Protein AF-0000000066528914 (afdb_homodimer)

Solvent-accessible surface area (backbone atoms only — not comparable to full-atom values): 39670 Å² total; per-residue (Å²): 140,78,83,79,85,86,86,84,85,78,88,81,75,81,74,82,83,74,77,92,74,81,80,97,85,78,86,73,84,76,69,80,72,72,76,70,75,70,69,81,70,79,68,69,77,60,74,73,68,80,65,67,41,66,68,73,74,54,58,66,53,59,65,65,16,46,67,83,76,81,80,66,87,74,49,49,93,77,37,35,86,43,61,49,23,38,38,40,36,22,40,24,41,41,24,48,44,98,69,40,47,35,39,31,51,38,34,38,33,42,34,32,32,71,49,87,90,47,54,34,38,60,84,41,40,79,46,30,38,36,35,42,50,17,30,35,36,36,38,38,26,66,25,50,26,52,47,50,39,50,48,28,60,75,52,69,46,50,45,46,72,48,41,56,49,30,32,69,87,33,31,40,40,35,31,33,33,55,52,96,90,37,79,36,50,32,39,31,39,26,42,79,43,80,75,46,50,49,28,37,31,39,39,58,73,39,39,25,50,70,86,38,74,42,45,68,59,32,57,73,69,69,48,44,49,36,76,76,43,79,45,74,45,95,40,38,34,46,54,49,66,29,38,39,35,41,53,78,75,59,61,67,69,40,48,74,44,71,34,48,68,42,80,42,55,28,78,47,20,36,38,36,34,26,42,48,64,64,86,78,55,83,75,79,78,57,67,59,69,76,27,29,38,38,37,40,42,8,28,38,27,51,78,33,34,32,29,38,43,23,40,36,41,38,30,34,56,49,84,92,47,62,19,46,45,37,55,74,52,38,47,63,20,38,42,65,23,44,32,34,38,42,71,80,38,39,32,40,35,25,32,24,69,70,71,73,75,70,74,76,73,75,84,120,127,90,72,78,86,89,78,94,73,81,85,83,81,82,84,74,98,85,83,79,92,74,78,78,78,72,73,74,77,75,67,76,68,72,75,71,74,67,70,78,70,78,68,68,76,62,74,73,67,80,63,67,39,64,68,72,72,54,58,66,54,61,64,64,15,46,70,82,75,83,78,66,87,74,48,49,95,78,36,34,87,41,61,48,24,39,37,40,38,23,40,23,41,40,22,47,45,98,68,38,47,34,39,31,52,37,34,39,31,42,34,33,32,71,49,87,91,47,54,33,38,59,82,39,38,78,45,29,37,36,36,43,51,18,29,33,37,37,39,39,27,65,26,49,25,51,48,52,38,51,48,28,60,76,53,69,46,49,44,46,73,50,42,54,51,29,31,69,88,33,31,39,39,35,31,34,33,55,53,97,90,38,79,36,52,33,39,31,40,26,43,77,42,81,75,44,50,49,29,37,31,38,40,58,72,40,38,26,50,70,86,38,74,41,46,66,58,30,57,75,69,69,47,45,50,35,77,76,43,76,44,74,45,96,40,38,34,45,53,50,66,29,38,39,35,40,52,78,75,59,63,69,70,38,48,73,44,70,34,48,68,43,79,45,55,28,78,50,21,36,38,37,34,26,41,48,65,63,86,77,54,84,73,78,79,57,66,60,69,77,27,29,37,37,37,41,40,9,26,38,27,53,77,34,34,33,29,37,43,25,41,34,40,37,30,36,58,49,84,92,47,62,20,50,46,36,54,75,50,38,47,64,20,36,42,66,24,44,31,33,38,42,70,79,34,37,32,40,36,27,31,24,70,71,71,73,76,70,75,73,71,74,83,121

Foldseek 3Di:
DCPPDDDDDDPPPDDDPDDDPDDDDDDPPPPPPPPPPPDPPPPPPPVDDDPPPVLVPCVVVQLVQADFDDDDPCQDPFAGQDFKKKKWFAQAWEAQAQQATKGWHTWIKIKGFQDPPDFAELQDLQGMEIETAWTKIWDFQRNVLVLVQVQCVVVVFQWHDWGWWFAQVWIKIWTWGHDPNDTWIKIFTWDWDDPWFFKIKIATPWIDTNNRTCNVVCVVVVHFPCNRGADDTPAWGDDGRMIMGGRQPSDDGDHYHWTWDDWGIHGRTIMTIIHDDPVPDDDGRGPDPSGKMWMAATWYDYDHDIQHRATEIEAAPDPPDHHYAHSNCQVVQQVPWDWDADPSGYIYIHTYPDNPDDPDPPPD/DPDDDDDDDDDPPDDDDDDDDDDDDDPPPPPPVPPPPPPPPPPPVPVDDDPPPVVVPCVVVQVVQADFDDADPCQDPFAGQDFKKKKWFAQFWEAQAQQATKGWHTWIKIKGFQDPPDFAELQDLQGMEIETAWTKIWDFQRNVLVLVQVQCVVVVFQWHDWGWWFAQVWIKIWTWGHDPRDTWIKIFTWDWDDPWFFKIKIATPWIDTNNRICNVVCVVVVHFPCNRGADDTPAWGDDGRMIMGGRQPSDDGDHYHWTWDDWGIHGRTIMTIIHDDPVPDDDGRGPDPSGKMWMAATWYDYDHDIQHRATEIEAAPDPPDHHYAHSNCQVVQQVPWDWDADPSGYIYIHTYPDNPDDPDPPPD

Radius of gyration: 42.13 Å; Cα contacts (8 Å, |Δi|>4): 1571; chains: 2; bounding box: 138×157×125 Å

Organism: Pseudomonas aeruginosa (strain ATCC 15692 / DSM 22644 / CIP 104116 / JCM 14847 / LMG 12228 / 1C / PRS 101 / PAO1) (NCBI:txid208964)

Nearest PDB structures (foldseek):
  3klx-assembly1_B  TM=3.682E-01  e=9.326E+00  Arabidopsis thaliana
  8cht-assembly1_A  TM=2.787E-01  e=6.410E+00  Homo sapiens
  7sfp-assembly1_A  TM=2.747E-01  e=1.068E+00  Streptomyces ossamyceticus
  3klx-assembly1_B  TM=3.678E-01  e=8.879E+00  Arabidopsis thaliana
  8cht-assembly1_A  TM=2.787E-01  e=5.446E+00  Homo sapiens

Sequence (728 aa):
MASAQPASAFPCLSLQLACLLLGAWLAFDAHGGGQAVAPPARVEARVPTAATDDWGRQPDSLMSAVPPRTLEASVGARGSGSASSRLWIADTDFRLHDDIGFFIQRMLIRMEPTRPGAPLSLDDPTAMVARIQAGEIFVSDATLATLLNQDLAASRAAVRNLSMNTRKDGQEVRGELLRKGRWRPLRMLTEIELSGPLEVTLVPRRIFVDGVEVTSSLAAASIEMSEVLKLKTRHMELVGNRIRVDLDGLFPPPRLDFRVSRLALADGGMQLALGDSLADLQWPALRAPDSYMFIEGGDIKMARTVLVKAYALFTSLSPGQPLLFNLYDYRRQLQNGVIRLREDGMVQIAVSPVKAPAPLEARLMASAQPASAFPCLSLQLACLLLGAWLAFDAHGGGQAVAPPARVEARVPTAATDDWGRQPDSLMSAVPPRTLEASVGARGSGSASSRLWIADTDFRLHDDIGFFIQRMLIRMEPTRPGAPLSLDDPTAMVARIQAGEIFVSDATLATLLNQDLAASRAAVRNLSMNTRKDGQEVRGELLRKGRWRPLRMLTEIELSGPLEVTLVPRRIFVDGVEVTSSLAAASIEMSEVLKLKTRHMELVGNRIRVDLDGLFPPPRLDFRVSRLALADGGMQLALGDSLADLQWPALRAPDSYMFIEGGDIKMARTVLVKAYALFTSLSPGQPLLFNLYDYRRQLQNGVIRLREDGMVQIAVSPVKAPAPLEARL

pLDDT: mean 79.6, std 26.91, range [15.32, 98.5]

Structure (mmCIF, N/CA/C/O backbone):
data_AF-0000000066528914-model_v1
#
loop_
_entity.id
_entity.type
_entity.pdbx_description
1 polymer 'DUF2993 domain-containing protein'
#
loop_
_atom_site.group_PDB
_atom_site.id
_atom_site.type_symbol
_atom_site.label_atom_id
_atom_site.label_alt_id
_atom_site.label_comp_id
_atom_site.label_asym_id
_atom_site.label_entity_id
_atom_site.label_seq_id
_atom_site.pdbx_PDB_ins_code
_atom_site.Cartn_x
_atom_site.Cartn_y
_atom_site.Cartn_z
_atom_site.occupancy
_atom_site.B_iso_or_equiv
_atom_site.auth_seq_id
_atom_site.auth_comp_id
_atom_site.auth_asym_id
_atom_site.auth_atom_id
_atom_site.pdbx_PDB_model_num
ATOM 1 N N . MET A 1 1 ? 76.812 42.969 54.125 1 17.2 1 MET A N 1
ATOM 2 C CA . MET A 1 1 ? 77.125 44.281 53.562 1 17.2 1 MET A CA 1
ATOM 3 C C . MET A 1 1 ? 76.188 44.656 52.438 1 17.2 1 MET A C 1
ATOM 5 O O . MET A 1 1 ? 76.5 44.438 51.25 1 17.2 1 MET A O 1
ATOM 9 N N . ALA A 1 2 ? 74.812 44.469 52.625 1 20.41 2 ALA A N 1
ATOM 10 C CA . ALA A 1 2 ? 73.562 44.125 52 1 20.41 2 ALA A CA 1
ATOM 11 C C . ALA A 1 2 ? 72.875 45.344 51.406 1 20.41 2 ALA A C 1
ATOM 13 O O . ALA A 1 2 ? 71.688 45.281 51.031 1 20.41 2 ALA A O 1
ATOM 14 N N . SER A 1 3 ? 73.688 46.531 51 1 17.97 3 SER A N 1
ATOM 15 C CA . SER A 1 3 ? 73 47.781 50.938 1 17.97 3 SER A CA 1
ATOM 16 C C . SER A 1 3 ? 72.25 47.938 49.625 1 17.97 3 SER A C 1
ATOM 18 O O . SER A 1 3 ? 72.938 48 48.562 1 17.97 3 SER A O 1
ATOM 20 N N . ALA A 1 4 ? 70.938 47.469 49.312 1 23.02 4 ALA A N 1
ATOM 21 C CA . ALA A 1 4 ? 70.125 47.031 48.156 1 23.02 4 ALA A CA 1
ATOM 22 C C . ALA A 1 4 ? 69.625 48.25 47.406 1 23.02 4 ALA A C 1
ATOM 24 O O . ALA A 1 4 ? 68.625 48.844 47.781 1 23.02 4 ALA A O 1
ATOM 25 N N . GLN A 1 5 ? 70.5 49.25 46.844 1 18.39 5 GLN A N 1
ATOM 26 C CA . GLN A 1 5 ? 70.062 50.594 46.531 1 18.39 5 GLN A CA 1
ATOM 27 C C . GLN A 1 5 ? 69.062 50.562 45.344 1 18.39 5 GLN A C 1
ATOM 29 O O . GLN A 1 5 ? 69.25 49.781 44.406 1 18.39 5 GLN A O 1
ATOM 34 N N . PRO A 1 6 ? 67.875 51.406 45.188 1 21.77 6 PRO A N 1
ATOM 35 C CA . PRO A 1 6 ? 66.5 51.562 44.75 1 21.77 6 PRO A CA 1
ATOM 36 C C . PRO A 1 6 ? 66.375 51.875 43.25 1 21.77 6 PRO A C 1
ATOM 38 O O . PRO A 1 6 ? 65.812 51.062 42.5 1 21.77 6 PRO A O 1
ATOM 41 N N . ALA A 1 7 ? 65.938 53.312 42.781 1 20.12 7 ALA A N 1
ATOM 42 C CA . ALA A 1 7 ? 64.688 53.938 42.375 1 20.12 7 ALA A CA 1
ATOM 43 C C . ALA A 1 7 ? 64.812 54.406 40.938 1 20.12 7 ALA A C 1
ATOM 45 O O . ALA A 1 7 ? 65.312 55.5 40.625 1 20.12 7 ALA A O 1
ATOM 46 N N . SER A 1 8 ? 65.25 53.688 39.938 1 20.19 8 SER A N 1
ATOM 47 C CA . SER A 1 8 ? 65.75 54.344 38.719 1 20.19 8 SER A CA 1
ATOM 48 C C . SER A 1 8 ? 64.562 55 37.969 1 20.19 8 SER A C 1
ATOM 50 O O . SER A 1 8 ? 63.438 54.531 38.062 1 20.19 8 SER A O 1
ATOM 52 N N . ALA A 1 9 ? 64.75 56.125 37.188 1 22.06 9 ALA A N 1
ATOM 53 C CA . ALA A 1 9 ? 64.312 57.375 36.594 1 22.06 9 ALA A CA 1
ATOM 54 C C . ALA A 1 9 ? 63.344 57.125 35.438 1 22.06 9 ALA A C 1
ATOM 56 O O . ALA A 1 9 ? 63.406 56.062 34.812 1 22.06 9 ALA A O 1
ATOM 57 N N . PHE A 1 10 ? 62.25 58.062 35.125 1 23.83 10 PHE A N 1
ATOM 58 C CA . PHE A 1 10 ? 60.906 58.469 34.75 1 23.83 10 PHE A CA 1
ATOM 59 C C . PHE A 1 10 ? 60.812 58.688 33.25 1 23.83 10 PHE A C 1
ATOM 61 O O . PHE A 1 10 ? 59.844 59.25 32.75 1 23.83 10 PHE A O 1
ATOM 68 N N . PRO A 1 11 ? 61.5 58.031 32.219 1 22.83 11 PRO A N 1
ATOM 69 C CA . PRO A 1 11 ? 61.594 58.75 30.938 1 22.83 11 PRO A CA 1
ATOM 70 C C . PRO A 1 11 ? 60.219 58.844 30.234 1 22.83 11 PRO A C 1
ATOM 72 O O . PRO A 1 11 ? 59.469 57.875 30.156 1 22.83 11 PRO A O 1
ATOM 75 N N . CYS A 1 12 ? 59.469 60.094 30.094 1 23.98 12 CYS A N 1
ATOM 76 C CA . CYS A 1 12 ? 58.156 60.656 29.734 1 23.98 12 CYS A CA 1
ATOM 77 C C . CYS A 1 12 ? 57.906 60.5 28.25 1 23.98 12 CYS A C 1
ATOM 79 O O . CYS A 1 12 ? 58 61.469 27.5 1 23.98 12 CYS A O 1
ATOM 81 N N . LEU A 1 13 ? 58.5 59.656 27.406 1 21.45 13 LEU A N 1
ATOM 82 C CA . LEU A 1 13 ? 58.625 59.938 25.984 1 21.45 13 LEU A CA 1
ATOM 83 C C . LEU A 1 13 ? 57.281 59.844 25.281 1 21.45 13 LEU A C 1
ATOM 85 O O . LEU A 1 13 ? 57.188 60.062 24.062 1 21.45 13 LEU A O 1
ATOM 89 N N . SER A 1 14 ? 56 59.281 25.812 1 20.95 14 SER A N 1
ATOM 90 C CA . SER A 1 14 ? 55.219 58.438 24.922 1 20.95 14 SER A CA 1
ATOM 91 C C . SER A 1 14 ? 54.375 59.281 23.969 1 20.95 14 SER A C 1
ATOM 93 O O . SER A 1 14 ? 53.594 58.75 23.172 1 20.95 14 SER A O 1
ATOM 95 N N . LEU A 1 15 ? 54.125 60.656 24.031 1 21.58 15 LEU A N 1
ATOM 96 C CA . LEU A 1 15 ? 52.75 61.125 23.922 1 21.58 15 LEU A CA 1
ATOM 97 C C . LEU A 1 15 ? 52.312 61.125 22.469 1 21.58 15 LEU A C 1
ATOM 99 O O . LEU A 1 15 ? 51.125 61.188 22.172 1 21.58 15 LEU A O 1
ATOM 103 N N . GLN A 1 16 ? 53.125 61.312 21.344 1 20.25 16 GLN A N 1
ATOM 104 C CA . GLN A 1 16 ? 52.719 62.281 20.344 1 20.25 16 GLN A CA 1
ATOM 105 C C . GLN A 1 16 ? 51.719 61.688 19.375 1 20.25 16 GLN A C 1
ATOM 107 O O . GLN A 1 16 ? 51.594 62.156 18.219 1 20.25 16 GLN A O 1
ATOM 112 N N . LEU A 1 17 ? 51.156 60.438 19.438 1 23.06 17 LEU A N 1
ATOM 113 C CA . LEU A 1 17 ? 50.656 59.781 18.234 1 23.06 17 LEU A CA 1
ATOM 114 C C . LEU A 1 17 ? 49.312 60.375 17.828 1 23.06 17 LEU A C 1
ATOM 116 O O . LEU A 1 17 ? 48.281 59.719 17.969 1 23.06 17 LEU A O 1
ATOM 120 N N . ALA A 1 18 ? 48.875 61.625 18.094 1 19.12 18 ALA A N 1
ATOM 121 C CA . ALA A 1 18 ? 47.5 62.062 18.281 1 19.12 18 ALA A CA 1
ATOM 122 C C . ALA A 1 18 ? 46.688 62 16.969 1 19.12 18 ALA A C 1
ATOM 124 O O . ALA A 1 18 ? 45.594 61.469 16.938 1 19.12 18 ALA A O 1
ATOM 125 N N . CYS A 1 19 ? 46.812 62.938 15.938 1 19.27 19 CYS A N 1
ATOM 126 C CA . CYS A 1 19 ? 45.781 63.875 15.539 1 19.27 19 CYS A CA 1
ATOM 127 C C . CYS A 1 19 ? 44.969 63.344 14.391 1 19.27 19 CYS A C 1
ATOM 129 O O . CYS A 1 19 ? 43.781 63.719 14.219 1 19.27 19 CYS A O 1
ATOM 131 N N . LEU A 1 20 ? 45.5 62.812 13.266 1 20.47 20 LEU A N 1
ATOM 132 C CA . LEU A 1 20 ? 45.062 63.312 11.969 1 20.47 20 LEU A CA 1
ATOM 133 C C . LEU A 1 20 ? 43.781 62.625 11.531 1 20.47 20 LEU A C 1
ATOM 135 O O . LEU A 1 20 ? 43.812 61.562 10.875 1 20.47 20 LEU A O 1
ATOM 139 N N . LEU A 1 21 ? 42.75 62.188 12.375 1 20.8 21 LEU A N 1
ATOM 140 C CA . LEU A 1 21 ? 41.656 61.281 12.109 1 20.8 21 LEU A CA 1
ATOM 141 C C . LEU A 1 21 ? 40.594 61.969 11.25 1 20.8 21 LEU A C 1
ATOM 143 O O . LEU A 1 21 ? 39.5 61.438 11.047 1 20.8 21 LEU A O 1
ATOM 147 N N . LEU A 1 22 ? 40.562 63.219 10.875 1 20.31 22 LEU A N 1
ATOM 148 C CA . LEU A 1 22 ? 39.25 63.875 10.922 1 20.31 22 LEU A CA 1
ATOM 149 C C . LEU A 1 22 ? 38.344 63.406 9.789 1 20.31 22 LEU A C 1
ATOM 151 O O . LEU A 1 22 ? 37.188 63.094 10.008 1 20.31 22 LEU A O 1
ATOM 155 N N . GLY A 1 23 ? 38.344 63.812 8.406 1 18.16 23 GLY A N 1
ATOM 156 C CA . GLY A 1 23 ? 37.375 64.688 7.75 1 18.16 23 GLY A CA 1
ATOM 157 C C . GLY A 1 23 ? 36.281 63.875 7.012 1 18.16 23 GLY A C 1
ATOM 158 O O . GLY A 1 23 ? 35.125 64.25 7.059 1 18.16 23 GLY A O 1
ATOM 159 N N . ALA A 1 24 ? 36.531 63.188 5.844 1 22.67 24 ALA A N 1
ATOM 160 C CA . ALA A 1 24 ? 35.781 63.312 4.602 1 22.67 24 ALA A CA 1
ATOM 161 C C . ALA A 1 24 ? 34.5 62.5 4.641 1 22.67 24 ALA A C 1
ATOM 163 O O . ALA A 1 24 ? 34.562 61.281 4.828 1 22.67 24 ALA A O 1
ATOM 164 N N . TRP A 1 25 ? 33.156 62.969 4.809 1 20.72 25 TRP A N 1
ATOM 165 C CA . TRP A 1 25 ? 31.75 62.719 5.141 1 20.72 25 TRP A CA 1
ATOM 166 C C . TRP A 1 25 ? 31.094 61.844 4.102 1 20.72 25 TRP A C 1
ATOM 168 O O . TRP A 1 25 ? 30.484 60.812 4.445 1 20.72 25 TRP A O 1
ATOM 178 N N . LEU A 1 26 ? 30.266 62.375 2.932 1 22.02 26 LEU A N 1
ATOM 179 C CA . LEU A 1 26 ? 28.844 62.375 2.643 1 22.02 26 LEU A CA 1
ATOM 180 C C . LEU A 1 26 ? 28.469 61.25 1.676 1 22.02 26 LEU A C 1
ATOM 182 O O . LEU A 1 26 ? 27.391 60.688 1.775 1 22.02 26 LEU A O 1
ATOM 186 N N . ALA A 1 27 ? 28.922 61.125 0.396 1 22.39 27 ALA A N 1
ATOM 187 C CA . ALA A 1 27 ? 28.125 61.031 -0.815 1 22.39 27 ALA A CA 1
ATOM 188 C C . ALA A 1 27 ? 27.688 59.594 -1.067 1 22.39 27 ALA A C 1
ATOM 190 O O . ALA A 1 27 ? 28.375 58.812 -1.76 1 22.39 27 ALA A O 1
ATOM 191 N N . PHE A 1 28 ? 27.391 58.781 -0.107 1 21.92 28 PHE A N 1
ATOM 192 C CA . PHE A 1 28 ? 27.266 57.375 -0.493 1 21.92 28 PHE A CA 1
ATOM 193 C C . PHE A 1 28 ? 26.031 57.156 -1.345 1 21.92 28 PHE A C 1
ATOM 195 O O . PHE A 1 28 ? 24.922 57.5 -0.936 1 21.92 28 PHE A O 1
ATOM 202 N N . ASP A 1 29 ? 26.156 57.125 -2.666 1 22.84 29 ASP A N 1
ATOM 203 C CA . ASP A 1 29 ? 25.141 56.969 -3.689 1 22.84 29 ASP A CA 1
ATOM 204 C C . ASP A 1 29 ? 24.344 55.688 -3.441 1 22.84 29 ASP A C 1
ATOM 206 O O . ASP A 1 29 ? 24.906 54.594 -3.275 1 22.84 29 ASP A O 1
ATOM 210 N N . ALA A 1 30 ? 23.078 55.688 -2.975 1 23 30 ALA A N 1
ATOM 211 C CA . ALA A 1 30 ? 21.953 54.875 -2.488 1 23 30 ALA A CA 1
ATOM 212 C C . ALA A 1 30 ? 21.453 53.906 -3.566 1 23 30 ALA A C 1
ATOM 214 O O . ALA A 1 30 ? 20.391 53.312 -3.428 1 23 30 ALA A O 1
ATOM 215 N N . HIS A 1 31 ? 22.125 53.781 -4.684 1 23.69 31 HIS A N 1
ATOM 216 C CA . HIS A 1 31 ? 21.297 53.281 -5.766 1 23.69 31 HIS A CA 1
ATOM 217 C C . HIS A 1 31 ? 20.938 51.812 -5.523 1 23.69 31 HIS A C 1
ATOM 219 O O . HIS A 1 31 ? 20.375 51.156 -6.402 1 23.69 31 HIS A O 1
ATOM 225 N N . GLY A 1 32 ? 21.406 51.156 -4.578 1 20.34 32 GLY A N 1
ATOM 226 C CA . GLY A 1 32 ? 21.312 49.719 -4.781 1 20.34 32 GLY A CA 1
ATOM 227 C C . GLY A 1 32 ? 19.875 49.219 -4.797 1 20.34 32 GLY A C 1
ATOM 228 O O . GLY A 1 32 ? 19.172 49.281 -3.781 1 20.34 32 GLY A O 1
ATOM 229 N N . GLY A 1 33 ? 19.141 49.406 -5.918 1 22.66 33 GLY A N 1
ATOM 230 C CA . GLY A 1 33 ? 17.781 49 -6.223 1 22.66 33 GLY A CA 1
ATOM 231 C C . GLY A 1 33 ? 17.516 47.562 -5.91 1 22.66 33 GLY A C 1
ATOM 232 O O . GLY A 1 33 ? 18.188 46.656 -6.434 1 22.66 33 GLY A O 1
ATOM 233 N N . GLY A 1 34 ? 17.297 47.25 -4.707 1 21.23 34 GLY A N 1
ATOM 234 C CA . GLY A 1 34 ? 16.969 45.875 -4.293 1 21.23 34 GLY A CA 1
ATOM 235 C C . GLY A 1 34 ? 15.859 45.25 -5.105 1 21.23 34 GLY A C 1
ATOM 236 O O . GLY A 1 34 ? 14.797 45.844 -5.27 1 21.23 34 GLY A O 1
ATOM 237 N N . GLN A 1 35 ? 16.297 44.594 -6.16 1 24.27 35 GLN A N 1
ATOM 238 C CA . GLN A 1 35 ? 15.375 43.875 -7.023 1 24.27 35 GLN A CA 1
ATOM 239 C C . GLN A 1 35 ? 14.391 43.031 -6.199 1 24.27 35 GLN A C 1
ATOM 241 O O . GLN A 1 35 ? 14.805 42.219 -5.375 1 24.27 35 GLN A O 1
ATOM 246 N N . ALA A 1 36 ? 13.273 43.594 -5.887 1 26.12 36 ALA A N 1
ATOM 247 C CA . ALA A 1 36 ? 12.07 42.969 -5.348 1 26.12 36 ALA A CA 1
ATOM 248 C C . ALA A 1 36 ? 11.805 41.625 -6.008 1 26.12 36 ALA A C 1
ATOM 250 O O . ALA A 1 36 ? 11.734 41.531 -7.234 1 26.12 36 ALA A O 1
ATOM 251 N N . VAL A 1 37 ? 12.312 40.688 -5.418 1 26.66 37 VAL A N 1
ATOM 252 C CA . VAL A 1 37 ? 11.953 39.344 -5.836 1 26.66 37 VAL A CA 1
ATOM 253 C C . VAL A 1 37 ? 10.43 39.25 -5.957 1 26.66 37 VAL A C 1
ATOM 255 O O . VAL A 1 37 ? 9.703 39.531 -5.012 1 26.66 37 VAL A O 1
ATOM 258 N N . ALA A 1 38 ? 9.922 39.312 -7.227 1 26.75 38 ALA A N 1
ATOM 259 C CA . ALA A 1 38 ? 8.531 39.25 -7.668 1 26.75 38 ALA A CA 1
ATOM 260 C C . ALA A 1 38 ? 7.773 38.156 -6.918 1 26.75 38 ALA A C 1
ATOM 262 O O . ALA A 1 38 ? 8.32 37.094 -6.66 1 26.75 38 ALA A O 1
ATOM 263 N N . PRO A 1 39 ? 6.871 38.656 -6.152 1 25.14 39 PRO A N 1
ATOM 264 C CA . PRO A 1 39 ? 6.02 37.656 -5.496 1 25.14 39 PRO A CA 1
ATOM 265 C C . PRO A 1 39 ? 5.609 36.5 -6.426 1 25.14 39 PRO A C 1
ATOM 267 O O . PRO A 1 39 ? 5.449 36.719 -7.633 1 25.14 39 PRO A O 1
ATOM 270 N N . PRO A 1 40 ? 6.062 35.344 -6.172 1 26.81 40 PRO A N 1
ATOM 271 C CA . PRO A 1 40 ? 5.668 34.312 -7.145 1 26.81 40 PRO A CA 1
ATOM 272 C C . PRO A 1 40 ? 4.188 34.406 -7.52 1 26.81 40 PRO A C 1
ATOM 274 O O . PRO A 1 40 ? 3.354 34.75 -6.684 1 26.81 40 PRO A O 1
ATOM 277 N N . ALA A 1 41 ? 3.871 34.781 -8.812 1 26.36 41 ALA A N 1
ATOM 278 C CA . ALA A 1 41 ? 2.572 34.875 -9.484 1 26.36 41 ALA A CA 1
ATOM 279 C C . ALA A 1 41 ? 1.662 33.719 -9.039 1 26.36 41 ALA A C 1
ATOM 281 O O . ALA A 1 41 ? 2.117 32.594 -8.859 1 26.36 41 ALA A O 1
ATOM 282 N N . ARG A 1 42 ? 0.733 34.188 -8.375 1 26.53 42 ARG A N 1
ATOM 283 C CA . ARG A 1 42 ? -0.373 33.25 -8.156 1 26.53 42 ARG A CA 1
ATOM 284 C C . ARG A 1 42 ? -0.669 32.438 -9.414 1 26.53 42 ARG A C 1
ATOM 286 O O . ARG A 1 42 ? -1.18 33 -10.398 1 26.53 42 ARG A O 1
ATOM 293 N N . VAL A 1 43 ? 0.219 31.625 -9.938 1 27.16 43 VAL A N 1
ATOM 294 C CA . VAL A 1 43 ? -0.134 30.812 -11.094 1 27.16 43 VAL A CA 1
ATOM 295 C C . VAL A 1 43 ? -1.531 30.219 -10.906 1 27.16 43 VAL A C 1
ATOM 297 O O . VAL A 1 43 ? -1.789 29.516 -9.93 1 27.16 43 VAL A O 1
ATOM 300 N N . GLU A 1 44 ? -2.506 30.938 -11.281 1 24.7 44 GLU A N 1
ATOM 301 C CA . GLU A 1 44 ? -3.789 30.297 -11.547 1 24.7 44 GLU A CA 1
ATOM 302 C C . GLU A 1 44 ? -3.598 28.875 -12.094 1 24.7 44 GLU A C 1
ATOM 304 O O . GLU A 1 44 ? -2.84 28.672 -13.047 1 24.7 44 GLU A O 1
ATOM 309 N N . ALA A 1 45 ? -3.928 28.016 -11.242 1 27.09 45 ALA A N 1
ATOM 310 C CA . ALA A 1 45 ? -3.785 26.609 -11.617 1 27.09 45 ALA A CA 1
ATOM 311 C C . ALA A 1 45 ? -4.445 26.328 -12.961 1 27.09 45 ALA A C 1
ATOM 313 O O . ALA A 1 45 ? -5.672 26.375 -13.078 1 27.09 45 ALA A O 1
ATOM 314 N N . ARG A 1 46 ? -3.939 27 -14.078 1 27.88 46 ARG A N 1
ATOM 315 C CA . ARG A 1 46 ? -4.449 26.344 -15.281 1 27.88 46 ARG A CA 1
ATOM 316 C C . ARG A 1 46 ? -4.48 24.828 -15.102 1 27.88 46 ARG A C 1
ATOM 318 O O . ARG A 1 46 ? -3.518 24.234 -14.617 1 27.88 46 ARG A O 1
ATOM 325 N N . VAL A 1 47 ? -5.68 24.391 -15.016 1 26.08 47 VAL A N 1
ATOM 326 C CA . VAL A 1 47 ? -5.863 22.938 -15.062 1 26.08 47 VAL A CA 1
ATOM 327 C C . VAL A 1 47 ? -4.883 22.328 -16.062 1 26.08 47 VAL A C 1
ATOM 329 O O . VAL A 1 47 ? -4.918 22.656 -17.25 1 26.08 47 VAL A O 1
ATOM 332 N N . PRO A 1 48 ? -3.635 22.297 -15.602 1 28.23 48 PRO A N 1
ATOM 333 C CA . PRO A 1 48 ? -2.738 21.828 -16.656 1 28.23 48 PRO A CA 1
ATOM 334 C C . PRO A 1 48 ? -3.4 20.812 -17.594 1 28.23 48 PRO A C 1
ATOM 336 O O . PRO A 1 48 ? -4.258 20.031 -17.156 1 28.23 48 PRO A O 1
ATOM 339 N N . THR A 1 49 ? -3.414 21.203 -18.875 1 24.12 49 THR A N 1
ATOM 340 C CA . THR A 1 49 ? -3.682 20.375 -20.047 1 24.12 49 THR A CA 1
ATOM 341 C C . THR A 1 49 ? -3.152 18.953 -19.828 1 24.12 49 THR A C 1
ATOM 343 O O . THR A 1 49 ? -2.285 18.734 -18.984 1 24.12 49 THR A O 1
ATOM 346 N N . ALA A 1 50 ? -3.24 18.172 -20.938 1 28.66 50 ALA A N 1
ATOM 347 C CA . ALA A 1 50 ? -2.961 16.75 -21.062 1 28.66 50 ALA A CA 1
ATOM 348 C C . ALA A 1 50 ? -1.569 16.406 -20.547 1 28.66 50 ALA A C 1
ATOM 350 O O . ALA A 1 50 ? -0.581 17.031 -20.938 1 28.66 50 ALA A O 1
ATOM 351 N N . ALA A 1 51 ? -1.449 15.969 -19.266 1 31.38 51 ALA A N 1
ATOM 352 C CA . ALA A 1 51 ? -0.21 15.406 -18.734 1 31.38 51 ALA A CA 1
ATOM 353 C C . ALA A 1 51 ? 0.664 14.859 -19.859 1 31.38 51 ALA A C 1
ATOM 355 O O . ALA A 1 51 ? 0.235 13.984 -20.625 1 31.38 51 ALA A O 1
ATOM 356 N N . THR A 1 52 ? 1.549 15.484 -20.375 1 27.31 52 THR A N 1
ATOM 357 C CA . THR A 1 52 ? 2.584 15 -21.281 1 27.31 52 THR A CA 1
ATOM 358 C C . THR A 1 52 ? 3.07 13.617 -20.859 1 27.31 52 THR A C 1
ATOM 360 O O . THR A 1 52 ? 3.084 13.297 -19.672 1 27.31 52 THR A O 1
ATOM 363 N N . ASP A 1 53 ? 3.143 12.555 -21.734 1 28.91 53 ASP A N 1
ATOM 364 C CA . ASP A 1 53 ? 3.488 11.133 -21.828 1 28.91 53 ASP A CA 1
ATOM 365 C C . ASP A 1 53 ? 4.777 10.836 -21.062 1 28.91 53 ASP A C 1
ATOM 367 O O . ASP A 1 53 ? 5.367 9.766 -21.234 1 28.91 53 ASP A O 1
ATOM 371 N N . ASP A 1 54 ? 5.504 11.906 -20.656 1 30.42 54 ASP A N 1
ATOM 372 C CA . ASP A 1 54 ? 6.828 11.664 -20.109 1 30.42 54 ASP A CA 1
ATOM 373 C C . ASP A 1 54 ? 6.734 11.039 -18.719 1 30.42 54 ASP A C 1
ATOM 375 O O . ASP A 1 54 ? 7.719 11.008 -17.969 1 30.42 54 ASP A O 1
ATOM 379 N N . TRP A 1 55 ? 5.711 10.969 -18.234 1 33.69 55 TRP A N 1
ATOM 380 C CA . TRP A 1 55 ? 5.566 10.516 -16.859 1 33.69 55 TRP A CA 1
ATOM 381 C C . TRP A 1 55 ? 5.992 9.055 -16.719 1 33.69 55 TRP A C 1
ATOM 383 O O . TRP A 1 55 ? 5.992 8.508 -15.617 1 33.69 55 TRP A O 1
ATOM 393 N N . GLY A 1 56 ? 5.949 8.273 -17.797 1 34.19 56 GLY A N 1
ATOM 394 C CA . GLY A 1 56 ? 6.309 6.867 -17.766 1 34.19 56 GLY A CA 1
ATOM 395 C C . GLY A 1 56 ? 7.758 6.633 -17.375 1 34.19 56 GLY A C 1
ATOM 396 O O . GLY A 1 56 ? 8.148 5.504 -17.062 1 34.19 56 GLY A O 1
ATOM 397 N N . ARG A 1 57 ? 8.703 7.391 -17.922 1 37.25 57 ARG A N 1
ATOM 398 C CA . ARG A 1 57 ? 10.141 7.141 -17.828 1 37.25 57 ARG A CA 1
ATOM 399 C C . ARG A 1 57 ? 10.695 7.609 -16.484 1 37.25 57 ARG A C 1
ATOM 401 O O . ARG A 1 57 ? 11.898 7.516 -16.234 1 37.25 57 ARG A O 1
ATOM 408 N N . GLN A 1 58 ? 10.094 8.5 -15.781 1 43.38 58 GLN A N 1
ATOM 409 C CA . GLN A 1 58 ? 10.742 9.094 -14.617 1 43.38 58 GLN A CA 1
ATOM 410 C C . GLN A 1 58 ? 10.766 8.133 -13.445 1 43.38 58 GLN A C 1
ATOM 412 O O . GLN A 1 58 ? 11.102 8.516 -12.32 1 43.38 58 GLN A O 1
ATOM 417 N N . PRO A 1 59 ? 9.953 7.086 -13.445 1 51.03 59 PRO A N 1
ATOM 418 C CA . PRO A 1 59 ? 9.656 6.098 -12.414 1 51.03 59 PRO A CA 1
ATOM 419 C C . PRO A 1 59 ? 10.906 5.559 -11.734 1 51.03 59 PRO A C 1
ATOM 421 O O . PRO A 1 59 ? 10.945 5.434 -10.5 1 51.03 59 PRO A O 1
ATOM 424 N N . ASP A 1 60 ? 11.852 5.152 -12.672 1 56.34 60 ASP A N 1
ATOM 425 C CA . ASP A 1 60 ? 13.016 4.449 -12.148 1 56.34 60 ASP A CA 1
ATOM 426 C C . ASP A 1 60 ? 13.859 5.363 -11.266 1 56.34 60 ASP A C 1
ATOM 428 O O . ASP A 1 60 ? 14.438 4.918 -10.273 1 56.34 60 ASP A O 1
ATOM 432 N N . SER A 1 61 ? 13.617 6.672 -11.562 1 62.81 61 SER A N 1
ATOM 433 C CA . SER A 1 61 ? 14.602 7.555 -10.945 1 62.81 61 SER A CA 1
ATOM 434 C C . SER A 1 61 ? 14.273 7.801 -9.477 1 62.81 61 SER A C 1
ATOM 436 O O . SER A 1 61 ? 15.164 7.766 -8.625 1 62.81 61 SER A O 1
ATOM 438 N N . LEU A 1 62 ? 12.93 7.836 -9.18 1 77.38 62 LEU A N 1
ATOM 439 C CA . LEU A 1 62 ? 12.648 8.164 -7.789 1 77.38 62 LEU A CA 1
ATOM 440 C C . LEU A 1 62 ? 12.773 6.93 -6.902 1 77.38 62 LEU A C 1
ATOM 442 O O . LEU A 1 62 ? 13.016 7.039 -5.699 1 77.38 62 LEU A O 1
ATOM 446 N N . MET A 1 63 ? 12.719 5.859 -7.59 1 81.5 63 MET A N 1
ATOM 447 C CA . MET A 1 63 ? 12.891 4.625 -6.828 1 81.5 63 MET A CA 1
ATOM 448 C C . MET A 1 63 ? 14.344 4.457 -6.387 1 81.5 63 MET A C 1
ATOM 450 O O . MET A 1 63 ? 14.609 3.869 -5.336 1 81.5 63 MET A O 1
ATOM 454 N N . SER A 1 64 ? 15.117 5.082 -7.156 1 81.31 64 SER A N 1
ATOM 455 C CA . SER A 1 64 ? 16.531 4.996 -6.828 1 81.31 64 SER A CA 1
ATOM 456 C C . SER A 1 64 ? 16.969 6.176 -5.969 1 81.31 64 SER A C 1
ATOM 458 O O . SER A 1 64 ? 18.109 6.223 -5.504 1 81.31 64 SER A O 1
ATOM 460 N N . ALA A 1 65 ? 16.047 7.004 -5.719 1 86.75 65 ALA A N 1
ATOM 461 C CA . ALA A 1 65 ? 16.359 8.234 -5 1 86.75 65 ALA A CA 1
ATOM 462 C C . ALA A 1 65 ? 16.516 7.977 -3.506 1 86.75 65 ALA A C 1
ATOM 464 O O . ALA A 1 65 ? 17.094 8.797 -2.785 1 86.75 65 ALA A O 1
ATOM 465 N N . VAL A 1 66 ? 16 6.902 -3.027 1 91.19 66 VAL A N 1
ATOM 466 C CA . VAL A 1 66 ? 16.031 6.559 -1.61 1 91.19 66 VAL A CA 1
ATOM 467 C C . VAL A 1 66 ? 17 5.406 -1.377 1 91.19 66 VAL A C 1
ATOM 469 O O . VAL A 1 66 ? 17.016 4.426 -2.125 1 91.19 66 VAL A O 1
ATOM 472 N N . PRO A 1 67 ? 17.844 5.566 -0.416 1 90.75 67 PRO A N 1
ATOM 473 C CA . PRO A 1 67 ? 18.75 4.453 -0.129 1 90.75 67 PRO A CA 1
ATOM 474 C C . PRO A 1 67 ? 18.016 3.145 0.148 1 90.75 67 PRO A C 1
ATOM 476 O O . PRO A 1 67 ? 16.859 3.162 0.557 1 90.75 67 PRO A O 1
ATOM 479 N N . PRO A 1 68 ? 18.766 2.031 -0.186 1 89 68 PRO A N 1
ATOM 480 C CA . PRO A 1 68 ? 18.125 0.745 0.094 1 89 68 PRO A CA 1
ATOM 481 C C . PRO A 1 68 ? 17.734 0.585 1.562 1 89 68 PRO A C 1
ATOM 483 O O . PRO A 1 68 ? 18.453 1.063 2.449 1 89 68 PRO A O 1
ATOM 486 N N . ARG A 1 69 ? 16.703 -0.097 1.659 1 85.62 69 ARG A N 1
ATOM 487 C CA . ARG A 1 69 ? 16.156 -0.316 2.996 1 85.62 69 ARG A CA 1
ATOM 488 C C . ARG A 1 69 ? 16.984 -1.346 3.76 1 85.62 69 ARG A C 1
ATOM 490 O O . ARG A 1 69 ? 17.422 -2.352 3.189 1 85.62 69 ARG A O 1
ATOM 497 N N . THR A 1 70 ? 17.25 -0.998 4.965 1 78.88 70 THR A N 1
ATOM 498 C CA . THR A 1 70 ? 17.906 -1.952 5.848 1 78.88 70 THR A CA 1
ATOM 499 C C . THR A 1 70 ? 16.938 -2.465 6.91 1 78.88 70 THR A C 1
ATOM 501 O O . THR A 1 70 ? 16.391 -1.684 7.695 1 78.88 70 THR A O 1
ATOM 504 N N . LEU A 1 71 ? 16.594 -3.764 6.758 1 77.56 71 LEU A N 1
ATOM 505 C CA . LEU A 1 71 ? 15.617 -4.285 7.703 1 77.56 71 LEU A CA 1
ATOM 506 C C . LEU A 1 71 ?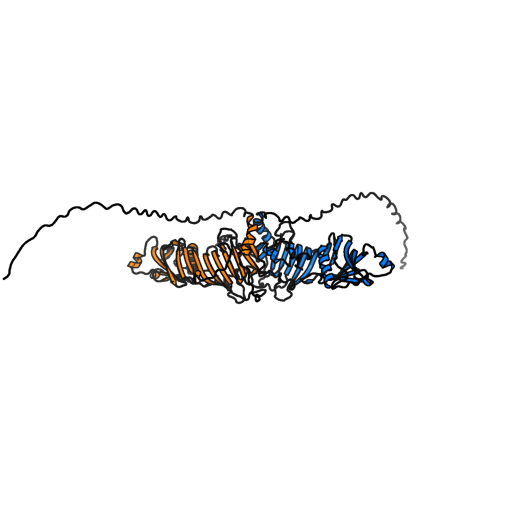 16.281 -5.195 8.727 1 77.56 71 LEU A C 1
ATOM 508 O O . LEU A 1 71 ? 17.156 -5.988 8.383 1 77.56 71 LEU A O 1
ATOM 512 N N . GLU A 1 72 ? 15.844 -4.891 9.867 1 71 72 GLU A N 1
ATOM 513 C CA . GLU A 1 72 ? 16.281 -5.785 10.938 1 71 72 GLU A CA 1
ATOM 514 C C . GLU A 1 72 ? 15.445 -7.062 10.961 1 71 72 GLU A C 1
ATOM 516 O O . GLU A 1 72 ? 14.312 -7.082 10.477 1 71 72 GLU A O 1
ATOM 521 N N . ALA A 1 73 ? 15.961 -8.078 11.445 1 68.56 73 ALA A N 1
ATOM 522 C CA . ALA A 1 73 ? 15.344 -9.406 11.531 1 68.56 73 ALA A CA 1
ATOM 523 C C . ALA A 1 73 ? 14.117 -9.383 12.438 1 68.56 73 ALA A C 1
ATOM 525 O O . ALA A 1 73 ? 13.227 -10.227 12.297 1 68.56 73 ALA A O 1
ATOM 526 N N . SER A 1 74 ? 14.047 -8.422 13.195 1 78 74 SER A N 1
ATOM 527 C CA . SER A 1 74 ? 13.039 -8.438 14.25 1 78 74 SER A CA 1
ATOM 528 C C . SER A 1 74 ? 11.719 -7.855 13.758 1 78 74 SER A C 1
ATOM 530 O O . SER A 1 74 ? 10.711 -7.898 14.469 1 78 74 SER A O 1
ATOM 532 N N . VAL A 1 75 ? 11.664 -7.543 12.609 1 80.62 75 VAL A N 1
ATOM 533 C CA . VAL A 1 75 ? 10.438 -6.926 12.133 1 80.62 75 VAL A CA 1
ATOM 534 C C . VAL A 1 75 ? 9.391 -8 11.844 1 80.62 75 VAL A C 1
ATOM 536 O O . VAL A 1 75 ? 9.641 -8.93 11.07 1 80.62 75 VAL A O 1
ATOM 539 N N . GLY A 1 76 ? 8.273 -7.871 12.531 1 81.5 76 GLY A N 1
ATOM 540 C CA . GLY A 1 76 ? 7.207 -8.852 12.375 1 81.5 76 GLY A CA 1
ATOM 541 C C . GLY A 1 76 ? 6.449 -8.695 11.062 1 81.5 76 GLY A C 1
ATOM 542 O O . GLY A 1 76 ? 6.68 -7.742 10.32 1 81.5 76 GLY A O 1
ATOM 543 N N . ALA A 1 77 ? 5.508 -9.609 10.93 1 81.12 77 ALA A N 1
ATOM 544 C CA . ALA A 1 77 ? 4.734 -9.633 9.688 1 81.12 77 ALA A CA 1
ATOM 545 C C . ALA A 1 77 ? 3.684 -8.531 9.672 1 81.12 77 ALA A C 1
ATOM 547 O O . ALA A 1 77 ? 3.391 -7.957 8.625 1 81.12 77 ALA A O 1
ATOM 548 N N . ARG A 1 78 ? 3.201 -8.227 10.859 1 86.62 78 ARG A N 1
ATOM 549 C CA . ARG A 1 78 ? 2.109 -7.262 10.914 1 86.62 78 ARG A CA 1
ATOM 550 C C . ARG A 1 78 ? 2.561 -5.961 11.57 1 86.62 78 ARG A C 1
ATOM 552 O O . ARG A 1 78 ? 1.852 -4.957 11.523 1 86.62 78 ARG A O 1
ATOM 559 N N . GLY A 1 79 ? 3.727 -6.062 12.148 1 89.31 79 GLY A N 1
ATOM 560 C CA . GLY A 1 79 ? 4.199 -4.898 12.875 1 89.31 79 GLY A CA 1
ATOM 561 C C . GLY A 1 79 ? 5.711 -4.848 13.008 1 89.31 79 GLY A C 1
ATOM 562 O O . GLY A 1 79 ? 6.367 -5.891 13.078 1 89.31 79 GLY A O 1
ATOM 563 N N . SER A 1 80 ? 6.191 -3.676 13.141 1 89.25 80 SER A N 1
ATOM 564 C CA . SER A 1 80 ? 7.637 -3.496 13.227 1 89.25 80 SER A CA 1
ATOM 565 C C . SER A 1 80 ? 8.117 -3.557 14.672 1 89.25 80 SER A C 1
ATOM 567 O O . SER A 1 80 ? 9.305 -3.734 14.93 1 89.25 80 SER A O 1
ATOM 569 N N . GLY A 1 81 ? 7.246 -3.441 15.57 1 85.81 81 GLY A N 1
ATOM 570 C CA . GLY A 1 81 ? 7.617 -3.359 16.969 1 85.81 81 GLY A CA 1
ATOM 571 C C . GLY A 1 81 ? 8.039 -1.966 17.406 1 85.81 81 GLY A C 1
ATOM 572 O O . GLY A 1 81 ? 8.266 -1.714 18.594 1 85.81 81 GLY A O 1
ATOM 573 N N . SER A 1 82 ? 8.211 -1.132 16.469 1 84.19 82 SER A N 1
ATOM 574 C CA . SER A 1 82 ? 8.531 0.26 16.766 1 84.19 82 SER A CA 1
ATOM 575 C C . SER A 1 82 ? 7.301 1.153 16.625 1 84.19 82 SER A C 1
ATOM 577 O O . SER A 1 82 ? 6.531 1.018 15.68 1 84.19 82 SER A O 1
ATOM 579 N N . ALA A 1 83 ? 7.203 1.985 17.625 1 80.25 83 ALA A N 1
ATOM 580 C CA . ALA A 1 83 ? 6.004 2.818 17.625 1 80.25 83 ALA A CA 1
ATOM 581 C C . ALA A 1 83 ? 6.262 4.148 16.922 1 80.25 83 ALA A C 1
ATOM 583 O O . ALA A 1 83 ? 5.332 4.789 16.422 1 80.25 83 ALA A O 1
ATOM 584 N N . SER A 1 84 ? 7.473 4.477 16.812 1 91.56 84 SER A N 1
ATOM 585 C CA . SER A 1 84 ? 7.715 5.844 16.359 1 91.56 84 SER A CA 1
ATOM 586 C C . SER A 1 84 ? 8.156 5.883 14.906 1 91.56 84 SER A C 1
ATOM 588 O O . SER A 1 84 ? 8.836 4.973 14.438 1 91.56 84 SER A O 1
ATOM 590 N N . SER A 1 85 ? 7.648 6.895 14.25 1 95.94 85 SER A N 1
ATOM 591 C CA . SER A 1 85 ? 8.055 7.191 12.883 1 95.94 85 SER A CA 1
ATOM 592 C C . SER A 1 85 ? 8.727 8.555 12.789 1 95.94 85 SER A C 1
ATOM 594 O O . SER A 1 85 ? 8.352 9.492 13.5 1 95.94 85 SER A O 1
ATOM 596 N N . ARG A 1 86 ? 9.734 8.625 12 1 97.19 86 ARG A N 1
ATOM 597 C CA . ARG A 1 86 ? 10.367 9.906 11.711 1 97.19 86 ARG A CA 1
ATOM 598 C C . ARG A 1 86 ? 9.914 10.453 10.359 1 97.19 86 ARG A C 1
ATOM 600 O O . ARG A 1 86 ? 9.922 9.742 9.359 1 97.19 86 ARG A O 1
ATOM 607 N N . LEU A 1 87 ? 9.508 11.648 10.398 1 98.06 87 LEU A N 1
ATOM 608 C CA . LEU A 1 87 ? 9.039 12.328 9.195 1 98.06 87 LEU A CA 1
ATOM 609 C C . LEU A 1 87 ? 9.961 13.5 8.844 1 98.06 87 LEU A C 1
ATOM 611 O O . LEU A 1 87 ? 10.055 14.469 9.602 1 98.06 87 LEU A O 1
ATOM 615 N N . TRP A 1 88 ? 10.625 13.367 7.746 1 97.88 88 TRP A N 1
ATOM 616 C CA . TRP A 1 88 ? 11.469 14.422 7.191 1 97.88 88 TRP A CA 1
ATOM 617 C C . TRP A 1 88 ? 10.727 15.203 6.113 1 97.88 88 TRP A C 1
ATOM 619 O O . TRP A 1 88 ? 10.242 14.625 5.141 1 97.88 88 TRP A O 1
ATOM 629 N N . ILE A 1 89 ? 10.648 16.5 6.289 1 97.94 89 ILE A N 1
ATOM 630 C CA . ILE A 1 89 ? 9.883 17.328 5.355 1 97.94 89 ILE A CA 1
ATOM 631 C C . ILE A 1 89 ? 10.773 18.438 4.785 1 97.94 89 ILE A C 1
ATOM 633 O O . ILE A 1 89 ? 11.531 19.062 5.523 1 97.94 89 ILE A O 1
ATOM 637 N N . ALA A 1 90 ? 10.688 18.562 3.486 1 96.69 90 ALA A N 1
ATOM 638 C CA . ALA A 1 90 ? 11.398 19.656 2.818 1 96.69 90 ALA A CA 1
ATOM 639 C C . ALA A 1 90 ? 10.492 20.375 1.828 1 96.69 90 ALA A C 1
ATOM 641 O O . ALA A 1 90 ? 9.836 19.734 1.004 1 96.69 90 ALA A O 1
ATOM 642 N N . ASP A 1 91 ? 10.398 21.703 1.947 1 96.25 91 ASP A N 1
ATOM 643 C CA . ASP A 1 91 ? 9.734 22.609 1.006 1 96.25 91 ASP A CA 1
ATOM 644 C C . ASP A 1 91 ? 8.352 22.078 0.635 1 96.25 91 ASP A C 1
ATOM 646 O O . ASP A 1 91 ? 8.047 21.891 -0.544 1 96.25 91 ASP A O 1
ATOM 650 N N . THR A 1 92 ? 7.586 21.938 1.603 1 96.19 92 THR A N 1
ATOM 651 C CA . THR A 1 92 ? 6.281 21.312 1.416 1 96.19 92 THR A CA 1
ATOM 652 C C . THR A 1 92 ? 5.168 22.203 1.954 1 96.19 92 THR A C 1
ATOM 654 O O . THR A 1 92 ? 5.309 22.797 3.025 1 96.19 92 THR A O 1
ATOM 657 N N . ASP A 1 93 ? 4.141 22.297 1.144 1 94.12 93 ASP A N 1
ATOM 658 C CA . ASP A 1 93 ? 2.916 22.938 1.624 1 94.12 93 ASP A CA 1
ATOM 659 C C . ASP A 1 93 ? 2.039 21.938 2.377 1 94.12 93 ASP A C 1
ATOM 661 O O . ASP A 1 93 ? 1.261 21.203 1.767 1 94.12 93 ASP A O 1
ATOM 665 N N . PHE A 1 94 ? 2.191 22 3.68 1 94.94 94 PHE A N 1
ATOM 666 C CA . PHE A 1 94 ? 1.477 21.047 4.52 1 94.94 94 PHE A CA 1
ATOM 667 C C . PHE A 1 94 ? 0.193 21.656 5.062 1 94.94 94 PHE A C 1
ATOM 669 O O . PHE A 1 94 ? 0.231 22.688 5.742 1 94.94 94 PHE A O 1
ATOM 676 N N . ARG A 1 95 ? -0.84 20.922 4.832 1 92.56 95 ARG A N 1
ATOM 677 C CA . ARG A 1 95 ? -2.137 21.406 5.285 1 92.56 95 ARG A CA 1
ATOM 678 C C . ARG A 1 95 ? -2.83 20.375 6.176 1 92.56 95 ARG A C 1
ATOM 680 O O . ARG A 1 95 ? -2.74 19.172 5.934 1 92.56 95 ARG A O 1
ATOM 687 N N . LEU A 1 96 ? -3.375 20.875 7.199 1 89.25 96 LEU A N 1
ATOM 688 C CA . LEU A 1 96 ? -4.293 20.047 7.957 1 89.25 96 LEU A CA 1
ATOM 689 C C . LEU A 1 96 ? -5.66 19.984 7.285 1 89.25 96 LEU A C 1
ATOM 691 O O . LEU A 1 96 ? -6.16 18.906 6.965 1 89.25 96 LEU A O 1
ATOM 695 N N . HIS A 1 97 ? -6.164 21.047 7.031 1 80.06 97 HIS A N 1
ATOM 696 C CA . HIS A 1 97 ? -7.363 21.219 6.215 1 80.06 97 HIS A CA 1
ATOM 697 C C . HIS A 1 97 ? -7.305 22.516 5.414 1 80.06 97 HIS A C 1
ATOM 699 O O . HIS A 1 97 ? -6.355 23.281 5.551 1 80.06 97 HIS A O 1
ATOM 705 N N . ASP A 1 98 ? -8.211 22.734 4.461 1 71.12 98 ASP A N 1
ATOM 706 C CA . ASP A 1 98 ? -8.219 23.734 3.393 1 71.12 98 ASP A CA 1
ATOM 707 C C . ASP A 1 98 ? -7.59 25.047 3.859 1 71.12 98 ASP A C 1
ATOM 709 O O . ASP A 1 98 ? -6.578 25.484 3.309 1 71.12 98 ASP A O 1
ATOM 713 N N . ASP A 1 99 ? -7.996 25.609 4.918 1 77.94 99 ASP A N 1
ATOM 714 C CA . ASP A 1 99 ? -7.539 26.969 5.219 1 77.94 99 ASP A CA 1
ATOM 715 C C . ASP A 1 99 ? -6.484 26.953 6.32 1 77.94 99 ASP A C 1
ATOM 717 O O . ASP A 1 99 ? -5.957 28.016 6.695 1 77.94 99 ASP A O 1
ATOM 721 N N . ILE A 1 100 ? -6.172 25.844 6.844 1 89.75 100 ILE A N 1
ATOM 722 C CA . ILE A 1 100 ? -5.199 25.75 7.926 1 89.75 100 ILE A CA 1
ATOM 723 C C . ILE A 1 100 ? -3.996 24.938 7.473 1 89.75 100 ILE A C 1
ATOM 725 O O . ILE A 1 100 ? -4.113 23.734 7.234 1 89.75 100 ILE A O 1
ATOM 729 N N . GLY A 1 101 ? -2.877 25.641 7.426 1 89.75 101 GLY A N 1
ATOM 730 C CA . GLY A 1 101 ? -1.66 24.953 7.02 1 89.75 101 GLY A CA 1
ATOM 731 C C . GLY A 1 101 ? -0.416 25.812 7.164 1 89.75 101 GLY A C 1
ATOM 732 O O . GLY A 1 101 ? -0.48 26.938 7.676 1 89.75 101 GLY A O 1
ATOM 733 N N . PHE A 1 102 ? 0.694 25.203 6.812 1 92.69 102 PHE A N 1
ATOM 734 C CA . PHE A 1 102 ? 2.01 25.828 6.914 1 92.69 102 PHE A CA 1
ATOM 735 C C . PHE A 1 102 ? 2.896 25.422 5.746 1 92.69 102 PHE A C 1
ATOM 737 O O . PHE A 1 102 ? 2.795 24.297 5.246 1 92.69 102 PHE A O 1
ATOM 744 N N . PHE A 1 103 ? 3.6 26.391 5.387 1 95.06 103 PHE A N 1
ATOM 745 C CA . PHE A 1 103 ? 4.68 26 4.484 1 95.06 103 PHE A CA 1
ATOM 746 C C . PHE A 1 103 ? 5.918 25.578 5.27 1 95.06 103 PHE A C 1
ATOM 748 O O . PHE A 1 103 ? 6.465 26.375 6.043 1 95.06 103 PHE A O 1
ATOM 755 N N . ILE A 1 104 ? 6.297 24.422 5.027 1 97.5 104 ILE A N 1
ATOM 756 C CA . ILE A 1 104 ? 7.43 23.875 5.758 1 97.5 104 ILE A CA 1
ATOM 757 C C . ILE A 1 104 ? 8.68 23.906 4.879 1 97.5 104 ILE A C 1
ATOM 759 O O . ILE A 1 104 ? 8.727 23.25 3.832 1 97.5 104 ILE A O 1
ATOM 763 N N . GLN A 1 105 ? 9.648 24.625 5.301 1 97.06 105 GLN A N 1
ATOM 764 C CA . GLN A 1 105 ? 10.914 24.625 4.57 1 97.06 105 GLN A CA 1
ATOM 765 C C . GLN A 1 105 ? 11.719 23.375 4.855 1 97.06 105 GLN A C 1
ATOM 767 O O . GLN A 1 105 ? 12.07 22.625 3.934 1 97.06 105 GLN A O 1
ATOM 772 N N . ARG A 1 106 ? 11.984 23.172 6.109 1 97.62 106 ARG A N 1
ATOM 773 C CA . ARG A 1 106 ? 12.625 21.953 6.598 1 97.62 106 ARG A CA 1
ATOM 774 C C . ARG A 1 106 ? 12.117 21.594 7.988 1 97.62 106 ARG A C 1
ATOM 776 O O . ARG A 1 106 ? 11.891 22.469 8.82 1 97.62 106 ARG A O 1
ATOM 783 N N . MET A 1 107 ? 11.984 20.281 8.109 1 98.12 107 MET A N 1
ATOM 784 C CA . MET A 1 107 ? 11.484 19.891 9.43 1 98.12 107 MET A CA 1
ATOM 785 C C . MET A 1 107 ? 11.672 18.406 9.672 1 98.12 107 MET A C 1
ATOM 787 O O . MET A 1 107 ? 11.586 17.594 8.742 1 98.12 107 MET A O 1
ATOM 791 N N . LEU A 1 108 ? 11.969 18.047 10.867 1 98.5 108 LEU A N 1
ATOM 792 C CA . LEU A 1 108 ? 11.945 16.688 11.359 1 98.5 108 LEU A CA 1
ATOM 793 C C . LEU A 1 108 ? 10.891 16.516 12.453 1 98.5 108 LEU A C 1
ATOM 795 O O . LEU A 1 108 ? 10.914 17.234 13.453 1 98.5 108 LEU A O 1
ATOM 799 N N . ILE A 1 109 ? 10.023 15.594 12.242 1 98 109 ILE A N 1
ATOM 800 C CA . ILE A 1 109 ? 8.953 15.312 13.188 1 98 109 ILE A CA 1
ATOM 801 C C . ILE A 1 109 ? 9.031 13.852 13.633 1 98 109 ILE A C 1
ATOM 803 O O . ILE A 1 109 ? 9.211 12.953 12.805 1 98 109 ILE A O 1
ATOM 807 N N . ARG A 1 110 ? 8.922 13.633 14.859 1 97.56 110 ARG A N 1
ATOM 808 C CA . ARG A 1 110 ? 8.695 12.289 15.383 1 97.56 110 ARG A CA 1
ATOM 809 C C . ARG A 1 110 ? 7.219 12.055 15.688 1 97.56 110 ARG A C 1
ATOM 811 O O . ARG A 1 110 ? 6.609 12.805 16.453 1 97.56 110 ARG A O 1
ATOM 818 N N . MET A 1 111 ? 6.672 11.055 15.102 1 97.38 111 MET A N 1
ATOM 819 C CA . MET A 1 111 ? 5.25 10.758 15.273 1 97.38 111 MET A CA 1
ATOM 820 C C . MET A 1 111 ? 5.055 9.438 16 1 97.38 111 MET A C 1
ATOM 822 O O . MET A 1 111 ? 5.789 8.477 15.758 1 97.38 111 MET A O 1
ATOM 826 N N . GLU A 1 112 ? 4.023 9.438 16.859 1 96.56 112 GLU A N 1
ATOM 827 C CA . GLU A 1 112 ? 3.701 8.227 17.594 1 96.56 112 GLU A CA 1
ATOM 828 C C . GLU A 1 112 ? 2.195 8.094 17.812 1 96.56 112 GLU A C 1
ATOM 830 O O . GLU A 1 112 ? 1.508 9.102 18.031 1 96.56 112 GLU A O 1
ATOM 835 N N . PRO A 1 113 ? 1.735 6.848 17.734 1 95 113 PRO A N 1
ATOM 836 C CA . PRO A 1 113 ? 0.333 6.648 18.109 1 95 113 PRO A CA 1
ATOM 837 C C . PRO A 1 113 ? 0.089 6.812 19.609 1 95 113 PRO A C 1
ATOM 839 O O . PRO A 1 113 ? 0.989 6.562 20.422 1 95 113 PRO A O 1
ATOM 842 N N . THR A 1 114 ? -1.061 7.203 19.938 1 94.25 114 THR A N 1
ATOM 843 C CA . THR A 1 114 ? -1.383 7.383 21.344 1 94.25 114 THR A CA 1
ATOM 844 C C . THR A 1 114 ? -1.665 6.039 22 1 94.25 114 THR A C 1
ATOM 846 O O . THR A 1 114 ? -1.472 5.883 23.219 1 94.25 114 THR A O 1
ATOM 849 N N . ARG A 1 115 ? -2.092 5.121 21.25 1 91.25 115 ARG A N 1
ATOM 850 C CA . ARG A 1 115 ? -2.348 3.781 21.766 1 91.25 115 ARG A CA 1
ATOM 851 C C . ARG A 1 115 ? -1.17 2.854 21.484 1 91.25 115 ARG A C 1
ATOM 853 O O . ARG A 1 115 ? -0.776 2.674 20.328 1 91.25 115 ARG A O 1
ATOM 860 N N . PRO A 1 116 ? -0.77 2.193 22.531 1 87.88 116 PRO A N 1
ATOM 861 C CA . PRO A 1 116 ? 0.358 1.28 22.328 1 87.88 116 PRO A CA 1
ATOM 862 C C . PRO A 1 116 ? 0.015 0.126 21.391 1 87.88 116 PRO A C 1
ATOM 864 O O . PRO A 1 116 ? -1.08 -0.437 21.469 1 87.88 116 PRO A O 1
ATOM 867 N N . GLY A 1 117 ? 0.914 -0.1 20.484 1 87.12 117 GLY A N 1
ATOM 868 C CA . GLY A 1 117 ? 0.742 -1.238 19.594 1 87.12 117 GLY A CA 1
ATOM 869 C C . GLY A 1 117 ? -0.014 -0.894 18.328 1 87.12 117 GLY A C 1
ATOM 870 O O . GLY A 1 117 ? 0.027 -1.646 17.359 1 87.12 117 GLY A O 1
ATOM 871 N N . ALA A 1 118 ? -0.715 0.163 18.344 1 91 118 ALA A N 1
ATOM 872 C CA . ALA A 1 118 ? -1.474 0.585 17.172 1 91 118 ALA A CA 1
ATOM 873 C C . ALA A 1 118 ? -0.564 1.253 16.156 1 91 118 ALA A C 1
ATOM 875 O O . ALA A 1 118 ? 0.44 1.871 16.516 1 91 118 ALA A O 1
ATOM 876 N N . PRO A 1 119 ? -0.895 1.025 14.93 1 94.19 119 PRO A N 1
ATOM 877 C CA . PRO A 1 119 ? -0.165 1.812 13.93 1 94.19 119 PRO A CA 1
ATOM 878 C C . PRO A 1 119 ? -0.578 3.281 13.922 1 94.19 119 PRO A C 1
ATOM 880 O O . PRO A 1 119 ? -1.637 3.633 14.453 1 94.19 119 PRO A O 1
ATOM 883 N N . LEU A 1 120 ? 0.315 4.094 13.445 1 95.56 120 LEU A N 1
ATOM 884 C CA . LEU A 1 120 ? -0.055 5.477 13.172 1 95.56 120 LEU A CA 1
ATOM 885 C C . LEU A 1 120 ? -1.071 5.555 12.039 1 95.56 120 LEU A C 1
ATOM 887 O O . LEU A 1 120 ? -0.757 5.219 10.891 1 95.56 120 LEU A O 1
ATOM 891 N N . SER A 1 121 ? -2.26 5.988 12.383 1 94.62 121 SER A N 1
ATOM 892 C CA . SER A 1 121 ? -3.318 6.031 11.375 1 94.62 121 SER A CA 1
ATOM 893 C C . SER A 1 121 ? -3.482 7.438 10.805 1 94.62 121 SER A C 1
ATOM 895 O O . SER A 1 121 ? -3.832 8.367 11.531 1 94.62 121 SER A O 1
ATOM 897 N N . LEU A 1 122 ? -3.336 7.555 9.523 1 94.69 122 LEU A N 1
ATOM 898 C CA . LEU A 1 122 ? -3.525 8.852 8.898 1 94.69 122 LEU A CA 1
ATOM 899 C C . LEU A 1 122 ? -5.004 9.219 8.836 1 94.69 122 LEU A C 1
ATOM 901 O O . LEU A 1 122 ? -5.352 10.383 8.633 1 94.69 122 LEU A O 1
ATOM 905 N N . ASP A 1 123 ? -5.867 8.242 9.086 1 93.69 123 ASP A N 1
ATOM 906 C CA . ASP A 1 123 ? -7.309 8.469 9.062 1 93.69 123 ASP A CA 1
ATOM 907 C C . ASP A 1 123 ? -7.801 9.023 10.398 1 93.69 123 ASP A C 1
ATOM 909 O O . ASP A 1 123 ? -8.93 9.508 10.5 1 93.69 123 ASP A O 1
ATOM 913 N N . ASP A 1 124 ? -6.945 8.914 11.336 1 94.5 124 ASP A N 1
ATOM 914 C CA . ASP A 1 124 ? -7.336 9.391 12.664 1 94.5 124 ASP A CA 1
ATOM 915 C C . ASP A 1 124 ? -6.23 10.242 13.289 1 94.5 124 ASP A C 1
ATOM 917 O O . ASP A 1 124 ? -5.547 9.797 14.219 1 94.5 124 ASP A O 1
ATOM 921 N N . PRO A 1 125 ? -6.195 11.492 12.961 1 94.56 125 PRO A N 1
ATOM 922 C CA . PRO A 1 125 ? -5.148 12.367 13.492 1 94.56 125 PRO A CA 1
ATOM 923 C C . PRO A 1 125 ? -5.273 12.586 15 1 94.56 125 PRO A C 1
ATOM 925 O O . PRO A 1 125 ? -4.324 13.047 15.641 1 94.56 125 PRO A O 1
ATOM 928 N N . THR A 1 126 ? -6.387 12.281 15.578 1 95.94 126 THR A N 1
ATOM 929 C CA . THR A 1 126 ? -6.566 12.461 17.016 1 95.94 126 THR A CA 1
ATOM 930 C C . THR A 1 126 ? -5.824 11.383 17.797 1 95.94 126 THR A C 1
ATOM 932 O O . THR A 1 126 ? -5.594 11.516 19 1 95.94 126 THR A O 1
ATOM 935 N N . ALA A 1 127 ? -5.434 10.406 17.094 1 94.56 127 ALA A N 1
ATOM 936 C CA . ALA A 1 127 ? -4.801 9.266 17.75 1 94.56 127 ALA A CA 1
ATOM 937 C C . ALA A 1 127 ? -3.287 9.289 17.547 1 94.56 127 ALA A C 1
ATOM 939 O O . ALA A 1 127 ? -2.639 8.242 17.547 1 94.56 127 ALA A O 1
ATOM 940 N N . MET A 1 128 ? -2.756 10.469 17.344 1 95.19 128 MET A N 1
ATOM 941 C CA . MET A 1 128 ? -1.308 10.539 17.172 1 95.19 128 MET A CA 1
ATOM 942 C C . MET A 1 128 ? -0.748 11.812 17.797 1 95.19 128 MET A C 1
ATOM 944 O O . MET A 1 128 ? -1.484 12.773 18.016 1 95.19 128 MET A O 1
ATOM 948 N N . VAL A 1 129 ? 0.463 11.719 18.156 1 96.25 129 VAL A N 1
ATOM 949 C CA . VAL A 1 129 ? 1.226 12.867 18.656 1 96.25 129 VAL A CA 1
ATOM 950 C C . VAL A 1 129 ? 2.41 13.133 17.719 1 96.25 129 VAL A C 1
ATOM 952 O O . VAL A 1 129 ? 3.113 12.203 17.312 1 96.25 129 VAL A O 1
ATOM 955 N N . ALA A 1 130 ? 2.535 14.344 17.359 1 96.5 130 ALA A N 1
ATOM 956 C CA . ALA A 1 130 ? 3.66 14.789 16.547 1 96.5 130 ALA A CA 1
ATOM 957 C C . ALA A 1 130 ? 4.609 15.672 17.344 1 96.5 130 ALA A C 1
ATOM 959 O O . ALA A 1 130 ? 4.23 16.766 17.781 1 96.5 130 ALA A O 1
ATOM 960 N N . ARG A 1 131 ? 5.766 15.25 17.531 1 97.44 131 ARG A N 1
ATOM 961 C CA . ARG A 1 131 ? 6.789 16.016 18.234 1 97.44 131 ARG A CA 1
ATOM 962 C C . ARG A 1 131 ? 7.777 16.625 17.25 1 97.44 131 ARG A C 1
ATOM 964 O O . ARG A 1 131 ? 8.562 15.922 16.609 1 97.44 131 ARG A O 1
ATOM 971 N N . ILE A 1 132 ? 7.719 17.891 17.203 1 97.5 132 ILE A N 1
ATOM 972 C CA . ILE A 1 132 ? 8.609 18.578 16.281 1 97.5 132 ILE A CA 1
ATOM 973 C C . ILE A 1 132 ? 9.992 18.719 16.906 1 97.5 132 ILE A C 1
ATOM 975 O O . ILE A 1 132 ? 10.164 19.438 17.906 1 97.5 132 ILE A O 1
ATOM 979 N N . GLN A 1 133 ? 10.953 18.125 16.312 1 97.5 133 GLN A N 1
ATOM 980 C CA . GLN A 1 133 ? 12.312 18.188 16.844 1 97.5 133 GLN A CA 1
ATOM 981 C C . GLN A 1 133 ? 13.023 19.453 16.391 1 97.5 133 GLN A C 1
ATOM 983 O O . GLN A 1 133 ? 13.688 20.125 17.188 1 97.5 133 GLN A O 1
ATOM 988 N N . ALA A 1 134 ? 12.891 19.688 15.203 1 98.12 134 ALA A N 1
ATOM 989 C CA . ALA A 1 134 ? 13.438 20.891 14.578 1 98.12 134 ALA A CA 1
ATOM 990 C C . ALA A 1 134 ? 12.68 21.234 13.297 1 98.12 134 ALA A C 1
ATOM 992 O O . ALA A 1 134 ? 12.266 20.359 12.555 1 98.12 134 ALA A O 1
ATOM 993 N N . GLY A 1 135 ? 12.508 22.578 13.117 1 98 135 GLY A N 1
ATOM 994 C CA . GLY A 1 135 ? 11.797 22.922 11.891 1 98 135 GLY A CA 1
ATOM 995 C C . GLY A 1 135 ? 11.742 24.406 11.633 1 98 135 GLY A C 1
ATOM 996 O O . GLY A 1 135 ? 11.906 25.219 12.547 1 98 135 GLY A O 1
ATOM 997 N N . GLU A 1 136 ? 11.602 24.766 10.43 1 98.06 136 GLU A N 1
ATOM 998 C CA . GLU A 1 136 ? 11.32 26.125 9.953 1 98.06 136 GLU A CA 1
ATOM 999 C C . GLU A 1 136 ? 10.039 26.156 9.125 1 98.06 136 GLU A C 1
ATOM 1001 O O . GLU A 1 136 ? 9.922 25.453 8.125 1 98.06 136 GLU A O 1
ATOM 1006 N N . ILE A 1 137 ? 9.172 26.984 9.609 1 97.44 137 ILE A N 1
ATOM 1007 C CA . ILE A 1 137 ? 7.895 27.031 8.906 1 97.44 137 ILE A CA 1
ATOM 1008 C C . ILE A 1 137 ? 7.477 28.469 8.664 1 97.44 137 ILE A C 1
ATOM 1010 O O . ILE A 1 137 ? 7.984 29.391 9.32 1 97.44 137 ILE A O 1
ATOM 1014 N N . PHE A 1 138 ? 6.664 28.656 7.699 1 96.75 138 PHE A N 1
ATOM 1015 C CA . PHE A 1 138 ? 5.977 29.922 7.445 1 96.75 138 PHE A CA 1
ATOM 1016 C C . PHE A 1 138 ? 4.48 29.781 7.688 1 96.75 138 PHE A C 1
ATOM 1018 O O . PHE A 1 138 ? 3.838 28.875 7.141 1 96.75 138 PHE A O 1
ATOM 1025 N N . VAL A 1 139 ? 3.992 30.547 8.508 1 95.19 139 VAL A N 1
ATOM 1026 C CA . VAL A 1 139 ? 2.559 30.578 8.781 1 95.19 139 VAL A CA 1
ATOM 1027 C C . VAL A 1 139 ? 1.938 31.828 8.148 1 95.19 139 VAL A C 1
ATOM 1029 O O . VAL A 1 139 ? 2.32 32.969 8.477 1 95.19 139 VAL A O 1
ATOM 1032 N N . SER A 1 140 ? 1.003 31.625 7.363 1 94.75 140 SER A N 1
ATOM 1033 C CA . SER A 1 140 ? 0.402 32.75 6.648 1 94.75 140 SER A CA 1
ATOM 1034 C C . SER A 1 140 ? -0.576 33.5 7.535 1 94.75 140 SER A C 1
ATOM 1036 O O . SER A 1 140 ? -1.096 32.969 8.508 1 94.75 140 SER A O 1
ATOM 1038 N N . ASP A 1 141 ? -0.842 34.719 7.09 1 94.5 141 ASP A N 1
ATOM 1039 C CA . ASP A 1 141 ? -1.835 35.531 7.773 1 94.5 141 ASP A CA 1
ATOM 1040 C C . ASP A 1 141 ? -3.211 34.875 7.746 1 94.5 141 ASP A C 1
ATOM 1042 O O . ASP A 1 141 ? -3.961 34.938 8.719 1 94.5 141 ASP A O 1
ATOM 1046 N N . ALA A 1 142 ? -3.459 34.312 6.613 1 92.25 142 ALA A N 1
ATOM 1047 C CA . ALA A 1 142 ? -4.762 33.656 6.453 1 92.25 142 ALA A CA 1
ATOM 1048 C C . ALA A 1 142 ? -4.941 32.531 7.461 1 92.25 142 ALA A C 1
ATOM 1050 O O . ALA A 1 142 ? -6.016 32.375 8.047 1 92.25 142 ALA A O 1
ATOM 1051 N N . THR A 1 143 ? -3.955 31.766 7.633 1 93 143 THR A N 1
ATOM 1052 C CA . THR A 1 143 ? -4.004 30.672 8.594 1 93 143 THR A CA 1
ATOM 1053 C C . THR A 1 143 ? -4.176 31.203 10.016 1 93 143 THR A C 1
ATOM 1055 O O . THR A 1 143 ? -5.02 30.719 10.766 1 93 143 THR A O 1
ATOM 1058 N N . LEU A 1 144 ? -3.447 32.188 10.352 1 92.62 144 LEU A N 1
ATOM 1059 C CA . LEU A 1 144 ? -3.529 32.781 11.68 1 92.62 144 LEU A CA 1
ATOM 1060 C C . LEU A 1 144 ? -4.914 33.375 11.93 1 92.62 144 LEU A C 1
ATOM 1062 O O . LEU A 1 144 ? -5.492 33.188 13 1 92.62 144 LEU A O 1
ATOM 1066 N N . ALA A 1 145 ? -5.371 34.031 10.969 1 93.56 145 ALA A N 1
ATOM 1067 C CA . ALA A 1 145 ? -6.699 34.625 11.086 1 93.56 145 ALA A CA 1
ATOM 1068 C C . ALA A 1 145 ? -7.758 33.562 11.328 1 93.56 145 ALA A C 1
ATOM 1070 O O . ALA A 1 145 ? -8.641 33.719 12.18 1 93.56 145 ALA A O 1
ATOM 1071 N N . THR A 1 146 ? -7.645 32.5 10.586 1 93.88 146 THR A N 1
ATOM 1072 C CA . THR A 1 146 ? -8.609 31.422 10.719 1 93.88 146 THR A CA 1
ATOM 1073 C C . THR A 1 146 ? -8.562 30.812 12.117 1 93.88 146 THR A C 1
ATOM 1075 O O . THR A 1 146 ? -9.602 30.641 12.758 1 93.88 146 THR A O 1
ATOM 1078 N N . LEU A 1 147 ? -7.41 30.547 12.609 1 93.75 147 LEU A N 1
ATOM 1079 C CA . LEU A 1 147 ? -7.227 29.938 13.914 1 93.75 147 LEU A CA 1
ATOM 1080 C C . LEU A 1 147 ? -7.73 30.859 15.023 1 93.75 147 LEU A C 1
ATOM 1082 O O . LEU A 1 147 ? -8.461 30.422 15.914 1 93.75 147 LEU A O 1
ATOM 1086 N N . LEU A 1 148 ? -7.406 32.094 14.992 1 94.38 148 LEU A N 1
ATOM 1087 C CA . LEU A 1 148 ? -7.773 33.031 16.031 1 94.38 148 LEU A CA 1
ATOM 1088 C C . LEU A 1 148 ? -9.273 33.344 16 1 94.38 148 LEU A C 1
ATOM 1090 O O . LEU A 1 148 ? -9.906 33.438 17.062 1 94.38 148 LEU A O 1
ATOM 1094 N N . ASN A 1 149 ? -9.766 33.438 14.844 1 94.81 149 ASN A N 1
ATOM 1095 C CA . ASN A 1 149 ? -11.203 33.688 14.734 1 94.81 149 ASN A CA 1
ATOM 1096 C C . ASN A 1 149 ? -12.008 32.5 15.273 1 94.81 149 ASN A C 1
ATOM 1098 O O . ASN A 1 149 ? -13.078 32.688 15.852 1 94.81 149 ASN A O 1
ATOM 1102 N N . GLN A 1 150 ? -11.539 31.359 15.039 1 93.75 150 GLN A N 1
ATOM 1103 C CA . GLN A 1 150 ? -12.195 30.188 15.594 1 93.75 150 GLN A CA 1
ATOM 1104 C C . GLN A 1 150 ? -12.188 30.219 17.125 1 93.75 150 GLN A C 1
ATOM 1106 O O . GLN A 1 150 ? -13.188 29.891 17.766 1 93.75 150 GLN A O 1
ATOM 1111 N N . ASP A 1 151 ? -11.117 30.594 17.656 1 94.94 151 ASP A N 1
ATOM 1112 C CA . ASP A 1 151 ? -10.992 30.703 19.109 1 94.94 151 ASP A CA 1
ATOM 1113 C C . ASP A 1 151 ? -11.93 31.781 19.656 1 94.94 151 ASP A C 1
ATOM 1115 O O . ASP A 1 151 ? -12.594 31.578 20.672 1 94.94 151 ASP A O 1
ATOM 1119 N N . LEU A 1 152 ? -11.984 32.875 19 1 95.69 152 LEU A N 1
ATOM 1120 C CA . LEU A 1 152 ? -12.828 34 19.406 1 95.69 152 LEU A CA 1
ATOM 1121 C C . LEU A 1 152 ? -14.305 33.625 19.328 1 95.69 152 LEU A C 1
ATOM 1123 O O . LEU A 1 152 ? -15.086 33.938 20.219 1 95.69 152 LEU A O 1
ATOM 1127 N N . ALA A 1 153 ? -14.633 32.938 18.266 1 95 153 ALA A N 1
ATOM 1128 C CA . ALA A 1 153 ? -16.016 32.5 18.062 1 95 153 ALA A CA 1
ATOM 1129 C C . ALA A 1 153 ? -16.453 31.5 19.125 1 95 153 ALA A C 1
ATOM 1131 O O . ALA A 1 153 ? -17.562 31.578 19.641 1 95 153 ALA A O 1
ATOM 1132 N N . ALA A 1 154 ? -15.586 30.641 19.406 1 93.62 154 ALA A N 1
ATOM 1133 C CA . ALA A 1 154 ? -15.891 29.594 20.375 1 93.62 154 ALA A CA 1
ATOM 1134 C C . ALA A 1 154 ? -16.125 30.188 21.766 1 93.62 154 ALA A C 1
ATOM 1136 O O . ALA A 1 154 ? -16.891 29.641 22.547 1 93.62 154 ALA A O 1
ATOM 1137 N N . SER A 1 155 ? -15.562 31.375 22.016 1 93.88 155 SER A N 1
ATOM 1138 C CA . SER A 1 155 ? -15.656 31.984 23.344 1 93.88 155 SER A CA 1
ATOM 1139 C C . SER A 1 155 ? -16.656 33.125 23.344 1 93.88 155 SER A C 1
ATOM 1141 O O . SER A 1 155 ? -16.766 33.875 24.344 1 93.88 155 SER A O 1
ATOM 1143 N N . ARG A 1 156 ? -17.281 33.375 22.312 1 91.38 156 ARG A N 1
ATOM 1144 C CA . ARG A 1 156 ? -18.203 34.531 22.172 1 91.38 156 ARG A CA 1
ATOM 1145 C C . ARG A 1 156 ? -17.547 35.812 22.625 1 91.38 156 ARG A C 1
ATOM 1147 O O . ARG A 1 156 ? -18.109 36.531 23.453 1 91.38 156 ARG A O 1
ATOM 1154 N N . ALA A 1 157 ? -16.359 36 22.078 1 92.69 157 ALA A N 1
ATOM 1155 C CA . ALA A 1 157 ? -15.562 37.156 22.484 1 92.69 157 ALA A CA 1
ATOM 1156 C C . ALA A 1 157 ? -16.141 38.438 21.891 1 92.69 157 ALA A C 1
ATOM 1158 O O . ALA A 1 157 ? -16.922 38.406 20.938 1 92.69 157 ALA A O 1
ATOM 1159 N N . ALA A 1 158 ? -15.703 39.531 22.516 1 93.19 158 ALA A N 1
ATOM 1160 C CA . ALA A 1 158 ? -16.156 40.844 22.078 1 93.19 158 ALA A CA 1
ATOM 1161 C C . ALA A 1 158 ? -15.344 41.344 20.891 1 93.19 158 ALA A C 1
ATOM 1163 O O . ALA A 1 158 ? -15.227 42.562 20.688 1 93.19 158 ALA A O 1
ATOM 1164 N N . VAL A 1 159 ? -14.648 40.531 20.281 1 94.75 159 VAL A N 1
ATOM 1165 C CA . VAL A 1 159 ? -13.883 40.812 19.078 1 94.75 159 VAL A CA 1
ATOM 1166 C C . VAL A 1 159 ? -14.156 39.719 18.031 1 94.75 159 VAL A C 1
ATOM 1168 O O . VAL A 1 159 ? -14.312 38.531 18.375 1 94.75 159 VAL A O 1
ATOM 1171 N N . ARG A 1 160 ? -14.25 40.125 16.781 1 95.19 160 ARG A N 1
ATOM 1172 C CA . ARG A 1 160 ? -14.508 39.125 15.75 1 95.19 160 ARG A CA 1
ATOM 1173 C C . ARG A 1 160 ? -13.922 39.594 14.414 1 95.19 160 ARG A C 1
ATOM 1175 O O . ARG A 1 160 ? -13.438 40.719 14.281 1 95.19 160 ARG A O 1
ATOM 1182 N N . ASN A 1 161 ? -13.875 38.656 13.383 1 96.56 161 ASN A N 1
ATOM 1183 C CA . ASN A 1 161 ? -13.508 38.906 11.992 1 96.56 161 ASN A CA 1
ATOM 1184 C C . ASN A 1 161 ? -12.109 39.5 11.875 1 96.56 161 ASN A C 1
ATOM 1186 O O . ASN A 1 161 ? -11.922 40.5 11.188 1 96.56 161 ASN A O 1
ATOM 1190 N N . LEU A 1 162 ? -11.25 38.906 12.555 1 95.88 162 LEU A N 1
ATOM 1191 C CA . LEU A 1 162 ? -9.875 39.375 12.508 1 95.88 162 LEU A CA 1
ATOM 1192 C C . LEU A 1 162 ? -9.227 39.062 11.164 1 95.88 162 LEU A C 1
ATOM 1194 O O . LEU A 1 162 ? -9.445 38 10.594 1 95.88 162 LEU A O 1
ATOM 1198 N N . SER A 1 163 ? -8.547 40 10.633 1 96.88 163 SER A N 1
ATOM 1199 C CA . SER A 1 163 ? -7.648 39.875 9.492 1 96.88 163 SER A CA 1
ATOM 1200 C C . SER A 1 163 ? -6.293 40.5 9.758 1 96.88 163 SER A C 1
ATOM 1202 O O . SER A 1 163 ? -6.199 41.469 10.531 1 96.88 163 SER A O 1
ATOM 1204 N N . MET A 1 164 ? -5.336 39.906 9.125 1 95.38 164 MET A N 1
ATOM 1205 C CA . MET A 1 164 ? -3.984 40.406 9.391 1 95.38 164 MET A CA 1
ATOM 1206 C C . MET A 1 164 ? -3.248 40.688 8.086 1 95.38 164 MET A C 1
ATOM 1208 O O . MET A 1 164 ? -3.494 40.031 7.07 1 95.38 164 MET A O 1
ATOM 1212 N N . ASN A 1 165 ? -2.516 41.625 8.141 1 96.38 165 ASN A N 1
ATOM 1213 C CA . ASN A 1 165 ? -1.542 41.969 7.105 1 96.38 165 ASN A CA 1
ATOM 1214 C C . ASN A 1 165 ? -0.155 42.219 7.695 1 96.38 165 ASN A C 1
ATOM 1216 O O . ASN A 1 165 ? 0.123 43.281 8.234 1 96.38 165 ASN A O 1
ATOM 1220 N N . THR A 1 166 ? 0.65 41.25 7.441 1 96.44 166 THR A N 1
ATOM 1221 C CA . THR A 1 166 ? 1.958 41.281 8.086 1 96.44 166 THR A CA 1
ATOM 1222 C C . THR A 1 166 ? 3.039 41.719 7.109 1 96.44 166 THR A C 1
ATOM 1224 O O . THR A 1 166 ? 3.025 41.344 5.938 1 96.44 166 THR A O 1
ATOM 1227 N N . ARG A 1 167 ? 3.908 42.562 7.586 1 94.88 167 ARG A N 1
ATOM 1228 C CA . ARG A 1 167 ? 5.141 42.938 6.914 1 94.88 167 ARG A CA 1
ATOM 1229 C C . ARG A 1 167 ? 6.344 42.781 7.832 1 94.88 167 ARG A C 1
ATOM 1231 O O . ARG A 1 167 ? 6.199 42.375 8.992 1 94.88 167 ARG A O 1
ATOM 1238 N N . LYS A 1 168 ? 7.535 43 7.375 1 91.75 168 LYS A N 1
ATOM 1239 C CA . LYS A 1 168 ? 8.766 42.781 8.133 1 91.75 168 LYS A CA 1
ATOM 1240 C C . LYS A 1 168 ? 8.805 43.688 9.383 1 91.75 168 LYS A C 1
ATOM 1242 O O . LYS A 1 168 ? 9.359 43.281 10.406 1 91.75 168 LYS A O 1
ATOM 1247 N N . ASP A 1 169 ? 8.141 44.812 9.266 1 88.31 169 ASP A N 1
ATOM 1248 C CA . ASP A 1 169 ? 8.289 45.781 10.336 1 88.31 169 ASP A CA 1
ATOM 1249 C C . ASP A 1 169 ? 7.086 45.781 11.273 1 88.31 169 ASP A C 1
ATOM 1251 O O . ASP A 1 169 ? 7.055 46.5 12.266 1 88.31 169 ASP A O 1
ATOM 1255 N N . GLY A 1 170 ? 6.176 45.062 10.906 1 92.44 170 GLY A N 1
ATOM 1256 C CA . GLY A 1 170 ? 5.016 45.031 11.773 1 92.44 170 GLY A CA 1
ATOM 1257 C C . GLY A 1 170 ? 3.809 44.375 11.125 1 92.44 170 GLY A C 1
ATOM 1258 O O . GLY A 1 170 ? 3.879 43.938 9.977 1 92.44 170 GLY A O 1
ATOM 1259 N N . GLN A 1 171 ? 2.752 44.281 11.984 1 95.94 171 GLN A N 1
ATOM 1260 C CA . GLN A 1 171 ? 1.521 43.656 11.539 1 95.94 171 GLN A CA 1
ATOM 1261 C C . GLN A 1 171 ? 0.318 44.562 11.742 1 95.94 171 GLN A C 1
ATOM 1263 O O . GLN A 1 171 ? 0.199 45.219 12.781 1 95.94 171 GLN A O 1
ATOM 1268 N N . GLU A 1 172 ? -0.407 44.719 10.75 1 96.88 172 GLU A N 1
ATOM 1269 C CA . GLU A 1 172 ? -1.698 45.375 10.875 1 96.88 172 GLU A CA 1
ATOM 1270 C C . GLU A 1 172 ? -2.822 44.375 11.109 1 96.88 172 GLU A C 1
ATOM 1272 O O . GLU A 1 172 ? -2.971 43.406 10.352 1 96.88 172 GLU A O 1
ATOM 1277 N N . VAL A 1 173 ? -3.561 44.594 12.148 1 96.56 173 VAL A N 1
ATOM 1278 C CA . VAL A 1 173 ? -4.688 43.719 12.484 1 96.56 173 VAL A CA 1
ATOM 1279 C C . VAL A 1 173 ? -5.996 44.5 12.352 1 96.56 173 VAL A C 1
ATOM 1281 O O . VAL A 1 173 ? -6.129 45.625 12.883 1 96.56 173 VAL A O 1
ATOM 1284 N N . ARG A 1 174 ? -6.875 43.938 11.648 1 97.06 174 ARG A N 1
ATOM 1285 C CA . ARG A 1 174 ? -8.203 44.531 11.5 1 97.06 174 ARG A CA 1
ATOM 1286 C C . ARG A 1 174 ? -9.281 43.594 12.023 1 97.06 174 ARG A C 1
ATOM 1288 O O . ARG A 1 174 ? -9.094 42.375 12.039 1 97.06 174 ARG A O 1
ATOM 1295 N N . GLY A 1 175 ? -10.344 44.156 12.469 1 97 175 GLY A N 1
ATOM 1296 C CA . GLY A 1 175 ? -11.484 43.406 12.961 1 97 175 GLY A CA 1
ATOM 1297 C C . GLY A 1 175 ? -12.625 44.281 13.438 1 97 175 GLY A C 1
ATOM 1298 O O . GLY A 1 175 ? -12.797 45.406 12.961 1 97 175 GLY A O 1
ATOM 1299 N N . GLU A 1 176 ? -13.484 43.625 14.227 1 96.5 176 GLU A N 1
ATOM 1300 C CA . GLU A 1 176 ? -14.602 44.344 14.828 1 96.5 176 GLU A CA 1
ATOM 1301 C C . GLU A 1 176 ? -14.641 44.156 16.344 1 96.5 176 GLU A C 1
ATOM 1303 O O . GLU A 1 176 ? -14.328 43.062 16.844 1 96.5 176 GLU A O 1
ATOM 1308 N N . LEU A 1 177 ? -14.969 45.219 16.969 1 93.69 177 LEU A N 1
ATOM 1309 C CA . LEU A 1 177 ? -15.055 45.25 18.422 1 93.69 177 LEU A CA 1
ATOM 1310 C C . LEU A 1 177 ? -16.484 45.531 18.875 1 93.69 177 LEU A C 1
ATOM 1312 O O . LEU A 1 177 ? -17.125 46.438 18.375 1 93.69 177 LEU A O 1
ATOM 1316 N N . LEU A 1 178 ? -16.859 44.688 19.797 1 92.69 178 LEU A N 1
ATOM 1317 C CA . LEU A 1 178 ? -18.188 44.906 20.375 1 92.69 178 LEU A CA 1
ATOM 1318 C C . LEU A 1 178 ? -18.125 45.844 21.562 1 92.69 178 LEU A C 1
ATOM 1320 O O . LEU A 1 178 ? -17.484 45.5 22.578 1 92.69 178 LEU A O 1
ATOM 1324 N N . ARG A 1 179 ? -18.734 46.938 21.422 1 88.38 179 ARG A N 1
ATOM 1325 C CA . ARG A 1 179 ? -18.797 47.906 22.5 1 88.38 179 ARG A CA 1
ATOM 1326 C C . ARG A 1 179 ? -20.203 48.469 22.656 1 88.38 179 ARG A C 1
ATOM 1328 O O . ARG A 1 179 ? -20.781 49 21.703 1 88.38 179 ARG A O 1
ATOM 1335 N N . LYS A 1 180 ? -20.703 48.25 23.891 1 88.06 180 LYS A N 1
ATOM 1336 C CA . LYS A 1 180 ? -22.031 48.75 24.219 1 88.06 180 LYS A CA 1
ATOM 1337 C C . LYS A 1 180 ? -23.078 48.25 23.219 1 88.06 180 LYS A C 1
ATOM 1339 O O . LYS A 1 180 ? -23.859 49.031 22.688 1 88.06 180 LYS A O 1
ATOM 1344 N N . GLY A 1 181 ? -22.969 47.094 22.781 1 89.5 181 GLY A N 1
ATOM 1345 C CA . GLY A 1 181 ? -23.969 46.406 21.984 1 89.5 181 GLY A CA 1
ATOM 1346 C C . GLY A 1 181 ? -23.812 46.656 20.5 1 89.5 181 GLY A C 1
ATOM 1347 O O . GLY A 1 181 ? -24.625 46.156 19.688 1 89.5 181 GLY A O 1
ATOM 1348 N N . ARG A 1 182 ? -22.859 47.375 20.156 1 94.06 182 ARG A N 1
ATOM 1349 C CA . ARG A 1 182 ? -22.641 47.688 18.75 1 94.06 182 ARG A CA 1
ATOM 1350 C C . ARG A 1 182 ? -21.25 47.25 18.312 1 94.06 182 ARG A C 1
ATOM 1352 O O . ARG A 1 182 ? -20.281 47.469 19.031 1 94.06 182 ARG A O 1
ATOM 1359 N N . TRP A 1 183 ? -21.25 46.656 17.125 1 95.44 183 TRP A N 1
ATOM 1360 C CA . TRP A 1 183 ? -19.969 46.312 16.547 1 95.44 183 TRP A CA 1
ATOM 1361 C C . TRP A 1 183 ? -19.328 47.5 15.844 1 95.44 183 TRP A C 1
ATOM 1363 O O . TRP A 1 183 ? -19.969 48.188 15.055 1 95.44 183 TRP A O 1
ATOM 1373 N N . ARG A 1 184 ? -18.094 47.781 16.156 1 94.81 184 ARG A N 1
ATOM 1374 C CA . ARG A 1 184 ? -17.328 48.875 15.57 1 94.81 184 ARG A CA 1
ATOM 1375 C C . ARG A 1 184 ? -16.047 48.375 14.922 1 94.81 184 ARG A C 1
ATOM 1377 O O . ARG A 1 184 ? -15.406 47.469 15.43 1 94.81 184 ARG A O 1
ATOM 1384 N N . PRO A 1 185 ? -15.656 49.125 13.883 1 96.69 185 PRO A N 1
ATOM 1385 C CA . PRO A 1 185 ? -14.406 48.688 13.242 1 96.69 185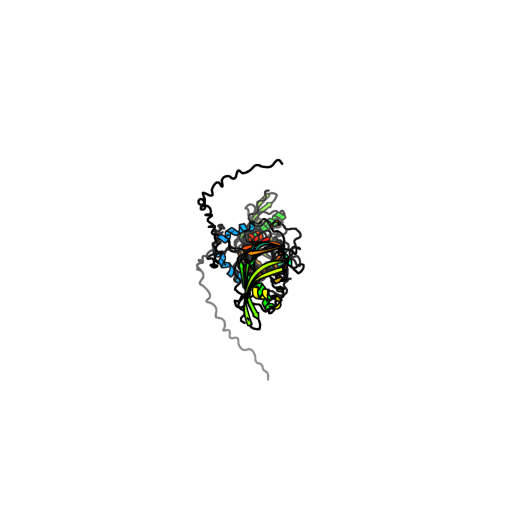 PRO A CA 1
ATOM 1386 C C . PRO A 1 185 ? -13.188 48.906 14.141 1 96.69 185 PRO A C 1
ATOM 1388 O O . PRO A 1 185 ? -13.086 49.938 14.812 1 96.69 185 PRO A O 1
ATOM 1391 N N . LEU A 1 186 ? -12.344 47.938 14.164 1 94.69 186 LEU A N 1
ATOM 1392 C CA . LEU A 1 186 ? -11.102 47.969 14.938 1 94.69 186 LEU A CA 1
ATOM 1393 C C . LEU A 1 186 ? -9.898 47.812 14.016 1 94.69 186 LEU A C 1
ATOM 1395 O O . LEU A 1 186 ? -9.914 47 13.086 1 94.69 186 LEU A O 1
ATOM 1399 N N . ARG A 1 187 ? -8.93 48.625 14.164 1 95.88 187 ARG A N 1
ATOM 1400 C CA . ARG A 1 187 ? -7.652 48.531 13.477 1 95.88 187 ARG A CA 1
ATOM 1401 C C . ARG A 1 187 ? -6.488 48.75 14.438 1 95.88 187 ARG A C 1
ATOM 1403 O O . ARG A 1 187 ? -6.496 49.688 15.219 1 95.88 187 ARG A O 1
ATOM 1410 N N . MET A 1 188 ? -5.512 47.844 14.391 1 95.56 188 MET A N 1
ATOM 1411 C CA . MET A 1 188 ? -4.355 47.969 15.273 1 95.56 188 MET A CA 1
ATOM 1412 C C . MET A 1 188 ? -3.059 47.719 14.5 1 95.56 188 MET A C 1
ATOM 1414 O O . MET A 1 188 ? -2.996 46.875 13.617 1 95.56 188 MET A O 1
ATOM 1418 N N . LEU A 1 189 ? -2.102 48.531 14.75 1 95.5 189 LEU A N 1
ATOM 1419 C CA . LEU A 1 189 ? -0.725 48.281 14.344 1 95.5 189 LEU A CA 1
ATOM 1420 C C . LEU A 1 189 ? 0.07 47.656 15.484 1 95.5 189 LEU A C 1
ATOM 1422 O O . LEU A 1 189 ? 0.229 48.281 16.547 1 95.5 189 LEU A O 1
ATOM 1426 N N . THR A 1 190 ? 0.462 46.469 15.211 1 94.88 190 THR A N 1
ATOM 1427 C CA . THR A 1 190 ? 0.983 45.688 16.328 1 94.88 190 THR A CA 1
ATOM 1428 C C . THR A 1 190 ? 2.393 45.188 16.031 1 94.88 190 THR A C 1
ATOM 1430 O O . THR A 1 190 ? 2.75 44.969 14.867 1 94.88 190 THR A O 1
ATOM 1433 N N . GLU A 1 191 ? 3.203 45.094 17.078 1 93.44 191 GLU A N 1
ATOM 1434 C CA . GLU A 1 191 ? 4.43 44.312 17.094 1 93.44 191 GLU A CA 1
ATOM 1435 C C . GLU A 1 191 ? 4.199 42.938 17.719 1 93.44 191 GLU A C 1
ATOM 1437 O O . GLU A 1 191 ? 3.281 42.781 18.531 1 93.44 191 GLU A O 1
ATOM 1442 N N . ILE A 1 192 ? 4.961 42.031 17.281 1 94.69 192 ILE A N 1
ATOM 1443 C CA . ILE A 1 192 ? 4.828 40.656 17.812 1 94.69 192 ILE A CA 1
ATOM 1444 C C . ILE A 1 192 ? 6.137 40.25 18.469 1 94.69 192 ILE A C 1
ATOM 1446 O O . ILE A 1 192 ? 7.211 40.375 17.875 1 94.69 192 ILE A O 1
ATOM 1450 N N . GLU A 1 193 ? 5.961 39.781 19.688 1 92.81 193 GLU A N 1
ATOM 1451 C CA . GLU A 1 193 ? 7.129 39.312 20.422 1 92.81 193 GLU A CA 1
ATOM 1452 C C . GLU A 1 193 ? 6.918 37.875 20.938 1 92.81 193 GLU A C 1
ATOM 1454 O O . GLU A 1 193 ? 5.797 37.5 21.281 1 92.81 193 GLU A O 1
ATOM 1459 N N . LEU A 1 194 ? 8 37.156 20.953 1 93.94 194 LEU A N 1
ATOM 1460 C CA . LEU A 1 194 ? 7.984 35.844 21.562 1 93.94 194 LEU A CA 1
ATOM 1461 C C . LEU A 1 194 ? 8.148 35.938 23.078 1 93.94 194 LEU A C 1
ATOM 1463 O O . LEU A 1 194 ? 9.188 36.375 23.562 1 93.94 194 LEU A O 1
ATOM 1467 N N . SER A 1 195 ? 7.168 35.531 23.828 1 93.62 195 SER A N 1
ATOM 1468 C CA . SER A 1 195 ? 7.18 35.719 25.281 1 93.62 195 SER A CA 1
ATOM 1469 C C . SER A 1 195 ? 7.465 34.375 25.984 1 93.62 195 SER A C 1
ATOM 1471 O O . SER A 1 195 ? 7.719 34.344 27.188 1 93.62 195 SER A O 1
ATOM 1473 N N . GLY A 1 196 ? 7.414 33.344 25.375 1 92.5 196 GLY A N 1
ATOM 1474 C CA . GLY A 1 196 ? 7.707 31.984 25.828 1 92.5 196 GLY A CA 1
ATOM 1475 C C . GLY A 1 196 ? 7.797 30.984 24.688 1 92.5 196 GLY A C 1
ATOM 1476 O O . GLY A 1 196 ? 7.562 31.328 23.531 1 92.5 196 GLY A O 1
ATOM 1477 N N . PRO A 1 197 ? 8.078 29.766 25.078 1 93.06 197 PRO A N 1
ATOM 1478 C CA . PRO A 1 197 ? 8.242 28.75 24.047 1 93.06 197 PRO A CA 1
ATOM 1479 C C . PRO A 1 197 ? 6.945 28.469 23.297 1 93.06 197 PRO A C 1
ATOM 1481 O O . PRO A 1 197 ? 6.98 27.984 22.156 1 93.06 197 PRO A O 1
ATOM 1484 N N . LEU A 1 198 ? 5.832 28.719 23.906 1 95.94 198 LEU A N 1
ATOM 1485 C CA . LEU A 1 198 ? 4.539 28.484 23.266 1 95.94 198 LEU A CA 1
ATOM 1486 C C . LEU A 1 198 ? 3.633 29.703 23.422 1 95.94 198 LEU A C 1
ATOM 1488 O O . LEU A 1 198 ? 2.408 29.562 23.469 1 95.94 198 LEU A O 1
ATOM 1492 N N . GLU A 1 199 ? 4.25 30.828 23.5 1 95.88 199 GLU A N 1
ATOM 1493 C CA . GLU A 1 199 ? 3.463 32.031 23.75 1 95.88 199 GLU A CA 1
ATOM 1494 C C . GLU A 1 199 ? 3.971 33.188 22.922 1 95.88 199 GLU A C 1
ATOM 1496 O O . GLU A 1 199 ? 5.172 33.469 22.891 1 95.88 199 GLU A O 1
ATOM 1501 N N . VAL A 1 200 ? 3.055 33.844 22.328 1 95.38 200 VAL A N 1
ATOM 1502 C CA . VAL A 1 200 ? 3.338 35.031 21.547 1 95.38 200 VAL A CA 1
ATOM 1503 C C . VAL A 1 200 ? 2.52 36.219 22.094 1 95.38 200 VAL A C 1
ATOM 1505 O O . VAL A 1 200 ? 1.369 36.031 22.5 1 95.38 200 VAL A O 1
ATOM 1508 N N . THR A 1 201 ? 3.189 37.344 22.094 1 95.75 201 THR A N 1
ATOM 1509 C CA . THR A 1 201 ? 2.5 38.531 22.578 1 95.75 201 THR A CA 1
ATOM 1510 C C . THR A 1 201 ? 2.395 39.594 21.484 1 95.75 201 THR A C 1
ATOM 1512 O O . THR A 1 201 ? 3.395 39.938 20.859 1 95.75 201 THR A O 1
ATOM 1515 N N . LEU A 1 202 ? 1.28 40 21.281 1 94.56 202 LEU A N 1
ATOM 1516 C CA . LEU A 1 202 ? 1.045 41.156 20.406 1 94.56 202 LEU A CA 1
ATOM 1517 C C . LEU A 1 202 ? 1.067 42.469 21.203 1 94.56 202 LEU A C 1
ATOM 1519 O O . LEU A 1 202 ? 0.377 42.562 22.219 1 94.56 202 LEU A O 1
ATOM 1523 N N . VAL A 1 203 ? 1.788 43.375 20.734 1 93.5 203 VAL A N 1
ATOM 1524 C CA . VAL A 1 203 ? 1.909 44.656 21.391 1 93.5 203 VAL A CA 1
ATOM 1525 C C . VAL A 1 203 ? 1.408 45.781 20.453 1 93.5 203 VAL A C 1
ATOM 1527 O O . VAL A 1 203 ? 2.168 46.281 19.625 1 93.5 203 VAL A O 1
ATOM 1530 N N . PRO A 1 204 ? 0.225 46.125 20.656 1 92.62 204 PRO A N 1
ATOM 1531 C CA . PRO A 1 204 ? -0.296 47.219 19.812 1 92.62 204 PRO A CA 1
ATOM 1532 C C . PRO A 1 204 ? 0.425 48.531 20.031 1 92.62 204 PRO A C 1
ATOM 1534 O O . PRO A 1 204 ? 0.552 49 21.172 1 92.62 204 PRO A O 1
ATOM 1537 N N . ARG A 1 205 ? 0.823 49.156 18.984 1 92.06 205 ARG A N 1
ATOM 1538 C CA . ARG A 1 205 ? 1.455 50.469 19.047 1 92.06 205 ARG A CA 1
ATOM 1539 C C . ARG A 1 205 ? 0.441 51.562 18.781 1 92.06 205 ARG A C 1
ATOM 1541 O O . ARG A 1 205 ? 0.527 52.656 19.359 1 92.06 205 ARG A O 1
ATOM 1548 N N . ARG A 1 206 ? -0.403 51.281 17.906 1 94.44 206 ARG A N 1
ATOM 1549 C CA . ARG A 1 206 ? -1.499 52.188 17.578 1 94.44 206 ARG A CA 1
ATOM 1550 C C . ARG A 1 206 ? -2.82 51.438 17.469 1 94.44 206 ARG A C 1
ATOM 1552 O O . ARG A 1 206 ? -2.867 50.344 16.906 1 94.44 206 ARG A O 1
ATOM 1559 N N . ILE A 1 207 ? -3.812 52.062 18 1 93.44 207 ILE A N 1
ATOM 1560 C CA . ILE A 1 207 ? -5.141 51.438 17.984 1 93.44 207 ILE A CA 1
ATOM 1561 C C . ILE A 1 207 ? -6.148 52.438 17.422 1 93.44 207 ILE A C 1
ATOM 1563 O O . ILE A 1 207 ? -6.16 53.625 17.797 1 93.44 207 ILE A O 1
ATOM 1567 N N . PHE A 1 208 ? -6.957 52 16.5 1 94 208 PHE A N 1
ATOM 1568 C CA . PHE A 1 208 ? -8.023 52.812 15.906 1 94 208 PHE A CA 1
ATOM 1569 C C . PHE A 1 208 ? -9.375 52.156 16.109 1 94 208 PHE A C 1
ATOM 1571 O O . PHE A 1 208 ? -9.539 50.969 15.836 1 94 208 PHE A O 1
ATOM 1578 N N . VAL A 1 209 ? -10.234 52.844 16.656 1 92.19 209 VAL A N 1
ATOM 1579 C CA . VAL A 1 209 ? -11.617 52.375 16.781 1 92.19 209 VAL A CA 1
ATOM 1580 C C . VAL A 1 209 ? -12.547 53.344 16.062 1 92.19 209 VAL A C 1
ATOM 1582 O O . VAL A 1 209 ? -12.523 54.562 16.312 1 92.19 209 VAL A O 1
ATOM 1585 N N . ASP A 1 210 ? -13.289 52.844 15.219 1 92.75 210 ASP A N 1
ATOM 1586 C CA . ASP A 1 210 ? -14.195 53.688 14.43 1 92.75 210 ASP A CA 1
ATOM 1587 C C . ASP A 1 210 ? -13.438 54.812 13.734 1 92.75 210 ASP A C 1
ATOM 1589 O O . ASP A 1 210 ? -13.891 55.969 13.734 1 92.75 210 ASP A O 1
ATOM 1593 N N . GLY A 1 211 ? -12.281 54.438 13.289 1 92.38 211 GLY A N 1
ATOM 1594 C CA . GLY A 1 211 ? -11.484 55.375 12.508 1 92.38 211 GLY A CA 1
ATOM 1595 C C . GLY A 1 211 ? -10.734 56.375 13.367 1 92.38 211 GLY A C 1
ATOM 1596 O O . GLY A 1 211 ? -9.945 57.156 12.852 1 92.38 211 GLY A O 1
ATOM 1597 N N . VAL A 1 212 ? -10.93 56.344 14.625 1 94.56 212 VAL A N 1
ATOM 1598 C CA . VAL A 1 212 ? -10.297 57.281 15.531 1 94.56 212 VAL A CA 1
ATOM 1599 C C . VAL A 1 212 ? -9.156 56.625 16.281 1 94.56 212 VAL A C 1
ATOM 1601 O O . VAL A 1 212 ? -9.344 55.531 16.875 1 94.56 212 VAL A O 1
ATOM 1604 N N . GLU A 1 213 ? -8.062 57.281 16.297 1 94.5 213 GLU A N 1
ATOM 1605 C CA . GLU A 1 213 ? -6.934 56.781 17.062 1 94.5 213 GLU A CA 1
ATOM 1606 C C . GLU A 1 213 ? -7.129 57 18.547 1 94.5 213 GLU A C 1
ATOM 1608 O O . GLU A 1 213 ? -7.328 58.125 19 1 94.5 213 GLU A O 1
ATOM 1613 N N . VAL A 1 214 ? -6.992 55.938 19.266 1 91.31 214 VAL A N 1
ATOM 1614 C CA . VAL A 1 214 ? -7.348 56.094 20.672 1 91.31 214 VAL A CA 1
ATOM 1615 C C . VAL A 1 214 ? -6.113 55.844 21.547 1 91.31 214 VAL A C 1
ATOM 1617 O O . VAL A 1 214 ? -6.152 56.062 22.75 1 91.31 214 VAL A O 1
ATOM 1620 N N . THR A 1 215 ? -5.02 55.531 21.031 1 89.94 215 THR A N 1
ATOM 1621 C CA . THR A 1 215 ? -3.834 55.094 21.766 1 89.94 215 THR A CA 1
ATOM 1622 C C . THR A 1 215 ? -3.387 56.188 22.734 1 89.94 215 THR A C 1
ATOM 1624 O O . THR A 1 215 ? -3.18 55.938 23.922 1 89.94 215 THR A O 1
ATOM 1627 N N . SER A 1 216 ? -3.168 57.406 22.203 1 89.88 216 SER A N 1
ATOM 1628 C CA . SER A 1 216 ? -2.674 58.5 23 1 89.88 216 SER A CA 1
ATOM 1629 C C . SER A 1 216 ? -3.672 58.906 24.078 1 89.88 216 SER A C 1
ATOM 1631 O O . SER A 1 216 ? -3.281 59.281 25.188 1 89.88 216 SER A O 1
ATOM 1633 N N . SER A 1 217 ? -4.969 58.812 23.688 1 91 217 SER A N 1
ATOM 1634 C CA . SER A 1 217 ? -6.016 59.156 24.641 1 91 217 SER A CA 1
ATOM 1635 C C . SER A 1 217 ? -6.059 58.188 25.812 1 91 217 SER A C 1
ATOM 1637 O O . SER A 1 217 ? -6.215 58.594 26.969 1 91 217 SER A O 1
ATOM 1639 N N . LEU A 1 218 ? -5.922 56.969 25.5 1 89.75 218 LEU A N 1
ATOM 1640 C CA . LEU A 1 218 ? -5.914 55.938 26.547 1 89.75 218 LEU A CA 1
ATOM 1641 C C . LEU A 1 218 ? -4.707 56.125 27.469 1 89.75 218 LEU A C 1
ATOM 1643 O O . LEU A 1 218 ? -4.832 56.031 28.688 1 89.75 218 LEU A O 1
ATOM 1647 N N . ALA A 1 219 ? -3.57 56.375 26.891 1 87.56 219 ALA A N 1
ATOM 1648 C CA . ALA A 1 219 ? -2.344 56.562 27.656 1 87.56 219 ALA A CA 1
ATOM 1649 C C . ALA A 1 219 ? -2.451 57.781 28.562 1 87.56 219 ALA A C 1
ATOM 1651 O O . ALA A 1 219 ? -2.02 57.75 29.703 1 87.56 219 ALA A O 1
ATOM 1652 N N . ALA A 1 220 ? -2.965 58.812 27.984 1 91.56 220 ALA A N 1
ATOM 1653 C CA . ALA A 1 220 ? -3.102 60.094 28.719 1 91.56 220 ALA A CA 1
ATOM 1654 C C . ALA A 1 220 ? -4.008 59.906 29.922 1 91.56 220 ALA A C 1
ATOM 1656 O O . ALA A 1 220 ? -3.781 60.531 30.969 1 91.56 220 ALA A O 1
ATOM 1657 N N . ALA A 1 221 ? -5.004 59.094 29.75 1 92.44 221 ALA A N 1
ATOM 1658 C CA . ALA A 1 221 ? -5.965 58.875 30.828 1 92.44 221 ALA A CA 1
ATOM 1659 C C . ALA A 1 221 ? -5.508 57.75 31.75 1 92.44 221 ALA A C 1
ATOM 1661 O O . ALA A 1 221 ? -6.191 57.406 32.719 1 92.44 221 ALA A O 1
ATOM 1662 N N . SER A 1 222 ? -4.379 57.125 31.406 1 91.62 222 SER A N 1
ATOM 1663 C CA . SER A 1 222 ? -3.832 56 32.156 1 91.62 222 SER A CA 1
ATOM 1664 C C . SER A 1 222 ? -4.812 54.844 32.188 1 91.62 222 SER A C 1
ATOM 1666 O O . SER A 1 222 ? -5.039 54.25 33.25 1 91.62 222 SER A O 1
ATOM 1668 N N . ILE A 1 223 ? -5.422 54.688 31.109 1 91.38 223 ILE A N 1
ATOM 1669 C CA . ILE A 1 223 ? -6.363 53.562 30.969 1 91.38 223 ILE A CA 1
ATOM 1670 C C . ILE A 1 223 ? -5.727 52.438 30.156 1 91.38 223 ILE A C 1
ATOM 1672 O O . ILE A 1 223 ? -5.227 52.688 29.062 1 91.38 223 ILE A O 1
ATOM 1676 N N . GLU A 1 224 ? -5.75 51.312 30.781 1 90.19 224 GLU A N 1
ATOM 1677 C CA . GLU A 1 224 ? -5.293 50.156 30.047 1 90.19 224 GLU A CA 1
ATOM 1678 C C . GLU A 1 224 ? -6.426 49.531 29.234 1 90.19 224 GLU A C 1
ATOM 1680 O O . GLU A 1 224 ? -7.59 49.594 29.625 1 90.19 224 GLU A O 1
ATOM 1685 N N . MET A 1 225 ? -6.055 48.938 28.125 1 87.69 225 MET A N 1
ATOM 1686 C CA . MET A 1 225 ? -7.059 48.312 27.266 1 87.69 225 MET A CA 1
ATOM 1687 C C . MET A 1 225 ? -7.84 47.25 28.016 1 87.69 225 MET A C 1
ATOM 1689 O O . MET A 1 225 ? -9.047 47.094 27.812 1 87.69 225 MET A O 1
ATOM 1693 N N . SER A 1 226 ? -7.164 46.531 28.844 1 91 226 SER A N 1
ATOM 1694 C CA . SER A 1 226 ? -7.797 45.438 29.578 1 91 226 SER A CA 1
ATOM 1695 C C . SER A 1 226 ? -8.867 45.969 30.531 1 91 226 SER A C 1
ATOM 1697 O O . SER A 1 226 ? -9.727 45.219 30.984 1 91 226 SER A O 1
ATOM 1699 N N . GLU A 1 227 ? -8.82 47.156 30.812 1 90 227 GLU A N 1
ATOM 1700 C CA . GLU A 1 227 ? -9.82 47.781 31.656 1 90 227 GLU A CA 1
ATOM 1701 C C . GLU A 1 227 ? -11.109 48.062 30.891 1 90 227 GLU A C 1
ATOM 1703 O O . GLU A 1 227 ? -12.18 48.188 31.484 1 90 227 GLU A O 1
ATOM 1708 N N . VAL A 1 228 ? -10.898 48.25 29.641 1 84 228 VAL A N 1
ATOM 1709 C CA . VAL A 1 228 ? -12.031 48.656 28.828 1 84 228 VAL A CA 1
ATOM 1710 C C . VAL A 1 228 ? -12.586 47.469 28.062 1 84 228 VAL A C 1
ATOM 1712 O O . VAL A 1 228 ? -13.773 47.438 27.734 1 84 228 VAL A O 1
ATOM 1715 N N . LEU A 1 229 ? -11.727 46.656 27.75 1 85.75 229 LEU A N 1
ATOM 1716 C CA . LEU A 1 229 ? -12.102 45.5 26.969 1 85.75 229 LEU A CA 1
ATOM 1717 C C . LEU A 1 229 ? -11.656 44.188 27.641 1 85.75 229 LEU A C 1
ATOM 1719 O O . LEU A 1 229 ? -10.477 44.031 27.969 1 85.75 229 LEU A O 1
ATOM 1723 N N . LYS A 1 230 ? -12.68 43.375 27.844 1 87 230 LYS A N 1
ATOM 1724 C CA . LYS A 1 230 ? -12.352 42.031 28.375 1 87 230 LYS A CA 1
ATOM 1725 C C . LYS A 1 230 ? -12.195 41.031 27.25 1 87 230 LYS A C 1
ATOM 1727 O O . LYS A 1 230 ? -13.125 40.812 26.453 1 87 230 LYS A O 1
ATOM 1732 N N . LEU A 1 231 ? -11.031 40.531 27.141 1 91.19 231 LEU A N 1
ATOM 1733 C CA . LEU A 1 231 ? -10.742 39.5 26.156 1 91.19 231 LEU A CA 1
ATOM 1734 C C . LEU A 1 231 ? -10.008 38.344 26.812 1 91.19 231 LEU A C 1
ATOM 1736 O O . LEU A 1 231 ? -8.836 38.469 27.188 1 91.19 231 LEU A O 1
ATOM 1740 N N . LYS A 1 232 ? -10.727 37.25 27.016 1 93.69 232 LYS A N 1
ATOM 1741 C CA . LYS A 1 232 ? -10.148 36 27.516 1 93.69 232 LYS A CA 1
ATOM 1742 C C . LYS A 1 232 ? -10.773 34.781 26.844 1 93.69 232 LYS A C 1
ATOM 1744 O O . LYS A 1 232 ? -11.977 34.531 26.984 1 93.69 232 LYS A O 1
ATOM 1749 N N . THR A 1 233 ? -10.008 34.188 26.047 1 95.75 233 THR A N 1
ATOM 1750 C CA . THR A 1 233 ? -10.406 32.938 25.422 1 95.75 233 THR A CA 1
ATOM 1751 C C . THR A 1 233 ? -9.508 31.797 25.875 1 95.75 233 THR A C 1
ATOM 1753 O O . THR A 1 233 ? -8.781 31.922 26.875 1 95.75 233 THR A O 1
ATOM 1756 N N . ARG A 1 234 ? -9.664 30.688 25.281 1 94.94 234 ARG A N 1
ATOM 1757 C CA . ARG A 1 234 ? -8.805 29.547 25.609 1 94.94 234 ARG A CA 1
ATOM 1758 C C . ARG A 1 234 ? -7.344 29.859 25.266 1 94.94 234 ARG A C 1
ATOM 1760 O O . ARG A 1 234 ? -6.438 29.406 25.969 1 94.94 234 ARG A O 1
ATOM 1767 N N . HIS A 1 235 ? -7.145 30.688 24.172 1 96.12 235 HIS A N 1
ATOM 1768 C CA . HIS A 1 235 ? -5.785 30.828 23.672 1 96.12 235 HIS A CA 1
ATOM 1769 C C . HIS A 1 235 ? -5.336 32.281 23.719 1 96.12 235 HIS A C 1
ATOM 1771 O O . HIS A 1 235 ? -4.164 32.594 23.484 1 96.12 235 HIS A O 1
ATOM 1777 N N . MET A 1 236 ? -6.23 33.188 23.938 1 95.25 236 MET A N 1
ATOM 1778 C CA . MET A 1 236 ? -5.891 34.625 23.922 1 95.25 236 MET A CA 1
ATOM 1779 C C . MET A 1 236 ? -6.32 35.312 25.203 1 95.25 236 MET A C 1
ATOM 1781 O O . MET A 1 236 ? -7.391 35.031 25.75 1 95.25 236 MET A O 1
ATOM 1785 N N . GLU A 1 237 ? -5.457 36.25 25.641 1 95.5 237 GLU A N 1
ATOM 1786 C CA . GLU A 1 237 ? -5.789 37.031 26.812 1 95.5 237 GLU A CA 1
ATOM 1787 C C . GLU A 1 237 ? -5.234 38.469 26.688 1 95.5 237 GLU A C 1
ATOM 1789 O O . GLU A 1 237 ? -4.086 38.656 26.281 1 95.5 237 GLU A O 1
ATOM 1794 N N . LEU A 1 238 ? -6.043 39.344 26.922 1 94.31 238 LEU A N 1
ATOM 1795 C CA . LEU A 1 238 ? -5.609 40.75 27 1 94.31 238 LEU A CA 1
ATOM 1796 C C . LEU A 1 238 ? -5.133 41.094 28.406 1 94.31 238 LEU A C 1
ATOM 1798 O O . LEU A 1 238 ? -5.891 40.969 29.359 1 94.31 238 LEU A O 1
ATOM 1802 N N . VAL A 1 239 ? -3.953 41.406 28.547 1 93.62 239 VAL A N 1
ATOM 1803 C CA . VAL A 1 239 ? -3.348 41.812 29.797 1 93.62 239 VAL A CA 1
ATOM 1804 C C . VAL A 1 239 ? -2.742 43.188 29.656 1 93.62 239 VAL A C 1
ATOM 1806 O O . VAL A 1 239 ? -1.708 43.375 29.016 1 93.62 239 VAL A O 1
ATOM 1809 N N . GLY A 1 240 ? -3.395 44.125 30.406 1 90.94 240 GLY A N 1
ATOM 1810 C CA . GLY A 1 240 ? -2.979 45.5 30.156 1 90.94 240 GLY A CA 1
ATOM 1811 C C . GLY A 1 240 ? -3.217 45.938 28.734 1 90.94 240 GLY A C 1
ATOM 1812 O O . GLY A 1 240 ? -4.34 45.844 28.234 1 90.94 240 GLY A O 1
ATOM 1813 N N . ASN A 1 241 ? -2.105 46.281 28.094 1 89 241 ASN A N 1
ATOM 1814 C CA . ASN A 1 241 ? -2.209 46.688 26.703 1 89 241 ASN A CA 1
ATOM 1815 C C . ASN A 1 241 ? -1.613 45.656 25.75 1 89 241 ASN A C 1
ATOM 1817 O O . ASN A 1 241 ? -1.343 45.938 24.594 1 89 241 ASN A O 1
ATOM 1821 N N . ARG A 1 242 ? -1.479 44.469 26.297 1 93.62 242 ARG A N 1
ATOM 1822 C CA . ARG A 1 242 ? -0.844 43.406 25.516 1 93.62 242 ARG A CA 1
ATOM 1823 C C . ARG A 1 242 ? -1.788 42.219 25.344 1 93.62 242 ARG A C 1
ATOM 1825 O O . ARG A 1 242 ? -2.627 41.938 26.203 1 93.62 242 ARG A O 1
ATOM 1832 N N . ILE A 1 243 ? -1.708 41.688 24.203 1 94.56 243 ILE A N 1
ATOM 1833 C CA . ILE A 1 243 ? -2.5 40.5 23.922 1 94.56 243 ILE A CA 1
ATOM 1834 C C . ILE A 1 243 ? -1.595 39.281 23.922 1 94.56 243 ILE A C 1
ATOM 1836 O O . ILE A 1 243 ? -0.742 39.125 23.047 1 94.56 243 ILE A O 1
ATOM 1840 N N . ARG A 1 244 ? -1.81 38.344 24.812 1 95.94 244 ARG A N 1
ATOM 1841 C CA . ARG A 1 244 ? -1.062 37.094 24.891 1 95.94 244 ARG A CA 1
ATOM 1842 C C . ARG A 1 244 ? -1.78 36 24.125 1 95.94 244 ARG A C 1
ATOM 1844 O O . ARG A 1 244 ? -2.99 35.812 24.281 1 95.94 244 ARG A O 1
ATOM 1851 N N . VAL A 1 245 ? -1.029 35.312 23.328 1 95.75 245 VAL A N 1
ATOM 1852 C CA . VAL A 1 245 ? -1.583 34.188 22.578 1 95.75 245 VAL A CA 1
ATOM 1853 C C . VAL A 1 245 ? -0.847 32.906 22.938 1 95.75 245 VAL A C 1
ATOM 1855 O O . VAL A 1 245 ? 0.368 32.812 22.75 1 95.75 245 VAL A O 1
ATOM 1858 N N . ASP A 1 246 ? -1.623 31.953 23.422 1 96.12 246 ASP A N 1
ATOM 1859 C CA . ASP A 1 246 ? -1.108 30.625 23.719 1 96.12 246 ASP A CA 1
ATOM 1860 C C . ASP A 1 246 ? -1.218 29.703 22.5 1 96.12 246 ASP A C 1
ATOM 1862 O O . ASP A 1 246 ? -2.318 29.453 22 1 96.12 246 ASP A O 1
ATOM 1866 N N . LEU A 1 247 ? -0.094 29.188 22.141 1 94.62 247 LEU A N 1
ATOM 1867 C CA . LEU A 1 247 ? -0.064 28.391 20.922 1 94.62 247 LEU A CA 1
ATOM 1868 C C . LEU A 1 247 ? -0.388 26.922 21.219 1 94.62 247 LEU A C 1
ATOM 1870 O O . LEU A 1 247 ? -0.661 26.141 20.297 1 94.62 247 LEU A O 1
ATOM 1874 N N . ASP A 1 248 ? -0.315 26.562 22.438 1 92.69 248 ASP A N 1
ATOM 1875 C CA . ASP A 1 248 ? -0.573 25.172 22.812 1 92.69 248 ASP A CA 1
ATOM 1876 C C . ASP A 1 248 ? -2.027 24.797 22.547 1 92.69 248 ASP A C 1
ATOM 1878 O O . ASP A 1 248 ? -2.943 25.344 23.156 1 92.69 248 ASP A O 1
ATOM 1882 N N . GLY A 1 249 ? -2.205 23.906 21.609 1 90.75 249 GLY A N 1
ATOM 1883 C CA . GLY A 1 249 ? -3.551 23.438 21.312 1 90.75 249 GLY A CA 1
ATOM 1884 C C . GLY A 1 249 ? -4.297 24.328 20.344 1 90.75 249 GLY A C 1
ATOM 1885 O O . GLY A 1 249 ? -5.477 24.109 20.062 1 90.75 249 GLY A O 1
ATOM 1886 N N . LEU A 1 250 ? -3.668 25.328 19.844 1 91.88 250 LEU A N 1
ATOM 1887 C CA . LEU A 1 250 ? -4.301 26.234 18.906 1 91.88 250 LEU A CA 1
ATOM 1888 C C . LEU A 1 250 ? -4.621 25.531 17.594 1 91.88 250 LEU A C 1
ATOM 1890 O O . LEU A 1 250 ? -5.621 25.844 16.938 1 91.88 250 LEU A O 1
ATOM 1894 N N . PHE A 1 251 ? -3.807 24.562 17.266 1 91.44 251 PHE A N 1
ATOM 1895 C CA . PHE A 1 251 ? -3.988 23.828 16.016 1 91.44 251 PHE A CA 1
ATOM 1896 C C . PHE A 1 251 ? -4.855 22.594 16.219 1 91.44 251 PHE A C 1
ATOM 1898 O O . PHE A 1 251 ? -4.812 21.969 17.297 1 91.44 251 PHE A O 1
ATOM 1905 N N . PRO A 1 252 ? -5.648 22.266 15.18 1 91.94 252 PRO A N 1
ATOM 1906 C CA . PRO A 1 252 ? -6.41 21.031 15.289 1 91.94 252 PRO A CA 1
ATOM 1907 C C . PRO A 1 252 ? -5.52 19.781 15.305 1 91.94 252 PRO A C 1
ATOM 1909 O O . PRO A 1 252 ? -4.309 19.891 15.078 1 91.94 252 PRO A O 1
ATOM 1912 N N . PRO A 1 253 ? -6.082 18.703 15.602 1 93.69 253 PRO A N 1
ATOM 1913 C CA . PRO A 1 253 ? -5.258 17.484 15.625 1 93.69 253 PRO A CA 1
ATOM 1914 C C . PRO A 1 253 ? -4.48 17.266 14.328 1 93.69 253 PRO A C 1
ATOM 1916 O O . PRO A 1 253 ? -4.934 17.688 13.258 1 93.69 253 PRO A O 1
ATOM 1919 N N . PRO A 1 254 ? -3.387 16.609 14.523 1 95.06 254 PRO A N 1
ATOM 1920 C CA . PRO A 1 254 ? -2.84 15.875 15.656 1 95.06 254 PRO A CA 1
ATOM 1921 C C . PRO A 1 254 ? -2.262 16.781 16.734 1 95.06 254 PRO A C 1
ATOM 1923 O O . PRO A 1 254 ? -2.031 17.969 16.484 1 95.06 254 PRO A O 1
ATOM 1926 N N . ARG A 1 255 ? -2.135 16.172 17.906 1 95.5 255 ARG A N 1
ATOM 1927 C CA . ARG A 1 255 ? -1.461 16.922 18.953 1 95.5 255 ARG A CA 1
ATOM 1928 C C . ARG A 1 255 ? -0.023 17.25 18.562 1 95.5 255 ARG A C 1
ATOM 1930 O O . ARG A 1 255 ? 0.734 16.359 18.172 1 95.5 255 ARG A O 1
ATOM 1937 N N . LEU A 1 256 ? 0.281 18.484 18.719 1 95.06 256 LEU A N 1
ATOM 1938 C CA . LEU A 1 256 ? 1.621 18.938 18.359 1 95.06 256 LEU A CA 1
ATOM 1939 C C . LEU A 1 256 ? 2.432 19.266 19.609 1 95.06 256 LEU A C 1
ATOM 1941 O O . LEU A 1 256 ? 1.959 20 20.484 1 95.06 256 LEU A O 1
ATOM 1945 N N . ASP A 1 257 ? 3.545 18.672 19.688 1 96.31 257 ASP A N 1
ATOM 1946 C CA . ASP A 1 257 ? 4.531 19.031 20.703 1 96.31 257 ASP A CA 1
ATOM 1947 C C . ASP A 1 257 ? 5.699 19.797 20.078 1 96.31 257 ASP A C 1
ATOM 1949 O O . ASP A 1 257 ? 6.484 19.219 19.312 1 96.31 257 ASP A O 1
ATOM 1953 N N . PHE A 1 258 ? 5.742 21.094 20.422 1 96.12 258 PHE A N 1
ATOM 1954 C CA . PHE A 1 258 ? 6.781 21.922 19.812 1 96.12 258 PHE A CA 1
ATOM 1955 C C . PHE A 1 258 ? 7.137 23.094 20.703 1 96.12 258 PHE A C 1
ATOM 1957 O O . PHE A 1 258 ? 6.488 23.328 21.734 1 96.12 258 PHE A O 1
ATOM 1964 N N . ARG A 1 259 ? 8.18 23.719 20.375 1 97.06 259 ARG A N 1
ATOM 1965 C CA . ARG A 1 259 ? 8.609 24.984 20.969 1 97.06 259 ARG A CA 1
ATOM 1966 C C . ARG A 1 259 ? 9.086 25.953 19.891 1 97.06 259 ARG A C 1
ATOM 1968 O O . ARG A 1 259 ? 9.742 25.562 18.938 1 97.06 259 ARG A O 1
ATOM 1975 N N . VAL A 1 260 ? 8.727 27.172 20.141 1 97 260 VAL A N 1
ATOM 1976 C CA . VAL A 1 260 ? 9.195 28.203 19.203 1 97 260 VAL A CA 1
ATOM 1977 C C . VAL A 1 260 ? 10.523 28.781 19.703 1 97 260 VAL A C 1
ATOM 1979 O O . VAL A 1 260 ? 10.609 29.281 20.812 1 97 260 VAL A O 1
ATOM 1982 N N . SER A 1 261 ? 11.469 28.703 18.859 1 96.19 261 SER A N 1
ATOM 1983 C CA . SER A 1 261 ? 12.789 29.203 19.25 1 96.19 261 SER A CA 1
ATOM 1984 C C . SER A 1 261 ? 13.023 30.609 18.703 1 96.19 261 SER A C 1
ATOM 1986 O O . SER A 1 261 ? 13.75 31.406 19.297 1 96.19 261 SER A O 1
ATOM 1988 N N . ARG A 1 262 ? 12.477 30.844 17.578 1 96.44 262 ARG A N 1
ATOM 1989 C CA . ARG A 1 262 ? 12.609 32.156 16.969 1 96.44 262 ARG A CA 1
ATOM 1990 C C . ARG A 1 262 ? 11.375 32.531 16.156 1 96.44 262 ARG A C 1
ATOM 1992 O O . ARG A 1 262 ? 10.773 31.656 15.508 1 96.44 262 ARG A O 1
ATOM 1999 N N . LEU A 1 263 ? 11.062 33.75 16.141 1 96.19 263 LEU A N 1
ATOM 2000 C CA . LEU A 1 263 ? 9.93 34.281 15.398 1 96.19 263 LEU A CA 1
ATOM 2001 C C . LEU A 1 263 ? 10.336 35.531 14.633 1 96.19 263 LEU A C 1
ATOM 2003 O O . LEU A 1 263 ? 10.984 36.438 15.195 1 96.19 263 LEU A O 1
ATOM 2007 N N . ALA A 1 264 ? 10.102 35.531 13.367 1 95.5 264 ALA A N 1
ATOM 2008 C CA . ALA A 1 264 ? 10.344 36.719 12.531 1 95.5 264 ALA A CA 1
ATOM 2009 C C . ALA A 1 264 ? 9.133 37.031 11.656 1 95.5 264 ALA A C 1
ATOM 2011 O O . ALA A 1 264 ? 8.484 36.125 11.133 1 95.5 264 ALA A O 1
ATOM 2012 N N . LEU A 1 265 ? 8.836 38.219 11.547 1 95.69 265 LEU A N 1
ATOM 2013 C CA . LEU A 1 265 ? 7.746 38.656 10.672 1 95.69 265 LEU A CA 1
ATOM 2014 C C . LEU A 1 265 ? 8.211 38.719 9.219 1 95.69 265 LEU A C 1
ATOM 2016 O O . LEU A 1 265 ? 9.359 39.062 8.938 1 95.69 265 LEU A O 1
ATOM 2020 N N . ALA A 1 266 ? 7.445 38.281 8.398 1 94.88 266 ALA A N 1
ATOM 2021 C CA . ALA A 1 266 ? 7.676 38.344 6.957 1 94.88 266 ALA A CA 1
ATOM 2022 C C . ALA A 1 266 ? 6.414 38.781 6.215 1 94.88 266 ALA A C 1
ATOM 2024 O O . ALA A 1 266 ? 5.332 38.812 6.801 1 94.88 266 ALA A O 1
ATOM 2025 N N . ASP A 1 267 ? 6.609 39.094 4.922 1 95.38 267 ASP A N 1
ATOM 2026 C CA . ASP A 1 267 ? 5.465 39.531 4.129 1 95.38 267 ASP A CA 1
ATOM 2027 C C . ASP A 1 267 ? 4.402 38.438 4.051 1 95.38 267 ASP A C 1
ATOM 2029 O O . ASP A 1 267 ? 4.664 37.344 3.557 1 95.38 267 ASP A O 1
ATOM 2033 N N . GLY A 1 268 ? 3.279 38.719 4.562 1 95.06 268 GLY A N 1
ATOM 2034 C CA . GLY A 1 268 ? 2.143 37.844 4.43 1 95.06 268 GLY A CA 1
ATOM 2035 C C . GLY A 1 268 ? 2.02 36.844 5.578 1 95.06 268 GLY A C 1
ATOM 2036 O O . GLY A 1 268 ? 1.112 36.031 5.59 1 95.06 268 GLY A O 1
ATOM 2037 N N . GLY A 1 269 ? 2.992 36.938 6.488 1 95.62 269 GLY A N 1
ATOM 2038 C CA . GLY A 1 269 ? 2.906 36 7.598 1 95.62 269 GLY A CA 1
ATOM 2039 C C . GLY A 1 269 ? 4.129 36.031 8.5 1 95.62 269 GLY A C 1
ATOM 2040 O O . GLY A 1 269 ? 4.754 37.094 8.68 1 95.62 269 GLY A O 1
ATOM 2041 N N . MET A 1 270 ? 4.305 34.906 9.172 1 95.38 270 MET A N 1
ATOM 2042 C CA . MET A 1 270 ? 5.406 34.812 10.125 1 95.38 270 MET A CA 1
ATOM 2043 C C . MET A 1 270 ? 6.281 33.594 9.828 1 95.38 270 MET A C 1
ATOM 2045 O O . MET A 1 270 ? 5.77 32.531 9.484 1 95.38 270 MET A O 1
ATOM 2049 N N . GLN A 1 271 ? 7.566 33.844 9.992 1 96.56 271 GLN A N 1
ATOM 2050 C CA . GLN A 1 271 ? 8.539 32.781 9.938 1 96.56 271 GLN A CA 1
ATOM 2051 C C . GLN A 1 271 ? 8.883 32.281 11.336 1 96.56 271 GLN A C 1
ATOM 2053 O O . GLN A 1 271 ? 9.266 33.062 12.203 1 96.56 271 GLN A O 1
ATOM 2058 N N . LEU A 1 272 ? 8.719 31 11.492 1 97.06 272 LEU A N 1
ATOM 2059 C CA . LEU A 1 272 ? 8.992 30.422 12.805 1 97.06 272 LEU A CA 1
ATOM 2060 C C . LEU A 1 272 ? 10.086 29.375 12.719 1 97.06 272 LEU A C 1
ATOM 2062 O O . LEU A 1 272 ? 10.102 28.547 11.789 1 97.06 272 LEU A O 1
ATOM 2066 N N . ALA A 1 273 ? 11.031 29.469 13.617 1 97.69 273 ALA A N 1
ATOM 2067 C CA . ALA A 1 273 ? 11.945 28.359 13.891 1 97.69 273 ALA A CA 1
ATOM 2068 C C . ALA A 1 273 ? 11.477 27.547 15.094 1 97.69 273 ALA A C 1
ATOM 2070 O O . ALA A 1 273 ? 11.148 28.109 16.141 1 97.69 273 ALA A O 1
ATOM 2071 N N . LEU A 1 274 ? 11.438 26.281 14.906 1 97.81 274 LEU A N 1
ATOM 2072 C CA . LEU A 1 274 ? 10.891 25.406 15.938 1 97.81 274 LEU A CA 1
ATOM 2073 C C . LEU A 1 274 ? 11.945 24.422 16.438 1 97.81 274 LEU A C 1
ATOM 2075 O O . LEU A 1 274 ? 12.727 23.891 15.648 1 97.81 274 LEU A O 1
ATOM 2079 N N . GLY A 1 275 ? 11.906 24.156 17.734 1 97.06 275 GLY A N 1
ATOM 2080 C CA . GLY A 1 275 ? 12.75 23.141 18.328 1 97.06 275 GLY A CA 1
ATOM 2081 C C . GLY A 1 275 ? 14.234 23.453 18.25 1 97.06 275 GLY A C 1
ATOM 2082 O O . GLY A 1 275 ? 14.641 24.594 18.516 1 97.06 275 GLY A O 1
ATOM 2083 N N . ASP A 1 276 ? 15.016 22.406 17.969 1 95.69 276 ASP A N 1
ATOM 2084 C CA . ASP A 1 276 ? 16.469 22.5 17.922 1 95.69 276 ASP A CA 1
ATOM 2085 C C . ASP A 1 276 ? 16.938 23.031 16.562 1 95.69 276 ASP A C 1
ATOM 2087 O O . ASP A 1 276 ? 16.125 23.375 15.711 1 95.69 276 ASP A O 1
ATOM 2091 N N . SER A 1 277 ? 18.203 23.125 16.5 1 94.38 277 SER A N 1
ATOM 2092 C CA . SER A 1 277 ? 18.781 23.625 15.25 1 94.38 277 SER A CA 1
ATOM 2093 C C . SER A 1 277 ? 18.734 22.547 14.164 1 94.38 277 SER A C 1
ATOM 2095 O O . SER A 1 277 ? 19.078 21.391 14.414 1 94.38 277 SER A O 1
ATOM 2097 N N . LEU A 1 278 ? 18.359 22.984 13.086 1 94.81 278 LEU A N 1
ATOM 2098 C CA . LEU A 1 278 ? 18.312 22.094 11.93 1 94.81 278 LEU A CA 1
ATOM 2099 C C . LEU A 1 278 ? 19.719 21.656 11.531 1 94.81 278 LEU A C 1
ATOM 2101 O O . LEU A 1 278 ? 19.891 20.594 10.938 1 94.81 278 LEU A O 1
ATOM 2105 N N . ALA A 1 279 ? 20.656 22.453 11.766 1 90.94 279 ALA A N 1
ATOM 2106 C CA . ALA A 1 279 ? 22.047 22.219 11.375 1 90.94 279 ALA A CA 1
ATOM 2107 C C . ALA A 1 279 ? 22.609 20.984 12.078 1 90.94 279 ALA A C 1
ATOM 2109 O O . ALA A 1 279 ? 23.547 20.344 11.578 1 90.94 279 ALA A O 1
ATOM 2110 N N . ASP A 1 280 ? 22.047 20.625 13.164 1 91 280 ASP A N 1
ATOM 2111 C CA . ASP A 1 280 ? 22.562 19.531 13.969 1 91 280 ASP A CA 1
ATOM 2112 C C . ASP A 1 280 ? 21.969 18.188 13.516 1 91 280 ASP A C 1
ATOM 2114 O O . ASP A 1 280 ? 22.391 17.125 13.992 1 91 280 ASP A O 1
ATOM 2118 N N . LEU A 1 281 ? 21.094 18.281 12.609 1 93.88 281 LEU A N 1
ATOM 2119 C CA . LEU A 1 281 ? 20.406 17.062 12.188 1 93.88 281 LEU A CA 1
ATOM 2120 C C . LEU A 1 281 ? 21.156 16.391 11.047 1 93.88 281 LEU A C 1
ATOM 2122 O O . LEU A 1 281 ? 21.734 17.062 10.18 1 93.88 281 LEU A O 1
ATOM 2126 N N . GLN A 1 282 ? 21.125 15.078 11.141 1 91.88 282 GLN A N 1
ATOM 2127 C CA . GLN A 1 282 ? 21.625 14.289 10.016 1 91.88 282 GLN A CA 1
ATOM 2128 C C . GLN A 1 282 ? 20.484 13.914 9.07 1 91.88 282 GLN A C 1
ATOM 2130 O O . GLN A 1 282 ? 19.797 12.922 9.289 1 91.88 282 GLN A O 1
ATOM 2135 N N . TRP A 1 283 ? 20.484 14.609 8.008 1 93.19 283 TRP A N 1
ATOM 2136 C CA . TRP A 1 283 ? 19.406 14.383 7.043 1 93.19 283 TRP A CA 1
ATOM 2137 C C . TRP A 1 283 ? 19.672 13.117 6.234 1 93.19 283 TRP A C 1
ATOM 2139 O O . TRP A 1 283 ? 20.812 12.789 5.938 1 93.19 283 TRP A O 1
ATOM 2149 N N . PRO A 1 284 ? 18.594 12.461 5.883 1 91.12 284 PRO A N 1
ATOM 2150 C CA . PRO A 1 284 ? 18.797 11.312 5.004 1 91.12 284 PRO A CA 1
ATOM 2151 C C . PRO A 1 284 ? 19.297 11.703 3.619 1 91.12 284 PRO A C 1
ATOM 2153 O O . PRO A 1 284 ? 18.922 12.758 3.098 1 91.12 284 PRO A O 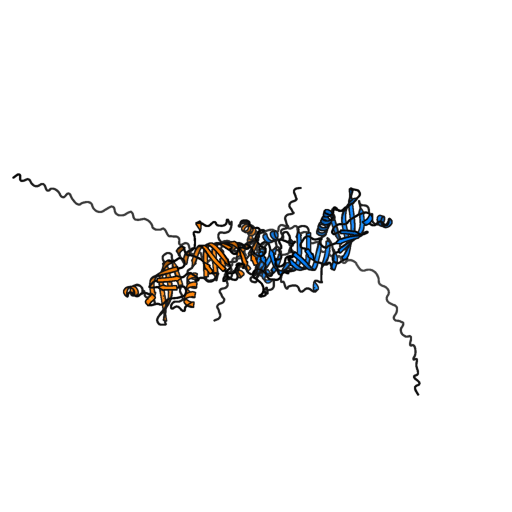1
ATOM 2156 N N . ALA A 1 285 ? 20.141 10.82 3.096 1 89 285 ALA A N 1
ATOM 2157 C CA . ALA A 1 285 ? 20.688 11.07 1.764 1 89 285 ALA A CA 1
ATOM 2158 C C . ALA A 1 285 ? 19.688 10.695 0.679 1 89 285 ALA A C 1
ATOM 2160 O O . ALA A 1 285 ? 19.641 9.547 0.234 1 89 285 ALA A O 1
ATOM 2161 N N . LEU A 1 286 ? 18.891 11.633 0.316 1 91.69 286 LEU A N 1
ATOM 2162 C CA . LEU A 1 286 ? 17.875 11.391 -0.703 1 91.69 286 LEU A CA 1
ATOM 2163 C C . LEU A 1 286 ? 18.219 12.102 -2.004 1 91.69 286 LEU A C 1
ATOM 2165 O O . LEU A 1 286 ? 18.719 13.227 -1.982 1 91.69 286 LEU A O 1
ATOM 2169 N N . ARG A 1 287 ? 18.188 11.438 -3.1 1 88.19 287 ARG A N 1
ATOM 2170 C CA . ARG A 1 287 ? 18.25 12.078 -4.41 1 88.19 287 ARG A CA 1
ATOM 2171 C C . ARG A 1 287 ? 16.859 12.438 -4.91 1 88.19 287 ARG A C 1
ATOM 2173 O O . ARG A 1 287 ? 16.484 12.086 -6.031 1 88.19 287 ARG A O 1
ATOM 2180 N N . ALA A 1 288 ? 16.156 13.086 -4.062 1 85.94 288 ALA A N 1
ATOM 2181 C CA . ALA A 1 288 ? 14.766 13.461 -4.316 1 85.94 288 ALA A CA 1
ATOM 2182 C C . ALA A 1 288 ? 14.664 14.922 -4.762 1 85.94 288 ALA A C 1
ATOM 2184 O O . ALA A 1 288 ? 15.633 15.68 -4.652 1 85.94 288 ALA A O 1
ATOM 2185 N N . PRO A 1 289 ? 13.547 15.203 -5.34 1 88.81 289 PRO A N 1
ATOM 2186 C CA . PRO A 1 289 ? 13.312 16.625 -5.594 1 88.81 289 PRO A CA 1
ATOM 2187 C C . PRO A 1 289 ? 13.398 17.484 -4.328 1 88.81 289 PRO A C 1
ATOM 2189 O O . PRO A 1 289 ? 13.414 16.938 -3.219 1 88.81 289 PRO A O 1
ATOM 2192 N N . ASP A 1 290 ? 13.453 18.734 -4.484 1 91.12 290 ASP A N 1
ATOM 2193 C CA . ASP A 1 290 ? 13.617 19.641 -3.363 1 91.12 290 ASP A CA 1
ATOM 2194 C C . ASP A 1 290 ? 12.422 19.578 -2.418 1 91.12 290 ASP A C 1
ATOM 2196 O O . ASP A 1 290 ? 12.562 19.797 -1.213 1 91.12 290 ASP A O 1
ATOM 2200 N N . SER A 1 291 ? 11.273 19.312 -3.025 1 95.06 291 SER A N 1
ATOM 2201 C CA . SER A 1 291 ? 10.047 19.234 -2.242 1 95.06 291 SER A CA 1
ATOM 2202 C C . SER A 1 291 ? 9.633 17.781 -2.004 1 95.06 291 SER A C 1
ATOM 2204 O O . SER A 1 291 ? 9.305 17.062 -2.949 1 95.06 291 SER A O 1
ATOM 2206 N N . TYR A 1 292 ? 9.672 17.406 -0.7 1 95.69 292 TYR A N 1
ATOM 2207 C CA . TYR A 1 292 ? 9.312 16.016 -0.414 1 95.69 292 TYR A CA 1
ATOM 2208 C C . TYR A 1 292 ? 8.961 15.836 1.057 1 95.69 292 TYR A C 1
ATOM 2210 O O . TYR A 1 292 ? 9.188 16.734 1.872 1 95.69 292 TYR A O 1
ATOM 2218 N N . MET A 1 293 ? 8.352 14.773 1.351 1 97.06 293 MET A N 1
ATOM 2219 C CA . MET A 1 293 ? 8.211 14.195 2.684 1 97.06 293 MET A CA 1
ATOM 2220 C C . MET A 1 293 ? 8.711 12.75 2.709 1 97.06 293 MET A C 1
ATOM 2222 O O . MET A 1 293 ? 8.375 11.961 1.826 1 97.06 293 MET A O 1
ATOM 2226 N N . PHE A 1 294 ? 9.57 12.508 3.621 1 97.5 294 PHE A N 1
ATOM 2227 C CA . PHE A 1 294 ? 10.125 11.164 3.752 1 97.5 294 PHE A CA 1
ATOM 2228 C C . PHE A 1 294 ? 9.852 10.602 5.141 1 97.5 294 PHE A C 1
ATOM 2230 O O . PHE A 1 294 ? 10.18 11.227 6.148 1 97.5 294 PHE A O 1
ATOM 2237 N N . ILE A 1 295 ? 9.25 9.438 5.152 1 97 295 ILE A N 1
ATOM 2238 C CA . ILE A 1 295 ? 8.898 8.789 6.414 1 97 295 ILE A CA 1
ATOM 2239 C C . ILE A 1 295 ? 9.773 7.555 6.625 1 97 295 ILE A C 1
ATOM 2241 O O . ILE A 1 295 ? 9.93 6.738 5.715 1 97 295 ILE A O 1
ATOM 2245 N N . GLU A 1 296 ? 10.281 7.383 7.781 1 95.06 296 GLU A N 1
ATOM 2246 C CA . GLU A 1 296 ? 11.07 6.203 8.117 1 95.06 296 GLU A CA 1
ATOM 2247 C C . GLU A 1 296 ? 10.719 5.684 9.516 1 95.06 296 GLU A C 1
ATOM 2249 O O . GLU A 1 296 ? 10.602 6.469 10.461 1 95.06 296 GLU A O 1
ATOM 2254 N N . GLY A 1 297 ? 10.453 4.398 9.539 1 93.44 297 GLY A N 1
ATOM 2255 C CA . GLY A 1 297 ? 10.25 3.754 10.828 1 93.44 297 GLY A CA 1
ATOM 2256 C C . GLY A 1 297 ? 8.789 3.689 11.234 1 93.44 297 GLY A C 1
ATOM 2257 O O . GLY A 1 297 ? 7.934 4.332 10.609 1 93.44 297 GLY A O 1
ATOM 2258 N N . GLY A 1 298 ? 8.547 2.836 12.219 1 94.31 298 GLY A N 1
ATOM 2259 C CA . GLY A 1 298 ? 7.203 2.664 12.742 1 94.31 298 GLY A CA 1
ATOM 2260 C C . GLY A 1 298 ? 6.25 2.039 11.734 1 94.31 298 GLY A C 1
ATOM 2261 O O . GLY A 1 298 ? 6.676 1.591 10.672 1 94.31 298 GLY A O 1
ATOM 2262 N N . ASP A 1 299 ? 4.98 1.946 12.172 1 96.19 299 ASP A N 1
ATOM 2263 C CA . ASP A 1 299 ? 3.918 1.412 11.32 1 96.19 299 ASP A CA 1
ATOM 2264 C C . ASP A 1 299 ? 2.883 2.488 10.992 1 96.19 299 ASP A C 1
ATOM 2266 O O . ASP A 1 299 ? 2.365 3.154 11.891 1 96.19 299 ASP A O 1
ATOM 2270 N N . ILE A 1 300 ? 2.65 2.643 9.742 1 96.44 300 ILE A N 1
ATOM 2271 C CA . ILE A 1 300 ? 1.71 3.674 9.312 1 96.44 300 ILE A CA 1
ATOM 2272 C C . ILE A 1 300 ? 0.54 3.031 8.57 1 96.44 300 ILE A C 1
ATOM 2274 O O . ILE A 1 300 ? 0.739 2.172 7.711 1 96.44 300 ILE A O 1
ATOM 2278 N N . LYS A 1 301 ? -0.589 3.428 8.969 1 95.81 301 LYS A N 1
ATOM 2279 C CA . LYS A 1 301 ? -1.787 2.934 8.297 1 95.81 301 LYS A CA 1
ATOM 2280 C C . LYS A 1 301 ? -2.426 4.023 7.438 1 95.81 301 LYS A C 1
ATOM 2282 O O . LYS A 1 301 ? -2.717 5.117 7.93 1 95.81 301 LYS A O 1
ATOM 2287 N N . MET A 1 302 ? -2.607 3.727 6.203 1 94.56 302 MET A N 1
ATOM 2288 C CA . MET A 1 302 ? -3.348 4.551 5.25 1 94.56 302 MET A CA 1
ATOM 2289 C C . MET A 1 302 ? -4.562 3.801 4.711 1 94.56 302 MET A C 1
ATOM 2291 O O . MET A 1 302 ? -4.418 2.818 3.982 1 94.56 302 MET A O 1
ATOM 2295 N N . ALA A 1 303 ? -5.668 4.289 5.035 1 93.06 303 ALA A N 1
ATOM 2296 C CA . ALA A 1 303 ? -6.891 3.566 4.699 1 93.06 303 ALA A CA 1
ATOM 2297 C C . ALA A 1 303 ? -6.836 2.127 5.203 1 93.06 303 ALA A C 1
ATOM 2299 O O . ALA A 1 303 ? -6.762 1.889 6.41 1 93.06 303 ALA A O 1
ATOM 2300 N N . ARG A 1 304 ? -6.719 1.233 4.324 1 93.5 304 ARG A N 1
ATOM 2301 C CA . ARG A 1 304 ? -6.711 -0.162 4.754 1 93.5 304 ARG A CA 1
ATOM 2302 C C . ARG A 1 304 ? -5.355 -0.81 4.488 1 93.5 304 ARG A C 1
ATOM 2304 O O . ARG A 1 304 ? -5.238 -2.037 4.5 1 93.5 304 ARG A O 1
ATOM 2311 N N . THR A 1 305 ? -4.383 -0.024 4.309 1 95.38 305 THR A N 1
ATOM 2312 C CA . THR A 1 305 ? -3.023 -0.474 4.027 1 95.38 305 THR A CA 1
ATOM 2313 C C . THR A 1 305 ? -2.08 -0.093 5.164 1 95.38 305 THR A C 1
ATOM 2315 O O . THR A 1 305 ? -2.029 1.069 5.57 1 95.38 305 THR A O 1
ATOM 2318 N N . VAL A 1 306 ? -1.411 -1.062 5.625 1 96 306 VAL A N 1
ATOM 2319 C CA . VAL A 1 306 ? -0.439 -0.805 6.68 1 96 306 VAL A CA 1
ATOM 2320 C C . VAL A 1 306 ? 0.977 -0.955 6.129 1 96 306 VAL A C 1
ATOM 2322 O O . VAL A 1 306 ? 1.32 -1.992 5.559 1 96 306 VAL A O 1
ATOM 2325 N N . LEU A 1 307 ? 1.747 0.071 6.234 1 96.19 307 LEU A N 1
ATOM 2326 C CA . LEU A 1 307 ? 3.176 0.006 5.949 1 96.19 307 LEU A CA 1
ATOM 2327 C C . LEU A 1 307 ? 3.963 -0.385 7.195 1 96.19 307 LEU A C 1
ATOM 2329 O O . LEU A 1 307 ? 4.07 0.402 8.141 1 96.19 307 LEU A O 1
ATOM 2333 N N . VAL A 1 308 ? 4.465 -1.556 7.176 1 94.75 308 VAL A N 1
ATOM 2334 C CA . VAL A 1 308 ? 5.23 -2.059 8.312 1 94.75 308 VAL A CA 1
ATOM 2335 C C . VAL A 1 308 ? 6.668 -1.556 8.227 1 94.75 308 VAL A C 1
ATOM 2337 O O . VAL A 1 308 ? 7.344 -1.753 7.219 1 94.75 308 VAL A O 1
ATOM 2340 N N . LYS A 1 309 ? 7.105 -0.96 9.375 1 94.12 309 LYS A N 1
ATOM 2341 C CA . LYS A 1 309 ? 8.391 -0.267 9.344 1 94.12 309 LYS A CA 1
ATOM 2342 C C . LYS A 1 309 ? 8.492 0.648 8.125 1 94.12 309 LYS A C 1
ATOM 2344 O O . LYS A 1 309 ? 9.328 0.432 7.246 1 94.12 309 LYS A O 1
ATOM 2349 N N . ALA A 1 310 ? 7.75 1.677 8.219 1 95.62 310 ALA A N 1
ATOM 2350 C CA . ALA A 1 310 ? 7.477 2.553 7.086 1 95.62 310 ALA A CA 1
ATOM 2351 C C . ALA A 1 310 ? 8.773 3.074 6.469 1 95.62 310 ALA A C 1
ATOM 2353 O O . ALA A 1 310 ? 9.727 3.377 7.188 1 95.62 310 ALA A O 1
ATOM 2354 N N . TYR A 1 311 ? 8.844 3.068 5.254 1 95.94 311 TYR A N 1
ATOM 2355 C CA . TYR A 1 311 ? 9.883 3.596 4.379 1 95.94 311 TYR A CA 1
ATOM 2356 C C . TYR A 1 311 ? 9.289 4.129 3.082 1 95.94 311 TYR A C 1
ATOM 2358 O O . TYR A 1 311 ? 9.195 3.4 2.09 1 95.94 311 TYR A O 1
ATOM 2366 N N . ALA A 1 312 ? 8.906 5.43 3.143 1 96.56 312 ALA A N 1
ATOM 2367 C CA . ALA A 1 312 ? 8.078 5.969 2.066 1 96.56 312 ALA A CA 1
ATOM 2368 C C . ALA A 1 312 ? 8.5 7.391 1.711 1 96.56 312 ALA A C 1
ATOM 2370 O O . ALA A 1 312 ? 8.828 8.188 2.594 1 96.56 312 ALA A O 1
ATOM 2371 N N . LEU A 1 313 ? 8.516 7.648 0.443 1 96.56 313 LEU A N 1
ATOM 2372 C CA . LEU A 1 313 ? 8.82 8.977 -0.082 1 96.56 313 LEU A CA 1
ATOM 2373 C C . LEU A 1 313 ? 7.598 9.586 -0.761 1 96.56 313 LEU A C 1
ATOM 2375 O O . LEU A 1 313 ? 7.043 9 -1.693 1 96.56 313 LEU A O 1
ATOM 2379 N N . PHE A 1 314 ? 7.121 10.727 -0.24 1 96.12 314 PHE A N 1
ATOM 2380 C CA . PHE A 1 314 ? 6.031 11.484 -0.841 1 96.12 314 PHE A CA 1
ATOM 2381 C C . PHE A 1 314 ? 6.57 12.609 -1.713 1 96.12 314 PHE A C 1
ATOM 2383 O O . PHE A 1 314 ? 7.426 13.383 -1.277 1 96.12 314 PHE A O 1
ATOM 2390 N N . THR A 1 315 ? 6.113 12.703 -2.893 1 94.81 315 THR A N 1
ATOM 2391 C CA . THR A 1 315 ? 6.469 13.781 -3.809 1 94.81 315 THR A CA 1
ATOM 2392 C C . THR A 1 315 ? 5.234 14.297 -4.539 1 94.81 315 THR A C 1
ATOM 2394 O O . THR A 1 315 ? 4.148 13.727 -4.422 1 94.81 315 THR A O 1
ATOM 2397 N N . SER A 1 316 ? 5.457 15.391 -5.195 1 92.94 316 SER A N 1
ATOM 2398 C CA . SER A 1 316 ? 4.363 15.953 -5.984 1 92.94 316 SER A CA 1
ATOM 2399 C C . SER A 1 316 ? 4.211 15.227 -7.316 1 92.94 316 SER A C 1
ATOM 2401 O O . SER A 1 316 ? 5.203 14.867 -7.949 1 92.94 316 SER A O 1
ATOM 2403 N N . LEU A 1 317 ? 2.99 14.992 -7.652 1 88.19 317 LEU A N 1
ATOM 2404 C CA . LEU A 1 317 ? 2.705 14.414 -8.961 1 88.19 317 LEU A CA 1
ATOM 2405 C C . LEU A 1 317 ? 3.064 15.391 -10.078 1 88.19 317 LEU A C 1
ATOM 2407 O O . LEU A 1 317 ? 3.336 14.977 -11.203 1 88.19 317 LEU A O 1
ATOM 2411 N N . SER A 1 318 ? 3.002 16.625 -9.773 1 82.75 318 SER A N 1
ATOM 2412 C CA . SER A 1 318 ? 3.359 17.688 -10.719 1 82.75 318 SER A CA 1
ATOM 2413 C C . SER A 1 318 ? 4.805 18.141 -10.523 1 82.75 318 SER A C 1
ATOM 2415 O O . SER A 1 318 ? 5.109 18.859 -9.57 1 82.75 318 SER A O 1
ATOM 2417 N N . PRO A 1 319 ? 5.551 17.766 -11.602 1 73.81 319 PRO A N 1
ATOM 2418 C CA . PRO A 1 319 ? 6.953 18.156 -11.43 1 73.81 319 PRO A CA 1
ATOM 2419 C C . PRO A 1 319 ? 7.145 19.672 -11.383 1 73.81 319 PRO A C 1
ATOM 2421 O O . PRO A 1 319 ? 6.488 20.391 -12.133 1 73.81 319 PRO A O 1
ATOM 2424 N N . GLY A 1 320 ? 7.836 20.188 -10.523 1 76.94 320 GLY A N 1
ATOM 2425 C CA . GLY A 1 320 ? 8.148 21.609 -10.438 1 76.94 320 GLY A CA 1
ATOM 2426 C C . GLY A 1 320 ? 7.34 22.328 -9.383 1 76.94 320 GLY A C 1
ATOM 2427 O O . GLY A 1 320 ? 7.617 23.5 -9.062 1 76.94 320 GLY A O 1
ATOM 2428 N N . GLN A 1 321 ? 6.27 21.656 -9.047 1 84.88 321 GLN A N 1
ATOM 2429 C CA . GLN A 1 321 ? 5.477 22.266 -7.98 1 84.88 321 GLN A CA 1
ATOM 2430 C C . GLN A 1 321 ? 5.785 21.609 -6.633 1 84.88 321 GLN A C 1
ATOM 2432 O O . GLN A 1 321 ? 6.051 20.406 -6.559 1 84.88 321 GLN A O 1
ATOM 2437 N N . PRO A 1 322 ? 5.695 22.453 -5.703 1 90 322 PRO A N 1
ATOM 2438 C CA . PRO A 1 322 ? 5.918 21.859 -4.379 1 90 322 PRO A CA 1
ATOM 2439 C C . PRO A 1 322 ? 4.832 20.859 -3.984 1 90 322 PRO A C 1
ATOM 2441 O O . PRO A 1 322 ? 3.686 20.984 -4.418 1 90 322 PRO A O 1
ATOM 2444 N N . LEU A 1 323 ? 5.25 19.984 -3.199 1 94.19 323 LEU A N 1
ATOM 2445 C CA . LEU A 1 323 ? 4.316 19 -2.664 1 94.19 323 LEU A CA 1
ATOM 2446 C C . LEU A 1 323 ? 3.285 19.672 -1.76 1 94.19 323 LEU A C 1
ATOM 2448 O O . LEU A 1 323 ? 3.646 20.406 -0.841 1 94.19 323 LEU A O 1
ATOM 2452 N N . LEU A 1 324 ? 2.104 19.562 -2.15 1 93.62 324 LEU A N 1
ATOM 2453 C CA . LEU A 1 324 ? 0.981 19.922 -1.292 1 93.62 324 LEU A CA 1
ATOM 2454 C C . LEU A 1 324 ? 0.358 18.688 -0.653 1 93.62 324 LEU A C 1
ATOM 2456 O O . LEU A 1 324 ? -0.151 17.812 -1.354 1 93.62 324 LEU A O 1
ATOM 2460 N N . PHE A 1 325 ? 0.414 18.641 0.631 1 94.5 325 PHE A N 1
ATOM 2461 C CA . PHE A 1 325 ? -0.145 17.5 1.333 1 94.5 325 PHE A CA 1
ATOM 2462 C C . PHE A 1 325 ? -1.204 17.938 2.336 1 94.5 325 PHE A C 1
ATOM 2464 O O . PHE A 1 325 ? -0.917 18.719 3.248 1 94.5 325 PHE A O 1
ATOM 2471 N N . ASN A 1 326 ? -2.363 17.422 2.176 1 93.75 326 ASN A N 1
ATOM 2472 C CA . ASN A 1 326 ? -3.477 17.688 3.082 1 93.75 326 ASN A CA 1
ATOM 2473 C C . ASN A 1 326 ? -3.775 16.469 3.961 1 93.75 326 ASN A C 1
ATOM 2475 O O . ASN A 1 326 ? -4.352 15.492 3.496 1 93.75 326 ASN A O 1
ATOM 2479 N N . LEU A 1 327 ? -3.512 16.641 5.223 1 94.06 327 LEU A N 1
ATOM 2480 C CA . LEU A 1 327 ? -3.623 15.492 6.121 1 94.06 327 LEU A CA 1
ATOM 2481 C C . LEU A 1 327 ? -5.066 15 6.199 1 94.06 327 LEU A C 1
ATOM 2483 O O . LEU A 1 327 ? -5.32 13.797 6.121 1 94.06 327 LEU A O 1
ATOM 2487 N N . TYR A 1 328 ? -6.039 15.93 6.281 1 93.44 328 TYR A N 1
ATOM 2488 C CA . TYR A 1 328 ? -7.43 15.531 6.484 1 93.44 328 TYR A CA 1
ATOM 2489 C C . TYR A 1 328 ? -8.047 15.039 5.18 1 93.44 328 TYR A C 1
ATOM 2491 O O . TYR A 1 328 ? -9.094 14.383 5.191 1 93.44 328 TYR A O 1
ATOM 2499 N N . ASP A 1 329 ? -7.473 15.406 4.113 1 90.94 329 ASP A N 1
ATOM 2500 C CA . ASP A 1 329 ? -8.023 15.023 2.818 1 90.94 329 ASP A CA 1
ATOM 2501 C C . ASP A 1 329 ? -7.023 14.18 2.023 1 90.94 329 ASP A C 1
ATOM 2503 O O . ASP A 1 329 ? -7.027 14.203 0.792 1 90.94 329 ASP A O 1
ATOM 2507 N N . TYR A 1 330 ? -6.145 13.453 2.688 1 93.62 330 TYR A N 1
ATOM 2508 C CA . TYR A 1 330 ? -5.059 12.781 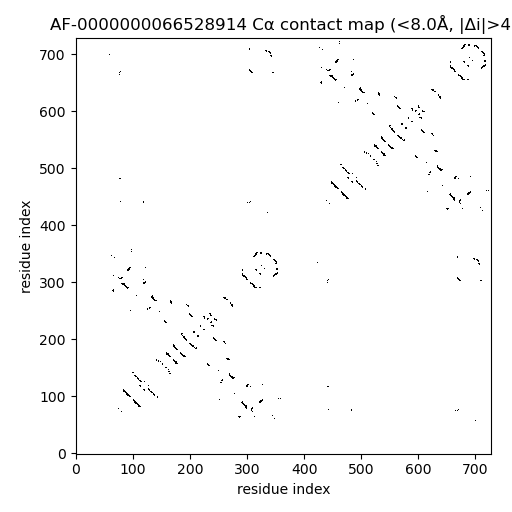1.979 1 93.62 330 TYR A CA 1
ATOM 2509 C C . TYR A 1 330 ? -5.594 11.664 1.093 1 93.62 330 TYR A C 1
ATOM 2511 O O . TYR A 1 330 ? -5.012 11.352 0.051 1 93.62 330 TYR A O 1
ATOM 2519 N N . ARG A 1 331 ? -6.727 11.07 1.475 1 92.81 331 ARG A N 1
ATOM 2520 C CA . ARG A 1 331 ? -7.262 9.953 0.703 1 92.81 331 ARG A CA 1
ATOM 2521 C C . ARG A 1 331 ? -7.648 10.398 -0.704 1 92.81 331 ARG A C 1
ATOM 2523 O O . ARG A 1 331 ? -7.379 9.695 -1.679 1 92.81 331 ARG A O 1
ATOM 2530 N N . ARG A 1 332 ? -8.281 11.492 -0.716 1 90.06 332 ARG A N 1
ATOM 2531 C CA . ARG A 1 332 ? -8.664 12.023 -2.021 1 90.06 332 ARG A CA 1
ATOM 2532 C C . ARG A 1 332 ? -7.438 12.336 -2.867 1 90.06 332 ARG A C 1
ATOM 2534 O O . ARG A 1 332 ? -7.43 12.094 -4.078 1 90.06 332 ARG A O 1
ATOM 2541 N N . GLN A 1 333 ? -6.434 12.852 -2.217 1 91.44 333 GLN A N 1
ATOM 2542 C CA . GLN A 1 333 ? -5.211 13.172 -2.941 1 91.44 333 GLN A CA 1
ATOM 2543 C C . GLN A 1 333 ? -4.535 11.906 -3.465 1 91.44 333 GLN A C 1
ATOM 2545 O O . GLN A 1 333 ? -4.031 11.883 -4.59 1 91.44 333 GLN A O 1
ATOM 2550 N N . LEU A 1 334 ? -4.543 10.875 -2.678 1 91.69 334 LEU A N 1
ATOM 2551 C CA . LEU A 1 334 ? -3.875 9.641 -3.061 1 91.69 334 LEU A CA 1
ATOM 2552 C C . LEU A 1 334 ? -4.648 8.922 -4.16 1 91.69 334 LEU A C 1
ATOM 2554 O O . LEU A 1 334 ? -4.055 8.258 -5.012 1 91.69 334 LEU A O 1
ATOM 2558 N N . GLN A 1 335 ? -5.977 9.078 -4.109 1 89.94 335 GLN A N 1
ATOM 2559 C CA . GLN A 1 335 ? -6.793 8.453 -5.145 1 89.94 335 GLN A CA 1
ATOM 2560 C C . GLN A 1 335 ? -6.43 8.984 -6.527 1 89.94 335 GLN A C 1
ATOM 2562 O O . GLN A 1 335 ? -6.527 8.266 -7.52 1 89.94 335 GLN A O 1
ATOM 2567 N N . ASN A 1 336 ? -6.043 10.172 -6.508 1 88.44 336 ASN A N 1
ATOM 2568 C CA . ASN A 1 336 ? -5.676 10.789 -7.777 1 88.44 336 ASN A CA 1
ATOM 2569 C C . ASN A 1 336 ? -4.164 10.773 -7.992 1 88.44 336 ASN A C 1
ATOM 2571 O O . ASN A 1 336 ? -3.66 11.398 -8.93 1 88.44 336 ASN A O 1
ATOM 2575 N N . GLY A 1 337 ? -3.488 10.086 -7.113 1 91 337 GLY A N 1
ATOM 2576 C CA . GLY A 1 337 ? -2.041 9.969 -7.203 1 91 337 GLY A CA 1
ATOM 2577 C C . GLY A 1 337 ? -1.58 8.625 -7.734 1 91 337 GLY A C 1
ATOM 2578 O O . GLY A 1 337 ? -2.359 7.895 -8.352 1 91 337 GLY A O 1
ATOM 2579 N N . VAL A 1 338 ? -0.231 8.438 -7.566 1 90.25 338 VAL A N 1
ATOM 2580 C CA . VAL A 1 338 ? 0.385 7.199 -8.031 1 90.25 338 VAL A CA 1
ATOM 2581 C C . VAL A 1 338 ? 1.336 6.664 -6.957 1 90.25 338 VAL A C 1
ATOM 2583 O O . VAL A 1 338 ? 2.1 7.426 -6.363 1 90.25 338 VAL A O 1
ATOM 2586 N N . ILE A 1 339 ? 1.18 5.367 -6.801 1 93.75 339 ILE A N 1
ATOM 2587 C CA . ILE A 1 339 ? 2.055 4.711 -5.84 1 93.75 339 ILE A CA 1
ATOM 2588 C C . ILE A 1 339 ? 2.922 3.676 -6.551 1 93.75 339 ILE A C 1
ATOM 2590 O O . ILE A 1 339 ? 2.447 2.965 -7.441 1 93.75 339 ILE A O 1
ATOM 2594 N N . ARG A 1 340 ? 4.125 3.635 -6.152 1 92.81 340 ARG A N 1
ATOM 2595 C CA . ARG A 1 340 ? 5.051 2.619 -6.641 1 92.81 340 ARG A CA 1
ATOM 2596 C C . ARG A 1 340 ? 5.715 1.881 -5.484 1 92.81 340 ARG A C 1
ATOM 2598 O O . ARG A 1 340 ? 5.969 2.467 -4.43 1 92.81 340 ARG A O 1
ATOM 2605 N N . LEU A 1 341 ? 5.895 0.661 -5.77 1 93.69 341 LEU A N 1
ATOM 2606 C CA . LEU A 1 341 ? 6.488 -0.199 -4.754 1 93.69 341 LEU A CA 1
ATOM 2607 C C . LEU A 1 341 ? 7.832 -0.742 -5.219 1 93.69 341 LEU A C 1
ATOM 2609 O O . LEU A 1 341 ? 7.922 -1.378 -6.27 1 93.69 341 LEU A O 1
ATOM 2613 N N . ARG A 1 342 ? 8.859 -0.452 -4.422 1 93.31 342 ARG A N 1
ATOM 2614 C CA . ARG A 1 342 ? 10.18 -0.999 -4.719 1 93.31 342 ARG A CA 1
ATOM 2615 C C . ARG A 1 342 ? 10.328 -2.404 -4.145 1 93.31 342 ARG A C 1
ATOM 2617 O O . ARG A 1 342 ? 9.609 -2.785 -3.223 1 93.31 342 ARG A O 1
ATOM 2624 N N . GLU A 1 343 ? 11.258 -3.166 -4.594 1 90.38 343 GLU A N 1
ATOM 2625 C CA . GLU A 1 343 ? 11.414 -4.57 -4.223 1 90.38 343 GLU A CA 1
ATOM 2626 C C . GLU A 1 343 ? 11.695 -4.719 -2.73 1 90.38 343 GLU A C 1
ATOM 2628 O O . GLU A 1 343 ? 11.312 -5.719 -2.119 1 90.38 343 GLU A O 1
ATOM 2633 N N . ASP A 1 344 ? 12.305 -3.697 -2.168 1 90.69 344 ASP A N 1
ATOM 2634 C CA . ASP A 1 344 ? 12.672 -3.812 -0.76 1 90.69 344 ASP A CA 1
ATOM 2635 C C . ASP A 1 344 ? 11.539 -3.33 0.145 1 90.69 344 ASP A C 1
ATOM 2637 O O . ASP A 1 344 ? 11.703 -3.268 1.365 1 90.69 344 ASP A O 1
ATOM 2641 N N . GLY A 1 345 ? 10.477 -2.893 -0.473 1 92.5 345 GLY A N 1
ATOM 2642 C CA . GLY A 1 345 ? 9.312 -2.508 0.309 1 92.5 345 GLY A CA 1
ATOM 2643 C C . GLY A 1 345 ? 9.156 -1.005 0.443 1 92.5 345 GLY A C 1
ATOM 2644 O O . GLY A 1 345 ? 8.219 -0.53 1.086 1 92.5 345 GLY A O 1
ATOM 2645 N N . MET A 1 346 ? 10.109 -0.286 -0.153 1 94.69 346 MET A N 1
ATOM 2646 C CA . MET A 1 346 ? 9.961 1.167 -0.168 1 94.69 346 MET A CA 1
ATOM 2647 C C . MET A 1 346 ? 8.797 1.588 -1.055 1 94.69 346 MET A C 1
ATOM 2649 O O . MET A 1 346 ? 8.594 1.026 -2.133 1 94.69 346 MET A O 1
ATOM 2653 N N . VAL A 1 347 ? 8.109 2.586 -0.548 1 95.44 347 VAL A N 1
ATOM 2654 C CA . VAL A 1 347 ? 6.941 3.053 -1.289 1 95.44 347 VAL A CA 1
ATOM 2655 C C . VAL A 1 347 ? 7.156 4.496 -1.737 1 95.44 347 VAL A C 1
ATOM 2657 O O . VAL A 1 347 ? 7.52 5.355 -0.931 1 95.44 347 VAL A O 1
ATOM 2660 N N . GLN A 1 348 ? 7.02 4.707 -2.959 1 94.75 348 GLN A N 1
ATOM 2661 C CA . GLN A 1 348 ? 7.004 6.066 -3.488 1 94.75 348 GLN A CA 1
ATOM 2662 C C . GLN A 1 348 ? 5.582 6.52 -3.799 1 94.75 348 GLN A C 1
ATOM 2664 O O . GLN A 1 348 ? 4.848 5.832 -4.512 1 94.75 348 GLN A O 1
ATOM 2669 N N . ILE A 1 349 ? 5.23 7.633 -3.277 1 95.25 349 ILE A N 1
ATOM 2670 C CA . ILE A 1 349 ? 3.873 8.141 -3.455 1 95.25 349 ILE A CA 1
ATOM 2671 C C . ILE A 1 349 ? 3.918 9.508 -4.133 1 95.25 349 ILE A C 1
ATOM 2673 O O . ILE A 1 349 ? 4.434 10.477 -3.561 1 95.25 349 ILE A O 1
ATOM 2677 N N . ALA A 1 350 ? 3.4 9.578 -5.277 1 93.44 350 ALA A N 1
ATOM 2678 C CA . ALA A 1 350 ? 3.211 10.859 -5.953 1 93.44 350 ALA A CA 1
ATOM 2679 C C . ALA A 1 350 ? 1.813 11.414 -5.691 1 93.44 350 ALA A C 1
ATOM 2681 O O . ALA A 1 350 ? 0.824 10.891 -6.211 1 93.44 350 ALA A O 1
ATOM 2682 N N . VAL A 1 351 ? 1.837 12.445 -4.984 1 93.12 351 VAL A N 1
ATOM 2683 C CA . VAL A 1 351 ? 0.583 12.992 -4.473 1 93.12 351 VAL A CA 1
ATOM 2684 C C . VAL A 1 351 ? 0.029 14.023 -5.449 1 93.12 351 VAL A C 1
ATOM 2686 O O . VAL A 1 351 ? 0.77 14.875 -5.953 1 93.12 351 VAL A O 1
ATOM 2689 N N . SER A 1 352 ? -1.307 13.914 -5.742 1 87.62 352 SER A N 1
ATOM 2690 C CA . SER A 1 352 ? -1.984 14.898 -6.582 1 87.62 352 SER A CA 1
ATOM 2691 C C . SER A 1 352 ? -2.285 16.172 -5.809 1 87.62 352 SER A C 1
ATOM 2693 O O . SER A 1 352 ? -2.676 16.125 -4.637 1 87.62 352 SER A O 1
ATOM 2695 N N . PRO A 1 353 ? -2.086 17.281 -6.508 1 76.25 353 PRO A N 1
ATOM 2696 C CA . PRO A 1 353 ? -2.324 18.547 -5.816 1 76.25 353 PRO A CA 1
ATOM 2697 C C . PRO A 1 353 ? -3.809 18.891 -5.703 1 76.25 353 PRO A C 1
ATOM 2699 O O . PRO A 1 353 ? -4.164 20.016 -5.363 1 76.25 353 PRO A O 1
ATOM 2702 N N . VAL A 1 354 ? -4.789 17.969 -5.973 1 62.25 354 VAL A N 1
ATOM 2703 C CA . VAL A 1 354 ? -6.207 18.312 -6.035 1 62.25 354 VAL A CA 1
ATOM 2704 C C . VAL A 1 354 ? -6.605 19.078 -4.773 1 62.25 354 VAL A C 1
ATOM 2706 O O . VAL A 1 354 ? -6.316 18.641 -3.656 1 62.25 354 VAL A O 1
ATOM 2709 N N . LYS A 1 355 ? -6.867 20.375 -5.055 1 52.53 355 LYS A N 1
ATOM 2710 C CA . LYS A 1 355 ? -7.434 21.188 -3.986 1 52.53 355 LYS A CA 1
ATOM 2711 C C . LYS A 1 355 ? -8.805 20.672 -3.566 1 52.53 355 LYS A C 1
ATOM 2713 O O . LYS A 1 355 ? -9.555 20.156 -4.395 1 52.53 355 LYS A O 1
ATOM 2718 N N . ALA A 1 356 ? -9.039 20.234 -2.365 1 46.12 356 ALA A N 1
ATOM 2719 C CA . ALA A 1 356 ? -10.344 19.875 -1.825 1 46.12 356 ALA A CA 1
ATOM 2720 C C . ALA A 1 356 ? -11.438 20.797 -2.391 1 46.12 356 ALA A C 1
ATOM 2722 O O . ALA A 1 356 ? -11.227 22 -2.555 1 46.12 356 ALA A O 1
ATOM 2723 N N . PRO A 1 357 ? -12.461 20.094 -3.109 1 39.34 357 PRO A N 1
ATOM 2724 C CA . PRO A 1 357 ? -13.539 21.062 -3.344 1 39.34 357 PRO A CA 1
ATOM 2725 C C . PRO A 1 357 ? -13.898 21.859 -2.094 1 39.34 357 PRO A C 1
ATOM 2727 O O . PRO A 1 357 ? -13.727 21.375 -0.974 1 39.34 357 PRO A O 1
ATOM 2730 N N . ALA A 1 358 ? -13.961 23.203 -2.182 1 33.41 358 ALA A N 1
ATOM 2731 C CA . ALA A 1 358 ? -14.461 24.016 -1.08 1 33.41 358 ALA A CA 1
ATOM 2732 C C . ALA A 1 358 ? -15.562 23.312 -0.315 1 33.41 358 ALA A C 1
ATOM 2734 O O . ALA A 1 358 ? -16.359 22.562 -0.905 1 33.41 358 ALA A O 1
ATOM 2735 N N . PRO A 1 359 ? -15.43 23.094 0.944 1 31.25 359 PRO A N 1
ATOM 2736 C CA . PRO A 1 359 ? -16.578 22.547 1.657 1 31.25 359 PRO A CA 1
ATOM 2737 C C . PRO A 1 359 ? -17.922 22.984 1.044 1 31.25 359 PRO A C 1
ATOM 2739 O O . PRO A 1 359 ? -18.031 24.078 0.512 1 31.25 359 PRO A O 1
ATOM 2742 N N . LEU A 1 360 ? -18.672 22.078 0.524 1 28.48 360 LEU A N 1
ATOM 2743 C CA . LEU A 1 360 ? -20.031 22.5 0.238 1 28.48 360 LEU A CA 1
ATOM 2744 C C . LEU A 1 360 ? -20.531 23.5 1.287 1 28.48 360 LEU A C 1
ATOM 2746 O O . LEU A 1 360 ? -20.281 23.312 2.48 1 28.48 360 LEU A O 1
ATOM 2750 N N . GLU A 1 361 ? -20.766 24.719 1.01 1 23.31 361 GLU A N 1
ATOM 2751 C CA . GLU A 1 361 ? -21.578 25.578 1.859 1 23.31 361 GLU A CA 1
ATOM 2752 C C . GLU A 1 361 ? -22.609 24.781 2.641 1 23.31 361 GLU A C 1
ATOM 2754 O O . GLU A 1 361 ? -23.297 23.922 2.076 1 23.31 361 GLU A O 1
ATOM 2759 N N . ALA A 1 362 ? -22.594 24.641 3.912 1 23.05 362 ALA A N 1
ATOM 2760 C CA . ALA A 1 362 ? -23.844 24.328 4.602 1 23.05 362 ALA A CA 1
ATOM 2761 C C . ALA A 1 362 ? -25.016 25.047 3.936 1 23.05 362 ALA A C 1
ATOM 2763 O O . ALA A 1 362 ? -24.953 26.25 3.678 1 23.05 362 ALA A O 1
ATOM 2764 N N . ARG A 1 363 ? -25.922 24.5 3.352 1 23.89 363 ARG A N 1
ATOM 2765 C CA . ARG A 1 363 ? -27.297 24.969 3.412 1 23.89 363 ARG A CA 1
ATOM 2766 C C . ARG A 1 363 ? -27.672 25.406 4.828 1 23.89 363 ARG A C 1
ATOM 2768 O O . ARG A 1 363 ? -27.859 24.578 5.711 1 23.89 363 ARG A O 1
ATOM 2775 N N . LEU A 1 364 ? -27.172 26.422 5.438 1 15.92 364 LEU A N 1
ATOM 2776 C CA . LEU A 1 364 ? -28.109 27.078 6.34 1 15.92 364 LEU A CA 1
ATOM 2777 C C . LEU A 1 364 ? -29.391 27.453 5.605 1 15.92 364 LEU A C 1
ATOM 2779 O O . LEU A 1 364 ? -29.344 27.953 4.484 1 15.92 364 LEU A O 1
ATOM 2783 N N . MET B 1 1 ? -60.812 -92.438 -58.656 1 17.94 1 MET B N 1
ATOM 2784 C CA . MET B 1 1 ? -60.094 -92.562 -59.906 1 17.94 1 MET B CA 1
ATOM 2785 C C . MET B 1 1 ? -59.594 -91.25 -60.406 1 17.94 1 MET B C 1
ATOM 2787 O O . MET B 1 1 ? -59.094 -91.125 -61.531 1 17.94 1 MET B O 1
ATOM 2791 N N . ALA B 1 2 ? -60.375 -90.375 -60 1 19.03 2 ALA B N 1
ATOM 2792 C CA . ALA B 1 2 ? -60.625 -89.062 -60.531 1 19.03 2 ALA B CA 1
ATOM 2793 C C . ALA B 1 2 ? -59.312 -88.312 -60.75 1 19.03 2 ALA B C 1
ATOM 2795 O O . ALA B 1 2 ? -58.688 -87.812 -59.781 1 19.03 2 ALA B O 1
ATOM 2796 N N . SER B 1 3 ? -58.75 -88.562 -61.781 1 15.32 3 SER B N 1
ATOM 2797 C CA . SER B 1 3 ? -57.344 -88.562 -62.219 1 15.32 3 SER B CA 1
ATOM 2798 C C . SER B 1 3 ? -56.812 -87.125 -62.312 1 15.32 3 SER B C 1
ATOM 2800 O O . SER B 1 3 ? -55.781 -86.812 -61.688 1 15.32 3 SER B O 1
ATOM 2802 N N . ALA B 1 4 ? -57 -86.5 -63.531 1 17.06 4 ALA B N 1
ATOM 2803 C CA . ALA B 1 4 ? -56 -86.312 -64.562 1 17.06 4 ALA B CA 1
ATOM 2804 C C . ALA B 1 4 ? -55.344 -84.938 -64.5 1 17.06 4 ALA B C 1
ATOM 2806 O O . ALA B 1 4 ? -54.125 -84.812 -64.5 1 17.06 4 ALA B O 1
ATOM 2807 N N . GLN B 1 5 ? -56.094 -83.812 -64.938 1 17.16 5 GLN B N 1
ATOM 2808 C CA . GLN B 1 5 ? -55.5 -83.188 -66.125 1 17.16 5 GLN B CA 1
ATOM 2809 C C . GLN B 1 5 ? -54.344 -82.312 -65.812 1 17.16 5 GLN B C 1
ATOM 2811 O O . GLN B 1 5 ? -54.25 -81.812 -64.688 1 17.16 5 GLN B O 1
ATOM 2816 N N . PRO B 1 6 ? -53.656 -81.75 -66.938 1 19.33 6 PRO B N 1
ATOM 2817 C CA . PRO B 1 6 ? -52.281 -81.5 -67.438 1 19.33 6 PRO B CA 1
ATOM 2818 C C . PRO B 1 6 ? -51.688 -80.188 -66.938 1 19.33 6 PRO B C 1
ATOM 2820 O O . PRO B 1 6 ? -52.156 -79.688 -65.938 1 19.33 6 PRO B O 1
ATOM 2823 N N . ALA B 1 7 ? -51.375 -79.25 -68 1 17.16 7 ALA B N 1
ATOM 2824 C CA . ALA B 1 7 ? -50.188 -78.875 -68.75 1 17.16 7 ALA B CA 1
ATOM 2825 C C . ALA B 1 7 ? -49.688 -77.5 -68.25 1 17.16 7 ALA B C 1
ATOM 2827 O O . ALA B 1 7 ? -48.469 -77.312 -68.125 1 17.16 7 ALA B O 1
ATOM 2828 N N . SER B 1 8 ? -50.562 -76.375 -68.312 1 17.45 8 SER B N 1
ATOM 2829 C CA . SER B 1 8 ? -50.125 -75.312 -69.25 1 17.45 8 SER B CA 1
ATOM 2830 C C . SER B 1 8 ? -49.031 -74.438 -68.625 1 17.45 8 SER B C 1
ATOM 2832 O O . SER B 1 8 ? -49.188 -74 -67.5 1 17.45 8 SER B O 1
ATOM 2834 N N . ALA B 1 9 ? -47.75 -74.375 -69.25 1 20.81 9 ALA B N 1
ATOM 2835 C CA . ALA B 1 9 ? -46.344 -74.062 -69.125 1 20.81 9 ALA B CA 1
ATOM 2836 C C . ALA B 1 9 ? -46.125 -72.562 -69.062 1 20.81 9 ALA B C 1
ATOM 2838 O O . ALA B 1 9 ? -45.156 -72.125 -68.438 1 20.81 9 ALA B O 1
ATOM 2839 N N . PHE B 1 10 ? -46.969 -71.75 -69.75 1 19.61 10 PHE B N 1
ATOM 2840 C CA . PHE B 1 10 ? -46.188 -71 -70.688 1 19.61 10 PHE B CA 1
ATOM 2841 C C . PHE B 1 10 ? -45.219 -70.062 -70 1 19.61 10 PHE B C 1
ATOM 2843 O O . PHE B 1 10 ? -45.344 -69.812 -68.812 1 19.61 10 PHE B O 1
ATOM 2850 N N . PRO B 1 11 ? -44.969 -68.75 -70.688 1 19.95 11 PRO B N 1
ATOM 2851 C CA . PRO B 1 11 ? -43.812 -68.062 -71.312 1 19.95 11 PRO B CA 1
ATOM 2852 C C . PRO B 1 11 ? -43.125 -67.125 -70.312 1 19.95 11 PRO B C 1
ATOM 2854 O O . PRO B 1 11 ? -43.75 -66.625 -69.375 1 19.95 11 PRO B O 1
ATOM 2857 N N . CYS B 1 12 ? -41.719 -67.25 -70.188 1 21.62 12 CYS B N 1
ATOM 2858 C CA . CYS B 1 12 ? -40.469 -66.75 -69.625 1 21.62 12 CYS B CA 1
ATOM 2859 C C . CYS B 1 12 ? -40.281 -65.25 -69.875 1 21.62 12 CYS B C 1
ATOM 2861 O O . CYS B 1 12 ? -39.719 -64.875 -70.875 1 21.62 12 CYS B O 1
ATOM 2863 N N . LEU B 1 13 ? -41.406 -64.5 -69.875 1 19.83 13 LEU B N 1
ATOM 2864 C CA . LEU B 1 13 ? -41.219 -63.188 -70.375 1 19.83 13 LEU B CA 1
ATOM 2865 C C . LEU B 1 13 ? -39.906 -62.562 -69.875 1 19.83 13 LEU B C 1
ATOM 2867 O O . LEU B 1 13 ? -39.625 -62.625 -68.688 1 19.83 13 LEU B O 1
ATOM 2871 N N . SER B 1 14 ? -39 -62 -70.75 1 18.73 14 SER B N 1
ATOM 2872 C CA . SER B 1 14 ? -37.656 -61.562 -71.125 1 18.73 14 SER B CA 1
ATOM 2873 C C . SER B 1 14 ? -37.188 -60.469 -70.188 1 18.73 14 SER B C 1
ATOM 2875 O O . SER B 1 14 ? -37.969 -59.719 -69.625 1 18.73 14 SER B O 1
ATOM 2877 N N . LEU B 1 15 ? -35.75 -60.219 -70.062 1 21.22 15 LEU B N 1
ATOM 2878 C CA . LEU B 1 15 ? -34.5 -59.875 -69.375 1 21.22 15 LEU B CA 1
ATOM 2879 C C . LEU B 1 15 ? -34.219 -58.375 -69.438 1 21.22 15 LEU B C 1
ATOM 2881 O O . LEU B 1 15 ? -33.219 -57.875 -68.938 1 21.22 15 LEU B O 1
ATOM 2885 N N . GLN B 1 16 ? -34.906 -57.594 -70.312 1 17.02 16 GLN B N 1
ATOM 2886 C CA . GLN B 1 16 ? -34.031 -56.656 -71 1 17.02 16 GLN B CA 1
ATOM 2887 C C . GLN B 1 16 ? -33.406 -55.656 -70 1 17.02 16 GLN B C 1
ATOM 2889 O O . GLN B 1 16 ? -32.188 -55.469 -70.062 1 17.02 16 GLN B O 1
ATOM 2894 N N . LEU B 1 17 ? -33.875 -54.281 -69.938 1 20.5 17 LEU B N 1
ATOM 2895 C CA . LEU B 1 17 ? -33.156 -53.062 -70.312 1 20.5 17 LEU B CA 1
ATOM 2896 C C . LEU B 1 17 ? -32.406 -52.5 -69.125 1 20.5 17 LEU B C 1
ATOM 2898 O O . LEU B 1 17 ? -33.031 -52.125 -68.125 1 20.5 17 LEU B O 1
ATOM 2902 N N . ALA B 1 18 ? -30.938 -52.594 -68.75 1 18.97 18 ALA B N 1
ATOM 2903 C CA . ALA B 1 18 ? -29.781 -52.562 -67.875 1 18.97 18 ALA B CA 1
ATOM 2904 C C . ALA B 1 18 ? -29.547 -51.156 -67.375 1 18.97 18 ALA B C 1
ATOM 2906 O O . ALA B 1 18 ? -29.375 -50.938 -66.125 1 18.97 18 ALA B O 1
ATOM 2907 N N . CYS B 1 19 ? -28.703 -50.156 -68 1 19.33 19 CYS B N 1
ATOM 2908 C CA . CYS B 1 19 ? -27.406 -49.562 -67.688 1 19.33 19 CYS B CA 1
ATOM 2909 C C . CYS B 1 19 ? -27.562 -48.219 -66.938 1 19.33 19 CYS B C 1
ATOM 2911 O O . CYS B 1 19 ? -26.625 -47.75 -66.312 1 19.33 19 CYS B O 1
ATOM 2913 N N . LEU B 1 20 ? -28.391 -47.25 -67.25 1 19.16 20 LEU B N 1
ATOM 2914 C CA . LEU B 1 20 ? -27.938 -45.906 -67.562 1 19.16 20 LEU B CA 1
ATOM 2915 C C . LEU B 1 20 ? -27.641 -45.125 -66.312 1 19.16 20 LEU B C 1
ATOM 2917 O O . LEU B 1 20 ? -26.703 -44.312 -66.25 1 19.16 20 LEU B O 1
ATOM 2921 N N . LEU B 1 21 ? -28.516 -44.875 -65.312 1 20.44 21 LEU B N 1
ATOM 2922 C CA . LEU B 1 21 ? -28.75 -43.531 -64.75 1 20.44 21 LEU B CA 1
ATOM 2923 C C . LEU B 1 21 ? -27.781 -43.25 -63.625 1 20.44 21 LEU B C 1
ATOM 2925 O O . LEU B 1 21 ? -28.156 -43.281 -62.438 1 20.44 21 LEU B O 1
ATOM 2929 N N . LEU B 1 22 ? -26.438 -43.562 -63.469 1 21.38 22 LEU B N 1
ATOM 2930 C CA . LEU B 1 22 ? -25.641 -43.688 -62.281 1 21.38 22 LEU B CA 1
ATOM 2931 C C . LEU B 1 22 ? -25.312 -42.344 -61.688 1 21.38 22 LEU B C 1
ATOM 2933 O O . LEU B 1 22 ? -24.938 -42.219 -60.5 1 21.38 22 LEU B O 1
ATOM 2937 N N . GLY B 1 23 ? -24.891 -41.188 -62.344 1 19.61 23 GLY B N 1
ATOM 2938 C CA . GLY B 1 23 ? -23.656 -40.469 -62.062 1 19.61 23 GLY B CA 1
ATOM 2939 C C . GLY B 1 23 ? -23.766 -39.5 -60.906 1 19.61 23 GLY B C 1
ATOM 2940 O O . GLY B 1 23 ? -22.75 -39.062 -60.344 1 19.61 23 GLY B O 1
ATOM 2941 N N . ALA B 1 24 ? -24.734 -38.656 -60.781 1 22.33 24 ALA B N 1
ATOM 2942 C CA . ALA B 1 24 ? -24.5 -37.25 -60.531 1 22.33 24 ALA B CA 1
ATOM 2943 C C . ALA B 1 24 ? -24.172 -36.969 -59.094 1 22.33 24 ALA B C 1
ATOM 2945 O O . ALA B 1 24 ? -23.984 -35.812 -58.688 1 22.33 24 ALA B O 1
ATOM 2946 N N . TRP B 1 25 ? -24.406 -37.688 -58.125 1 21.55 25 TRP B N 1
ATOM 2947 C CA . TRP B 1 25 ? -24.797 -37.125 -56.844 1 21.55 25 TRP B CA 1
ATOM 2948 C C . TRP B 1 25 ? -23.594 -36.469 -56.156 1 21.55 25 TRP B C 1
ATOM 2950 O O . TRP B 1 25 ? -23.734 -35.906 -55.062 1 21.55 25 TRP B O 1
ATOM 2960 N N . LEU B 1 26 ? -22.344 -36.875 -56.406 1 22.03 26 LEU B N 1
ATOM 2961 C CA . LEU B 1 26 ? -21.406 -36.938 -55.281 1 22.03 26 LEU B CA 1
ATOM 2962 C C . LEU B 1 26 ? -20.938 -35.531 -54.906 1 22.03 26 LEU B C 1
ATOM 2964 O O . LEU B 1 26 ? -19.953 -35.375 -54.156 1 22.03 26 LEU B O 1
ATOM 2968 N N . ALA B 1 27 ? -21.281 -34.438 -55.531 1 21.56 27 ALA B N 1
ATOM 2969 C CA . ALA B 1 27 ? -20.344 -33.344 -55.5 1 21.56 27 ALA B CA 1
ATOM 2970 C C . ALA B 1 27 ? -20.172 -32.781 -54.094 1 21.56 27 ALA B C 1
ATOM 2972 O O . ALA B 1 27 ? -20.688 -31.703 -53.781 1 21.56 27 ALA B O 1
ATOM 2973 N N . PHE B 1 28 ? -20.594 -33.406 -53 1 22.8 28 PHE B N 1
ATOM 2974 C CA . PHE B 1 28 ? -20.641 -32.562 -51.844 1 22.8 28 PHE B CA 1
ATOM 2975 C C . PHE B 1 28 ? -19.25 -32 -51.5 1 22.8 28 PHE B C 1
ATOM 2977 O O . PHE B 1 28 ? -18.312 -32.781 -51.25 1 22.8 28 PHE B O 1
ATOM 2984 N N . ASP B 1 29 ? -18.812 -30.891 -52.062 1 22.7 29 ASP B N 1
ATOM 2985 C CA . ASP B 1 29 ? -17.531 -30.203 -52 1 22.7 29 ASP B CA 1
ATOM 2986 C C . ASP B 1 29 ? -17.109 -29.953 -50.562 1 22.7 29 ASP B C 1
ATOM 2988 O O . ASP B 1 29 ? -17.844 -29.328 -49.812 1 22.7 29 ASP B O 1
ATOM 2992 N N . ALA B 1 30 ? -16.391 -30.781 -49.844 1 23.06 30 ALA B N 1
ATOM 2993 C CA . ALA B 1 30 ? -15.766 -30.828 -48.531 1 23.06 30 ALA B CA 1
ATOM 2994 C C . ALA B 1 30 ? -14.898 -29.594 -48.281 1 23.06 30 ALA B C 1
ATOM 2996 O O . ALA B 1 30 ? -13.992 -29.625 -47.438 1 23.06 30 ALA B O 1
ATOM 2997 N N . HIS B 1 31 ? -15.078 -28.562 -49.062 1 23.75 31 HIS B N 1
ATOM 2998 C CA . HIS B 1 31 ? -14 -27.594 -48.969 1 23.75 31 HIS B CA 1
ATOM 2999 C C . HIS B 1 31 ? -13.875 -27.031 -47.562 1 23.75 31 HIS B C 1
ATOM 3001 O O . HIS B 1 31 ? -13.18 -26.031 -47.344 1 23.75 31 HIS B O 1
ATOM 3007 N N . GLY B 1 32 ? -14.57 -27.5 -46.594 1 21.28 32 GLY B N 1
ATOM 3008 C CA . GLY B 1 32 ? -14.609 -26.609 -45.438 1 21.28 32 GLY B CA 1
ATOM 3009 C C . GLY B 1 32 ? -13.242 -26.359 -44.844 1 21.28 32 GLY B C 1
ATOM 3010 O O . GLY B 1 32 ? -12.641 -27.266 -44.25 1 21.28 32 GLY B O 1
ATOM 3011 N N . GLY B 1 33 ? -12.352 -25.719 -45.594 1 22.75 33 GLY B N 1
ATOM 3012 C CA . GLY B 1 33 ? -11 -25.391 -45.188 1 22.75 33 GLY B CA 1
ATOM 3013 C C . GLY B 1 33 ? -10.938 -24.734 -43.812 1 22.75 33 GLY B C 1
ATOM 3014 O O . GLY B 1 33 ? -11.578 -23.719 -43.594 1 22.75 33 GLY B O 1
ATOM 3015 N N . GLY B 1 34 ? -11.016 -25.547 -42.781 1 20.95 34 GLY B N 1
ATOM 3016 C CA . GLY B 1 34 ? -10.914 -25.016 -41.438 1 20.95 34 GLY B CA 1
ATOM 3017 C C . GLY B 1 34 ? -9.75 -24.062 -41.25 1 20.95 34 GLY B C 1
ATOM 3018 O O . GLY B 1 34 ? -8.625 -24.375 -41.656 1 20.95 34 GLY B O 1
ATOM 3019 N N . GLN B 1 35 ? -10.062 -22.797 -41.531 1 23.91 35 GLN B N 1
ATOM 3020 C CA . GLN B 1 35 ? -9.094 -21.719 -41.312 1 23.91 35 GLN B CA 1
ATOM 3021 C C . GLN B 1 35 ? -8.312 -21.906 -40.031 1 23.91 35 GLN B C 1
ATOM 3023 O O . GLN B 1 35 ? -8.898 -22.047 -38.938 1 23.91 35 GLN B O 1
ATOM 3028 N N . ALA B 1 36 ? -7.199 -22.578 -40.125 1 26.64 36 ALA B N 1
ATOM 3029 C CA . ALA B 1 36 ? -6.16 -22.688 -39.094 1 26.64 36 ALA B CA 1
ATOM 3030 C C . ALA B 1 36 ? -5.941 -21.344 -38.406 1 26.64 36 ALA B C 1
ATOM 3032 O O . ALA B 1 36 ? -5.695 -20.328 -39.062 1 26.64 36 ALA B O 1
ATOM 3033 N N . VAL B 1 37 ? -6.699 -21.172 -37.469 1 26.33 37 VAL B N 1
ATOM 3034 C CA . VAL B 1 37 ? -6.426 -20.016 -36.625 1 26.33 37 VAL B CA 1
ATOM 3035 C C . VAL B 1 37 ? -4.926 -19.906 -36.344 1 26.33 37 VAL B C 1
ATOM 3037 O O . VAL B 1 37 ? -4.301 -20.859 -35.875 1 26.33 37 VAL B O 1
ATOM 3040 N N . ALA B 1 38 ? -4.27 -19.078 -37.219 1 26.38 38 ALA B N 1
ATOM 3041 C CA . ALA B 1 38 ? -2.848 -18.75 -37.156 1 26.38 38 ALA B CA 1
ATOM 3042 C C . ALA B 1 38 ? -2.369 -18.641 -35.719 1 26.38 38 ALA B C 1
ATOM 3044 O O . ALA B 1 38 ? -3.098 -18.156 -34.844 1 26.38 38 ALA B O 1
ATOM 3045 N N . PRO B 1 39 ? -1.5 -19.562 -35.438 1 24.62 39 PRO B N 1
ATOM 3046 C CA . PRO B 1 39 ? -0.929 -19.453 -34.094 1 24.62 39 PRO B CA 1
ATOM 3047 C C . PRO B 1 39 ? -0.608 -18 -33.719 1 24.62 39 PRO B C 1
ATOM 3049 O O . PRO B 1 39 ? -0.29 -17.188 -34.594 1 24.62 39 PRO B O 1
ATOM 3052 N N . PRO B 1 40 ? -1.314 -17.469 -32.812 1 25.75 40 PRO B N 1
ATOM 3053 C CA . PRO B 1 40 ? -0.973 -16.062 -32.562 1 25.75 40 PRO B CA 1
ATOM 3054 C C . PRO B 1 40 ? 0.533 -15.805 -32.594 1 25.75 40 PRO B C 1
ATOM 3056 O O . PRO B 1 40 ? 1.316 -16.688 -32.219 1 25.75 40 PRO B O 1
ATOM 3059 N N . ALA B 1 41 ? 1.031 -15.047 -33.688 1 27.17 41 ALA B N 1
ATOM 3060 C CA . ALA B 1 41 ? 2.387 -14.547 -33.906 1 27.17 41 ALA B CA 1
ATOM 3061 C C . ALA B 1 41 ? 3.07 -14.227 -32.562 1 27.17 41 ALA B C 1
ATOM 3063 O O . ALA B 1 41 ? 2.445 -13.688 -31.656 1 27.17 41 ALA B O 1
ATOM 3064 N N . ARG B 1 42 ? 4.008 -15.062 -32.344 1 24.78 42 ARG B N 1
ATOM 3065 C CA . ARG B 1 42 ? 4.922 -14.672 -31.266 1 24.78 42 ARG B CA 1
ATOM 3066 C C . ARG B 1 42 ? 5.219 -13.18 -31.328 1 24.78 42 ARG B C 1
ATOM 3068 O O . ARG B 1 42 ? 5.898 -12.711 -32.25 1 24.78 42 ARG B O 1
ATOM 3075 N N . VAL B 1 43 ? 4.277 -12.289 -31.125 1 26.16 43 VAL B N 1
ATOM 3076 C CA . VAL B 1 43 ? 4.605 -10.867 -31.109 1 26.16 43 VAL B CA 1
ATOM 3077 C C . VAL B 1 43 ? 5.93 -10.648 -30.375 1 26.16 43 VAL B C 1
ATOM 3079 O O . VAL B 1 43 ? 6.07 -11.031 -29.219 1 26.16 43 VAL B O 1
ATOM 3082 N N . GLU B 1 44 ? 7.004 -10.789 -31.125 1 25.69 44 GLU B N 1
ATOM 3083 C CA . GLU B 1 44 ? 8.234 -10.203 -30.609 1 25.69 44 GLU B CA 1
ATOM 3084 C C . GLU B 1 44 ? 7.941 -8.961 -29.766 1 25.69 44 GLU B C 1
ATOM 3086 O O . GLU B 1 44 ? 7.254 -8.047 -30.234 1 25.69 44 GLU B O 1
ATOM 3091 N N . ALA B 1 45 ? 8.07 -9.234 -28.578 1 27.77 45 ALA B N 1
ATOM 3092 C CA . ALA B 1 45 ? 7.777 -8.133 -27.656 1 27.77 45 ALA B CA 1
ATOM 3093 C C . ALA B 1 45 ? 8.516 -6.863 -28.078 1 27.77 45 ALA B C 1
ATOM 3095 O O . ALA B 1 45 ? 9.734 -6.781 -27.953 1 27.77 45 ALA B O 1
ATOM 3096 N N . ARG B 1 46 ? 8.219 -6.289 -29.312 1 26.5 46 ARG B N 1
ATOM 3097 C CA . ARG B 1 46 ? 8.727 -4.93 -29.484 1 26.5 46 ARG B CA 1
ATOM 3098 C C . ARG B 1 46 ? 8.555 -4.121 -28.203 1 26.5 46 ARG B C 1
ATOM 3100 O O . ARG B 1 46 ? 7.484 -4.148 -27.578 1 26.5 46 ARG B O 1
ATOM 3107 N N . VAL B 1 47 ? 9.703 -3.898 -27.656 1 25.72 47 VAL B N 1
ATOM 3108 C CA . VAL B 1 47 ? 9.734 -2.959 -26.547 1 25.72 47 VAL B CA 1
ATOM 3109 C C . VAL B 1 47 ? 8.789 -1.791 -26.828 1 25.72 47 VAL B C 1
ATOM 3111 O O . VAL B 1 47 ? 8.961 -1.069 -27.812 1 25.72 47 VAL B O 1
ATOM 3114 N N . PRO B 1 48 ? 7.512 -2.094 -26.703 1 27.8 48 PRO B N 1
ATOM 3115 C CA . PRO B 1 48 ? 6.688 -0.96 -27.125 1 27.8 48 PRO B CA 1
ATOM 3116 C C . PRO B 1 48 ? 7.367 0.386 -26.875 1 27.8 48 PRO B C 1
ATOM 3118 O O . PRO B 1 48 ? 8.148 0.528 -25.938 1 27.8 48 PRO B O 1
ATOM 3121 N N . THR B 1 49 ? 7.5 1.124 -27.969 1 24.19 49 THR B N 1
ATOM 3122 C CA . THR B 1 49 ? 7.809 2.547 -28.062 1 24.19 49 THR B CA 1
ATOM 3123 C C . THR B 1 49 ? 7.191 3.309 -26.891 1 24.19 49 THR B C 1
ATOM 3125 O O . THR B 1 49 ? 6.262 2.822 -26.25 1 24.19 49 THR B O 1
ATOM 3128 N N . ALA B 1 50 ? 7.348 4.688 -26.969 1 27.5 50 ALA B N 1
ATOM 3129 C CA . ALA B 1 50 ? 7.039 5.695 -25.969 1 27.5 50 ALA B CA 1
ATOM 3130 C C . ALA B 1 50 ? 5.586 5.59 -25.5 1 27.5 50 ALA B C 1
ATOM 3132 O O . ALA B 1 50 ? 4.668 5.578 -26.328 1 27.5 50 ALA B O 1
ATOM 3133 N N . ALA B 1 51 ? 5.352 4.809 -24.453 1 31.27 51 ALA B N 1
ATOM 3134 C CA . ALA B 1 51 ? 4.035 4.781 -23.812 1 31.27 51 ALA B CA 1
ATOM 3135 C C . ALA B 1 51 ? 3.248 6.047 -24.141 1 31.27 51 ALA B C 1
ATOM 3137 O O . ALA B 1 51 ? 3.684 7.156 -23.812 1 31.27 51 ALA B O 1
ATOM 3138 N N . THR B 1 52 ? 2.484 6.113 -25.094 1 27.66 52 THR B N 1
ATOM 3139 C CA . THR B 1 52 ? 1.533 7.188 -25.359 1 27.66 52 THR B CA 1
ATOM 3140 C C . THR B 1 52 ? 0.905 7.676 -24.047 1 27.66 52 THR B C 1
ATOM 3142 O O . THR B 1 52 ? 0.746 6.906 -23.109 1 27.66 52 THR B O 1
ATOM 3145 N N . ASP B 1 53 ? 0.858 9 -23.734 1 28.94 53 ASP B N 1
ATOM 3146 C CA . ASP B 1 53 ? 0.427 9.938 -22.688 1 28.94 53 ASP B CA 1
ATOM 3147 C C . ASP B 1 53 ? -0.954 9.57 -22.156 1 28.94 53 ASP B C 1
ATOM 3149 O O . ASP B 1 53 ? -1.596 10.367 -21.469 1 28.94 53 ASP B O 1
ATOM 3153 N N . ASP B 1 54 ? -1.63 8.641 -22.875 1 30.05 54 ASP B N 1
ATOM 3154 C CA . ASP B 1 54 ? -3.023 8.398 -22.516 1 30.05 54 ASP B CA 1
ATOM 3155 C C . ASP B 1 54 ? -3.121 7.676 -21.172 1 30.05 54 ASP B C 1
ATOM 3157 O O . ASP B 1 54 ? -4.176 7.133 -20.828 1 30.05 54 ASP B O 1
ATOM 3161 N N . TRP B 1 55 ? -2.137 7.289 -20.719 1 33.56 55 TRP B N 1
ATOM 3162 C CA . TRP B 1 55 ? -2.193 6.508 -19.484 1 33.56 55 TRP B CA 1
ATOM 3163 C C . TRP B 1 55 ? -2.736 7.348 -18.328 1 33.56 55 TRP B C 1
ATOM 3165 O O . TRP B 1 55 ? -2.922 6.848 -17.219 1 33.56 55 TRP B O 1
ATOM 3175 N N . GLY B 1 56 ? -2.631 8.672 -18.406 1 33.88 56 GLY B N 1
ATOM 3176 C CA . GLY B 1 56 ? -3.104 9.57 -17.359 1 33.88 56 GLY B CA 1
ATOM 3177 C C . GLY B 1 56 ? -4.602 9.484 -17.141 1 33.88 56 GLY B C 1
ATOM 3178 O O . GLY B 1 56 ? -5.113 9.977 -16.141 1 33.88 56 GLY B O 1
ATOM 3179 N N . ARG B 1 57 ? -5.41 9.469 -18.203 1 37.03 57 ARG B N 1
ATOM 3180 C CA . ARG B 1 57 ? -6.863 9.609 -18.156 1 37.03 57 ARG B CA 1
ATOM 3181 C C . ARG B 1 57 ? -7.527 8.297 -17.766 1 37.03 57 ARG B C 1
ATOM 3183 O O . ARG B 1 57 ? -8.758 8.219 -17.688 1 37.03 57 ARG B O 1
ATOM 3190 N N . GLN B 1 58 ? -6.961 7.16 -17.953 1 43.12 58 GLN B N 1
ATOM 3191 C CA . GLN B 1 58 ? -7.68 5.902 -17.797 1 43.12 58 GLN B CA 1
ATOM 3192 C C . GLN B 1 58 ? -7.895 5.578 -16.312 1 43.12 58 GLN B C 1
ATOM 3194 O O . GLN B 1 58 ? -8.344 4.484 -15.977 1 43.12 58 GLN B O 1
ATOM 3199 N N . PRO B 1 59 ? -7.152 6.184 -15.406 1 50.88 59 PRO B N 1
ATOM 3200 C CA . PRO B 1 59 ? -7.039 5.965 -13.961 1 50.88 59 PRO B CA 1
ATOM 3201 C C . PRO B 1 59 ? -8.398 5.859 -13.273 1 50.88 59 PRO B C 1
ATOM 3203 O O . PRO B 1 59 ? -8.602 4.988 -12.422 1 50.88 59 PRO B O 1
ATOM 3206 N N . ASP B 1 60 ? -9.227 6.914 -13.648 1 55.84 60 ASP B N 1
ATOM 3207 C CA . ASP B 1 60 ? -10.492 7.016 -12.93 1 55.84 60 ASP B CA 1
ATOM 3208 C C . ASP B 1 60 ? -11.383 5.812 -13.219 1 55.84 60 ASP B C 1
ATOM 3210 O O . ASP B 1 60 ? -12.125 5.355 -12.344 1 55.84 60 ASP B O 1
ATOM 3214 N N . SER B 1 61 ? -11.016 5.227 -14.391 1 62.94 61 SER B N 1
ATOM 3215 C CA . SER B 1 61 ? -12.016 4.262 -14.844 1 62.94 61 SER B CA 1
ATOM 3216 C C . SER B 1 61 ? -11.891 2.939 -14.094 1 62.94 61 SER B C 1
ATOM 3218 O O . SER B 1 61 ? -12.891 2.363 -13.664 1 62.94 61 SER B O 1
ATOM 3220 N N . LEU B 1 62 ? -10.594 2.584 -13.75 1 77 62 LEU B N 1
ATOM 3221 C CA . LEU B 1 62 ? -10.5 1.274 -13.109 1 77 62 LEU B CA 1
ATOM 3222 C C . LEU B 1 62 ? -10.828 1.368 -11.625 1 77 62 LEU B C 1
ATOM 3224 O O . LEU B 1 62 ? -11.234 0.38 -11.008 1 77 62 LEU B O 1
ATOM 3228 N N . MET B 1 63 ? -10.75 2.566 -11.219 1 81.56 63 MET B N 1
ATOM 3229 C CA . MET B 1 63 ? -11.117 2.76 -9.812 1 81.56 63 MET B CA 1
ATOM 3230 C C . MET B 1 63 ? -12.617 2.629 -9.625 1 81.56 63 MET B C 1
ATOM 3232 O O . MET B 1 63 ? -13.078 2.197 -8.562 1 81.56 63 MET B O 1
ATOM 3236 N N . SER B 1 64 ? -13.234 2.904 -10.672 1 81.31 64 SER B N 1
ATOM 3237 C CA . SER B 1 64 ? -14.688 2.809 -10.609 1 81.31 64 SER B CA 1
ATOM 3238 C C . SER B 1 64 ? -15.172 1.434 -11.062 1 81.31 64 SER B C 1
ATOM 3240 O O . SER B 1 64 ? -16.359 1.126 -10.961 1 81.31 64 SER B O 1
ATOM 3242 N N . ALA B 1 65 ? -14.234 0.646 -11.43 1 86.44 65 ALA B N 1
ATOM 3243 C CA . ALA B 1 65 ? -14.57 -0.662 -11.992 1 86.44 65 ALA B CA 1
ATOM 3244 C C . ALA B 1 65 ? -14.953 -1.646 -10.891 1 86.44 65 ALA B C 1
ATOM 3246 O O . ALA B 1 65 ? -15.57 -2.68 -11.164 1 86.44 65 ALA B O 1
ATOM 3247 N N . VAL B 1 66 ? -14.594 -1.384 -9.695 1 91.12 66 VAL B N 1
ATOM 3248 C CA . VAL B 1 66 ? -14.844 -2.268 -8.562 1 91.12 66 VAL B CA 1
ATOM 3249 C C . VAL B 1 66 ? -15.914 -1.66 -7.656 1 91.12 66 VAL B C 1
ATOM 3251 O O . VAL B 1 66 ? -15.875 -0.466 -7.355 1 91.12 66 VAL B O 1
ATOM 3254 N N . PRO B 1 67 ? -16.859 -2.439 -7.305 1 90.62 67 PRO B N 1
ATOM 3255 C CA . PRO B 1 67 ? -17.875 -1.907 -6.391 1 90.62 67 PRO B CA 1
ATOM 3256 C C . PRO B 1 67 ? -17.281 -1.355 -5.098 1 90.62 67 PRO B C 1
ATOM 3258 O O . PRO B 1 67 ? -16.188 -1.762 -4.699 1 90.62 67 PRO B O 1
ATOM 3261 N N . PRO B 1 68 ? -18.031 -0.351 -4.551 1 88.88 68 PRO B N 1
ATOM 3262 C CA . PRO B 1 68 ? -17.531 0.192 -3.287 1 88.88 68 PRO B CA 1
ATOM 3263 C C . PRO B 1 68 ? -17.359 -0.877 -2.209 1 88.88 68 PRO B C 1
ATOM 3265 O O . PRO B 1 68 ? -18.156 -1.817 -2.137 1 88.88 68 PRO B O 1
ATOM 3268 N N . ARG B 1 69 ? -16.391 -0.596 -1.481 1 85.5 69 ARG B N 1
ATOM 3269 C CA . ARG B 1 69 ? -16.062 -1.535 -0.416 1 85.5 69 ARG B CA 1
ATOM 3270 C C . ARG B 1 69 ? -17.047 -1.432 0.736 1 85.5 69 ARG B C 1
ATOM 3272 O O . ARG B 1 69 ? -17.469 -0.332 1.111 1 85.5 69 ARG B O 1
ATOM 3279 N N . THR B 1 70 ? -17.453 -2.568 1.153 1 78.56 70 THR B N 1
ATOM 3280 C CA . THR B 1 70 ? -18.297 -2.617 2.344 1 78.56 70 THR B CA 1
ATOM 3281 C C . THR B 1 70 ? -17.531 -3.176 3.533 1 78.56 70 THR B C 1
ATOM 3283 O O . THR B 1 70 ? -17.031 -4.305 3.486 1 78.56 70 THR B O 1
ATOM 3286 N N . LEU B 1 71 ? -17.266 -2.273 4.488 1 77.44 71 LEU B N 1
ATOM 3287 C CA . LEU B 1 71 ? -16.453 -2.736 5.613 1 77.44 71 LEU B CA 1
ATOM 3288 C C . LEU B 1 71 ? -17.328 -2.918 6.859 1 77.44 71 LEU B C 1
ATOM 3290 O O . LEU B 1 71 ? -18.203 -2.096 7.137 1 77.44 71 LEU B O 1
ATOM 3294 N N . GLU B 1 72 ? -17.031 -4.027 7.387 1 70.81 72 GLU B N 1
ATOM 3295 C CA . GLU B 1 72 ? -17.688 -4.258 8.672 1 70.81 72 GLU B CA 1
ATOM 3296 C C . GLU B 1 72 ? -16.953 -3.531 9.797 1 70.81 72 GLU B C 1
ATOM 3298 O O . GLU B 1 72 ? -15.766 -3.225 9.68 1 70.81 72 GLU B O 1
ATOM 3303 N N . ALA B 1 73 ? -17.594 -3.238 10.812 1 68 73 ALA B N 1
ATOM 3304 C CA . ALA B 1 73 ? -17.109 -2.508 11.977 1 68 73 ALA B CA 1
ATOM 3305 C C . ALA B 1 73 ? -16.016 -3.295 12.695 1 68 73 ALA B C 1
ATOM 3307 O O . ALA B 1 73 ? -15.172 -2.715 13.391 1 68 73 ALA B O 1
ATOM 3308 N N . SER B 1 74 ? -15.984 -4.488 12.422 1 77.31 74 SER B N 1
ATOM 3309 C CA . SER B 1 74 ? -15.133 -5.355 13.234 1 77.31 74 SER B CA 1
ATOM 3310 C C . SER B 1 74 ? -13.719 -5.434 12.664 1 77.31 74 SER B C 1
ATOM 3312 O O . SER B 1 74 ? -12.836 -6.031 13.281 1 77.31 74 SER B O 1
ATOM 3314 N N . VAL B 1 75 ? -13.5 -4.738 11.711 1 80.31 75 VAL B N 1
ATOM 3315 C CA . VAL B 1 75 ? -12.172 -4.852 11.117 1 80.31 75 VAL B CA 1
ATOM 3316 C C . VAL B 1 75 ? -11.172 -4.023 11.922 1 80.31 75 VAL B C 1
ATOM 3318 O O . VAL B 1 75 ? -11.367 -2.824 12.125 1 80.31 75 VAL B O 1
ATOM 3321 N N . GLY B 1 76 ? -10.164 -4.715 12.406 1 81.31 76 GLY B N 1
ATOM 3322 C CA . GLY B 1 76 ? -9.156 -4.055 13.227 1 81.31 76 GLY B CA 1
ATOM 3323 C C . GLY B 1 76 ? -8.203 -3.189 12.414 1 81.31 76 GLY B C 1
ATOM 3324 O O . GLY B 1 76 ? -8.258 -3.186 11.188 1 81.31 76 GLY B O 1
ATOM 3325 N N . ALA B 1 77 ? -7.316 -2.584 13.188 1 81 77 ALA B N 1
ATOM 3326 C CA . ALA B 1 77 ? -6.379 -1.659 12.555 1 81 77 ALA B CA 1
ATOM 3327 C C . ALA B 1 77 ? -5.262 -2.414 11.836 1 81 77 ALA B C 1
ATOM 3329 O O . ALA B 1 77 ? -4.781 -1.979 10.789 1 81 77 ALA B O 1
ATOM 3330 N N . ARG B 1 78 ? -4.93 -3.549 12.398 1 86.38 78 ARG B N 1
ATOM 3331 C CA . ARG B 1 78 ? -3.793 -4.27 11.836 1 86.38 78 ARG B CA 1
ATOM 3332 C C . ARG B 1 78 ? -4.242 -5.562 11.164 1 86.38 78 ARG B C 1
ATOM 3334 O O . ARG B 1 78 ? -3.465 -6.199 10.453 1 86.38 78 ARG B O 1
ATOM 3341 N N . GLY B 1 79 ? -5.48 -5.863 11.422 1 89.19 79 GLY B N 1
ATOM 3342 C CA . GLY B 1 79 ? -5.969 -7.125 10.891 1 89.19 79 GLY B CA 1
ATOM 3343 C C . GLY B 1 79 ? -7.477 -7.152 10.719 1 89.19 79 GLY B C 1
ATOM 3344 O O . GLY B 1 79 ? -8.211 -6.516 11.477 1 89.19 79 GLY B O 1
ATOM 3345 N N . SER B 1 80 ? -7.891 -7.965 9.82 1 89.25 80 SER B N 1
ATOM 3346 C CA . SER B 1 80 ? -9.32 -8.047 9.531 1 89.25 80 SER B CA 1
ATOM 3347 C C . SER B 1 80 ? -10 -9.102 10.398 1 89.25 80 SER B C 1
ATOM 3349 O O . SER B 1 80 ? -11.227 -9.117 10.523 1 89.25 80 SER B O 1
ATOM 3351 N N . GLY B 1 81 ? -9.258 -9.93 10.992 1 85.56 81 GLY B N 1
ATOM 3352 C CA . GLY B 1 81 ? -9.812 -11.047 11.734 1 85.56 81 GLY B CA 1
ATOM 3353 C C . GLY B 1 81 ? -10.195 -12.219 10.852 1 85.56 81 GLY B C 1
ATOM 3354 O O . GLY B 1 81 ? -10.578 -13.281 11.344 1 85.56 81 GLY B O 1
ATOM 3355 N N . SER B 1 82 ? -10.18 -12.008 9.602 1 84.06 82 SER B N 1
ATOM 3356 C CA . SER B 1 82 ? -10.445 -13.078 8.656 1 84.06 82 SER B CA 1
ATOM 3357 C C . SER B 1 82 ? -9.148 -13.617 8.055 1 84.06 82 SER B C 1
ATOM 3359 O O . SER B 1 82 ? -8.266 -12.844 7.68 1 84.06 82 SER B O 1
ATOM 3361 N N . ALA B 1 83 ? -9.133 -14.938 8.039 1 79.81 83 ALA B N 1
ATOM 3362 C CA . ALA B 1 83 ? -7.887 -15.531 7.555 1 79.81 83 ALA B CA 1
ATOM 3363 C C . ALA B 1 83 ? -7.965 -15.82 6.059 1 79.81 83 ALA B C 1
ATOM 3365 O O . ALA B 1 83 ? -6.934 -15.938 5.387 1 79.81 83 ALA B O 1
ATOM 3366 N N . SER B 1 84 ? -9.117 -15.836 5.574 1 91.62 84 SER B N 1
ATOM 3367 C CA . SER B 1 84 ? -9.211 -16.344 4.207 1 91.62 84 SER B CA 1
ATOM 3368 C C . SER B 1 84 ? -9.43 -15.203 3.215 1 91.62 84 SER B C 1
ATOM 3370 O O . SER B 1 84 ? -10.109 -14.219 3.529 1 91.62 84 SER B O 1
ATOM 3372 N N . SER B 1 85 ? -8.766 -15.367 2.104 1 95.94 85 SER B N 1
ATOM 3373 C CA . SER B 1 85 ? -8.953 -14.461 0.972 1 95.94 85 SER B CA 1
ATOM 3374 C C . SER B 1 85 ? -9.508 -15.203 -0.24 1 95.94 85 SER B C 1
ATOM 3376 O O . SER B 1 85 ? -9.164 -16.359 -0.481 1 95.94 85 SER B O 1
ATOM 3378 N N . ARG B 1 86 ? -10.398 -14.555 -0.921 1 97.19 86 ARG B N 1
ATOM 3379 C CA . ARG B 1 86 ? -10.898 -15.086 -2.182 1 97.19 86 ARG B CA 1
ATOM 3380 C C . ARG B 1 86 ? -10.227 -14.414 -3.371 1 97.19 86 ARG B C 1
ATOM 3382 O O . ARG B 1 86 ? -10.141 -13.188 -3.434 1 97.19 86 ARG B O 1
ATOM 3389 N N . LEU B 1 87 ? -9.75 -15.219 -4.215 1 98 87 LEU B N 1
ATOM 3390 C CA . LEU B 1 87 ? -9.078 -14.742 -5.422 1 98 87 LEU B CA 1
ATOM 3391 C C . LEU B 1 87 ? -9.859 -15.141 -6.672 1 98 87 LEU B C 1
ATOM 3393 O O . LEU B 1 87 ? -10 -16.328 -6.965 1 98 87 LEU B O 1
ATOM 3397 N N . TRP B 1 88 ? -10.375 -14.164 -7.328 1 97.81 88 TRP B N 1
ATOM 3398 C CA . TRP B 1 88 ? -11.055 -14.336 -8.609 1 97.81 88 TRP B CA 1
ATOM 3399 C C . TRP B 1 88 ? -10.109 -14.047 -9.773 1 97.81 88 TRP B C 1
ATOM 3401 O O . TRP B 1 88 ? -9.531 -12.961 -9.852 1 97.81 88 TRP B O 1
ATOM 3411 N N . ILE B 1 89 ? -9.977 -15 -10.664 1 97.94 89 ILE B N 1
ATOM 3412 C CA . ILE B 1 89 ? -9.031 -14.844 -11.766 1 97.94 89 ILE B CA 1
ATOM 3413 C C . ILE B 1 89 ? -9.758 -15.031 -13.094 1 97.94 89 ILE B C 1
ATOM 3415 O O . ILE B 1 89 ? -10.562 -15.953 -13.242 1 97.94 89 ILE B O 1
ATOM 3419 N N . ALA B 1 90 ? -9.477 -14.117 -13.984 1 96.62 90 ALA B N 1
ATOM 3420 C CA . ALA B 1 90 ? -10.016 -14.227 -15.336 1 96.62 90 ALA B CA 1
ATOM 3421 C C . ALA B 1 90 ? -8.938 -13.977 -16.391 1 96.62 90 ALA B C 1
ATOM 3423 O O . ALA B 1 90 ? -8.219 -12.977 -16.312 1 96.62 90 ALA B O 1
ATOM 3424 N N . ASP B 1 91 ? -8.766 -14.922 -17.328 1 96.12 91 ASP B N 1
ATOM 3425 C CA . ASP B 1 91 ? -7.918 -14.805 -18.516 1 96.12 91 ASP B CA 1
ATOM 3426 C C . ASP B 1 91 ? -6.527 -14.281 -18.141 1 96.12 91 ASP B C 1
ATOM 3428 O O . ASP B 1 91 ? -6.074 -13.273 -18.672 1 96.12 91 ASP B O 1
ATOM 3432 N N . THR B 1 92 ? -5.922 -14.984 -17.328 1 96.12 92 THR B N 1
ATOM 3433 C CA . THR B 1 92 ? -4.648 -14.539 -16.766 1 96.12 92 THR B CA 1
ATOM 3434 C C . THR B 1 92 ? -3.566 -15.594 -16.969 1 96.12 92 THR B C 1
ATOM 3436 O O . THR B 1 92 ? -3.814 -16.781 -16.797 1 96.12 92 THR B O 1
ATOM 3439 N N . ASP B 1 93 ? -2.43 -15.094 -17.406 1 94.06 93 ASP B N 1
ATOM 3440 C CA . ASP B 1 93 ? -1.246 -15.953 -17.422 1 94.06 93 ASP B CA 1
ATOM 3441 C C . ASP B 1 93 ? -0.557 -15.969 -16.062 1 94.06 93 ASP B C 1
ATOM 3443 O O . ASP B 1 93 ? 0.249 -15.086 -15.758 1 94.06 93 ASP B O 1
ATOM 3447 N N . PHE B 1 94 ? -0.888 -17 -15.328 1 94.81 94 PHE B N 1
ATOM 3448 C CA . PHE B 1 94 ? -0.365 -17.109 -13.969 1 94.81 94 PHE B CA 1
ATOM 3449 C C . PHE B 1 94 ? 0.867 -18 -13.93 1 94.81 94 PHE B C 1
ATOM 3451 O O . PHE B 1 94 ? 0.806 -19.172 -14.336 1 94.81 94 PHE B O 1
ATOM 3458 N N . ARG B 1 95 ? 1.871 -17.422 -13.344 1 92.44 95 ARG B N 1
ATOM 3459 C CA . ARG B 1 95 ? 3.119 -18.188 -13.266 1 92.44 95 ARG B CA 1
ATOM 3460 C C . ARG B 1 95 ? 3.611 -18.281 -11.828 1 92.44 95 ARG B C 1
ATOM 3462 O O . ARG B 1 95 ? 3.469 -17.328 -11.055 1 92.44 95 ARG B O 1
ATOM 3469 N N . LEU B 1 96 ? 4.059 -19.422 -11.508 1 89.31 96 LEU B N 1
ATOM 3470 C CA . LEU B 1 96 ? 4.809 -19.547 -10.266 1 89.31 96 LEU B CA 1
ATOM 3471 C C . LEU B 1 96 ? 6.25 -19.094 -10.453 1 89.31 96 LEU B C 1
ATOM 3473 O O . LEU B 1 96 ? 6.719 -18.188 -9.742 1 89.31 96 LEU B O 1
ATOM 3477 N N . HIS B 1 97 ? 6.844 -19.578 -11.367 1 80.38 97 HIS B N 1
ATOM 3478 C CA . HIS B 1 97 ? 8.141 -19.125 -11.859 1 80.38 97 HIS B CA 1
ATOM 3479 C C . HIS B 1 97 ? 8.25 -19.297 -13.375 1 80.38 97 HIS B C 1
ATOM 3481 O O . HIS B 1 97 ? 7.328 -19.812 -14.008 1 80.38 97 HIS B O 1
ATOM 3487 N N . ASP B 1 98 ? 9.273 -18.75 -14 1 70.5 98 ASP B N 1
ATOM 3488 C CA . ASP B 1 98 ? 9.391 -18.516 -15.438 1 70.5 98 ASP B CA 1
ATOM 3489 C C . ASP B 1 98 ? 8.93 -19.734 -16.234 1 70.5 98 ASP B C 1
ATOM 3491 O O . ASP B 1 98 ? 8.102 -19.609 -17.141 1 70.5 98 ASP B O 1
ATOM 3495 N N . ASP B 1 99 ? 9.203 -20.875 -15.883 1 78.19 99 ASP B N 1
ATOM 3496 C CA . ASP B 1 99 ? 8.891 -22 -16.766 1 78.19 99 ASP B CA 1
ATOM 3497 C C . ASP B 1 99 ? 7.676 -22.781 -16.266 1 78.19 99 ASP B C 1
ATOM 3499 O O . ASP B 1 99 ? 7.215 -23.703 -16.922 1 78.19 99 ASP B O 1
ATOM 3503 N N . ILE B 1 100 ? 7.195 -22.453 -15.156 1 89.69 100 ILE B N 1
ATOM 3504 C CA . ILE B 1 100 ? 6.066 -23.172 -14.57 1 89.69 100 ILE B CA 1
ATOM 3505 C C . ILE B 1 100 ? 4.887 -22.219 -14.391 1 89.69 100 ILE B C 1
ATOM 3507 O O . ILE B 1 100 ? 4.953 -21.281 -13.586 1 89.69 100 ILE B O 1
ATOM 3511 N N . GLY B 1 101 ? 3.834 -22.562 -15.141 1 89.62 101 GLY B N 1
ATOM 3512 C CA . GLY B 1 101 ? 2.645 -21.734 -15.031 1 89.62 101 GLY B CA 1
ATOM 3513 C C . GLY B 1 101 ? 1.454 -22.297 -15.781 1 89.62 101 GLY B C 1
ATOM 3514 O O . GLY B 1 101 ? 1.522 -23.391 -16.328 1 89.62 101 GLY B O 1
ATOM 3515 N N . PHE B 1 102 ? 0.363 -21.547 -15.68 1 92.56 102 PHE B N 1
ATOM 3516 C CA . PHE B 1 102 ? -0.908 -21.938 -16.281 1 92.56 102 PHE B CA 1
ATOM 3517 C C . PHE B 1 102 ? -1.647 -20.703 -16.812 1 92.56 102 PHE B C 1
ATOM 3519 O O . PHE B 1 102 ? -1.558 -19.625 -16.219 1 92.56 102 PHE B O 1
ATOM 3526 N N . PHE B 1 103 ? -2.219 -20.984 -17.891 1 94.94 103 PHE B N 1
ATOM 3527 C CA . PHE B 1 103 ? -3.182 -19.969 -18.297 1 94.94 103 PHE B CA 1
ATOM 3528 C C . PHE B 1 103 ? -4.543 -20.234 -17.672 1 94.94 103 PHE B C 1
ATOM 3530 O O . PHE B 1 103 ? -5.137 -21.281 -17.875 1 94.94 103 PHE B O 1
ATOM 3537 N N . ILE B 1 104 ? -4.965 -19.281 -16.969 1 97.44 104 ILE B N 1
ATOM 3538 C CA . ILE B 1 104 ? -6.227 -19.422 -16.25 1 97.44 104 ILE B CA 1
ATOM 3539 C C . ILE B 1 104 ? -7.332 -18.688 -17 1 97.44 104 ILE B C 1
ATOM 3541 O O . ILE B 1 104 ? -7.273 -17.453 -17.141 1 97.44 104 ILE B O 1
ATOM 3545 N N . GLN B 1 105 ? -8.297 -19.391 -17.438 1 96.94 105 GLN B N 1
ATOM 3546 C CA . GLN B 1 105 ? -9.438 -18.734 -18.062 1 96.94 105 GLN B CA 1
ATOM 3547 C C . GLN B 1 105 ? -10.359 -18.109 -17.016 1 96.94 105 GLN B C 1
ATOM 3549 O O . GLN B 1 105 ? -10.617 -16.906 -17.062 1 96.94 105 GLN B O 1
ATOM 3554 N N . ARG B 1 106 ? -10.812 -18.938 -16.141 1 97.56 106 ARG B N 1
ATOM 3555 C CA . ARG B 1 106 ? -11.594 -18.516 -14.977 1 97.56 106 ARG B CA 1
ATOM 3556 C C . ARG B 1 106 ? -11.32 -19.406 -13.773 1 97.56 106 ARG B C 1
ATOM 3558 O O . ARG B 1 106 ? -11.164 -20.609 -13.906 1 97.56 106 ARG B O 1
ATOM 3565 N N . MET B 1 107 ? -11.297 -18.672 -12.656 1 98.06 107 MET B N 1
ATOM 3566 C CA . MET B 1 107 ? -11.016 -19.5 -11.477 1 98.06 107 MET B CA 1
ATOM 3567 C C . MET B 1 107 ? -11.336 -18.734 -10.195 1 98.06 107 MET B C 1
ATOM 3569 O O . MET B 1 107 ? -11.172 -17.516 -10.133 1 98.06 107 MET B O 1
ATOM 3573 N N . LEU B 1 108 ? -11.828 -19.422 -9.234 1 98.44 108 LEU B N 1
ATOM 3574 C CA . LEU B 1 108 ? -11.969 -18.953 -7.867 1 98.44 108 LEU B CA 1
ATOM 3575 C C . LEU B 1 108 ? -11.102 -19.766 -6.914 1 98.44 108 LEU B C 1
ATOM 3577 O O . LEU B 1 108 ? -11.219 -21 -6.867 1 98.44 108 LEU B O 1
ATOM 3581 N N . ILE B 1 109 ? -10.266 -19.094 -6.215 1 97.88 109 ILE B N 1
ATOM 3582 C CA . ILE B 1 109 ? -9.359 -19.719 -5.262 1 97.88 109 ILE B CA 1
ATOM 3583 C C . ILE B 1 109 ? -9.594 -19.141 -3.869 1 97.88 109 ILE B C 1
ATOM 3585 O O . ILE B 1 109 ? -9.719 -17.922 -3.709 1 97.88 109 ILE B O 1
ATOM 3589 N N . ARG B 1 110 ? -9.672 -19.969 -2.924 1 97.5 110 ARG B N 1
ATOM 3590 C CA . ARG B 1 110 ? -9.617 -19.547 -1.528 1 97.5 110 ARG B CA 1
ATOM 3591 C C . ARG B 1 110 ? -8.211 -19.734 -0.96 1 97.5 110 ARG B C 1
ATOM 3593 O O . ARG B 1 110 ? -7.668 -20.844 -0.993 1 97.5 110 ARG B O 1
ATOM 3600 N N . MET B 1 111 ? -7.656 -18.688 -0.476 1 97.38 111 MET B N 1
ATOM 3601 C CA . MET B 1 111 ? -6.297 -18.734 0.056 1 97.38 111 MET B CA 1
ATOM 3602 C C . MET B 1 111 ? -6.293 -18.484 1.56 1 97.38 111 MET B C 1
ATOM 3604 O O . MET B 1 111 ? -7.047 -17.641 2.055 1 97.38 111 MET B O 1
ATOM 3608 N N . GLU B 1 112 ? -5.398 -19.219 2.238 1 96.5 112 GLU B N 1
ATOM 3609 C CA . GLU B 1 112 ? -5.27 -19.062 3.684 1 96.5 112 GLU B CA 1
ATOM 3610 C C . GLU B 1 112 ? -3.824 -19.266 4.133 1 96.5 112 GLU B C 1
ATOM 3612 O O . GLU B 1 112 ? -3.107 -20.094 3.584 1 96.5 112 GLU B O 1
ATOM 3617 N N . PRO B 1 113 ? -3.441 -18.438 5.105 1 94.88 113 PRO B N 1
ATOM 3618 C CA . PRO B 1 113 ? -2.123 -18.703 5.688 1 94.88 113 PRO B CA 1
ATOM 3619 C C . PRO B 1 113 ? -2.084 -19.984 6.516 1 94.88 113 PRO B C 1
ATOM 3621 O O . PRO B 1 113 ? -3.105 -20.391 7.07 1 94.88 113 PRO B O 1
ATOM 3624 N N . THR B 1 114 ? -0.959 -20.562 6.59 1 94.19 114 THR B N 1
ATOM 3625 C CA . THR B 1 114 ? -0.827 -21.797 7.363 1 94.19 114 THR B CA 1
ATOM 3626 C C . THR B 1 114 ? -0.739 -21.484 8.852 1 94.19 114 THR B C 1
ATOM 3628 O O . THR B 1 114 ? -1.107 -22.312 9.688 1 94.19 114 THR B O 1
ATOM 3631 N N . ARG B 1 115 ? -0.283 -20.344 9.148 1 91.25 115 ARG B N 1
ATOM 3632 C CA . ARG B 1 115 ? -0.201 -19.922 10.547 1 91.25 115 ARG B CA 1
ATOM 3633 C C . ARG B 1 115 ? -1.387 -19.047 10.922 1 91.25 115 ARG B C 1
ATOM 3635 O O . ARG B 1 115 ? -1.617 -18 10.297 1 91.25 115 ARG B O 1
ATOM 3642 N N . PRO B 1 116 ? -1.981 -19.422 12.023 1 87.88 116 PRO B N 1
ATOM 3643 C CA . PRO B 1 116 ? -3.127 -18.609 12.438 1 87.88 116 PRO B CA 1
ATOM 3644 C C . PRO B 1 116 ? -2.732 -17.188 12.812 1 87.88 116 PRO B C 1
ATOM 3646 O O . PRO B 1 116 ? -1.701 -16.969 13.461 1 87.88 116 PRO B O 1
ATOM 3649 N N . GLY B 1 117 ? -3.508 -16.281 12.312 1 87 117 GLY B N 1
ATOM 3650 C CA . GLY B 1 117 ? -3.287 -14.883 12.68 1 87 117 GLY B CA 1
ATOM 3651 C C . GLY B 1 117 ? -2.338 -14.164 11.742 1 87 117 GLY B C 1
ATOM 3652 O O . GLY B 1 117 ? -2.289 -12.93 11.727 1 87 117 GLY B O 1
ATOM 3653 N N . ALA B 1 118 ? -1.575 -14.898 11.031 1 90.94 118 ALA B N 1
ATOM 3654 C CA . ALA B 1 118 ? -0.63 -14.305 10.094 1 90.94 118 ALA B CA 1
ATOM 3655 C C . ALA B 1 118 ? -1.333 -13.867 8.812 1 90.94 118 ALA B C 1
ATOM 3657 O O . ALA B 1 118 ? -2.334 -14.461 8.406 1 90.94 118 ALA B O 1
ATOM 3658 N N . PRO B 1 119 ? -0.843 -12.789 8.281 1 94.06 119 PRO B N 1
ATOM 3659 C CA . PRO B 1 119 ? -1.366 -12.461 6.953 1 94.06 119 PRO B CA 1
ATOM 3660 C C . PRO B 1 119 ? -0.854 -13.406 5.867 1 94.06 119 PRO B C 1
ATOM 3662 O O . PRO B 1 119 ? 0.14 -14.102 6.07 1 94.06 119 PRO B O 1
ATOM 3665 N N . LEU B 1 120 ? -1.603 -13.477 4.816 1 95.62 120 LEU B N 1
ATOM 3666 C CA . LEU B 1 120 ? -1.103 -14.156 3.629 1 95.62 120 LEU B CA 1
ATOM 3667 C C . LEU B 1 120 ? 0.068 -13.398 3.018 1 95.62 120 LEU B C 1
ATOM 3669 O O . LEU B 1 120 ? -0.102 -12.273 2.533 1 95.62 120 LEU B O 1
ATOM 3673 N N . SER B 1 121 ? 1.221 -14.016 3.061 1 94.69 121 SER B N 1
ATOM 3674 C CA . SER B 1 121 ? 2.41 -13.336 2.561 1 94.69 121 SER B CA 1
ATOM 3675 C C . SER B 1 121 ? 2.75 -13.781 1.143 1 94.69 121 SER B C 1
ATOM 3677 O O . SER B 1 121 ? 3.059 -14.953 0.914 1 94.69 121 SER B O 1
ATOM 3679 N N . LEU B 1 122 ? 2.793 -12.852 0.239 1 94.75 122 LEU B N 1
ATOM 3680 C CA . LEU B 1 122 ? 3.16 -13.195 -1.13 1 94.75 122 LEU B CA 1
ATOM 3681 C C . LEU B 1 122 ? 4.652 -13.484 -1.237 1 94.75 122 LEU B C 1
ATOM 3683 O O . LEU B 1 122 ? 5.105 -14.086 -2.215 1 94.75 122 LEU B O 1
ATOM 3687 N N . ASP B 1 123 ? 5.398 -13.117 -0.205 1 93.62 123 ASP B N 1
ATOM 3688 C CA . ASP B 1 123 ? 6.84 -13.344 -0.189 1 93.62 123 ASP B CA 1
ATOM 3689 C C . ASP B 1 123 ? 7.168 -14.758 0.274 1 93.62 123 ASP B C 1
ATOM 3691 O O . ASP B 1 123 ? 8.305 -15.219 0.122 1 93.62 123 ASP B O 1
ATOM 3695 N N . ASP B 1 124 ? 6.188 -15.359 0.815 1 94.44 124 ASP B N 1
ATOM 3696 C CA . ASP B 1 124 ? 6.414 -16.703 1.322 1 94.44 124 ASP B CA 1
ATOM 3697 C C . ASP B 1 124 ? 5.297 -17.656 0.888 1 94.44 124 ASP B C 1
ATOM 3699 O O . ASP B 1 124 ? 4.457 -18.047 1.701 1 94.44 124 ASP B O 1
ATOM 3703 N N . PRO B 1 125 ? 5.391 -18.188 -0.293 1 94.44 125 PRO B N 1
ATOM 3704 C CA . PRO B 1 125 ? 4.344 -19.078 -0.797 1 94.44 125 PRO B CA 1
ATOM 3705 C C . PRO B 1 125 ? 4.266 -20.406 -0.027 1 94.44 125 PRO B C 1
ATOM 3707 O O . PRO B 1 125 ? 3.273 -21.125 -0.13 1 94.44 125 PRO B O 1
ATOM 3710 N N . THR B 1 126 ? 5.258 -20.719 0.724 1 95.88 126 THR B N 1
ATOM 3711 C CA . THR B 1 126 ? 5.242 -21.969 1.491 1 95.88 126 THR B CA 1
ATOM 3712 C C . THR B 1 126 ? 4.324 -21.844 2.705 1 95.88 126 THR B C 1
ATOM 3714 O O . THR B 1 126 ? 3.938 -22.844 3.303 1 95.88 126 THR B O 1
ATOM 3717 N N . ALA B 1 127 ? 3.969 -20.672 2.971 1 94.5 127 ALA B N 1
ATOM 3718 C CA . ALA B 1 127 ? 3.172 -20.422 4.168 1 94.5 127 ALA B CA 1
ATOM 3719 C C . ALA B 1 127 ? 1.709 -20.172 3.814 1 94.5 127 ALA B C 1
ATOM 3721 O O . ALA B 1 127 ? 1.004 -19.453 4.527 1 94.5 127 ALA B O 1
ATOM 3722 N N . MET B 1 128 ? 1.292 -20.719 2.707 1 95.12 128 MET B N 1
ATOM 3723 C CA . MET B 1 128 ? -0.109 -20.531 2.342 1 95.12 128 MET B CA 1
ATOM 3724 C C . MET B 1 128 ? -0.663 -21.766 1.652 1 95.12 128 MET B C 1
ATOM 3726 O O . MET B 1 128 ? 0.098 -22.594 1.149 1 95.12 128 MET B O 1
ATOM 3730 N N . VAL B 1 129 ? -1.918 -21.906 1.774 1 96.31 129 VAL B N 1
ATOM 3731 C CA . VAL B 1 129 ? -2.66 -22.953 1.081 1 96.31 129 VAL B CA 1
ATOM 3732 C C . VAL B 1 129 ? -3.682 -22.328 0.135 1 96.31 129 VAL B C 1
ATOM 3734 O O . VAL B 1 129 ? -4.383 -21.375 0.508 1 96.31 129 VAL B O 1
ATOM 3737 N N . ALA B 1 130 ? -3.67 -22.797 -1.045 1 96.44 130 ALA B N 1
ATOM 3738 C CA . ALA B 1 130 ? -4.637 -22.359 -2.049 1 96.44 130 ALA B CA 1
ATOM 3739 C C . ALA B 1 130 ? -5.629 -23.469 -2.375 1 96.44 130 ALA B C 1
ATOM 3741 O O . ALA B 1 130 ? -5.246 -24.516 -2.916 1 96.44 130 ALA B O 1
ATOM 3742 N N . ARG B 1 131 ? -6.836 -23.281 -2.08 1 97.44 131 ARG B N 1
ATOM 3743 C CA . ARG B 1 131 ? -7.895 -24.219 -2.395 1 97.44 131 ARG B CA 1
ATOM 3744 C C . ARG B 1 131 ? -8.688 -23.781 -3.617 1 97.44 131 ARG B C 1
ATOM 3746 O O . ARG B 1 131 ? -9.422 -22.781 -3.561 1 97.44 131 ARG B O 1
ATOM 3753 N N . ILE B 1 132 ? -8.547 -24.547 -4.613 1 97.44 132 ILE B N 1
ATOM 3754 C CA . ILE B 1 132 ? -9.25 -24.203 -5.844 1 97.44 132 ILE B CA 1
ATOM 3755 C C . ILE B 1 132 ? -10.695 -24.688 -5.766 1 97.44 132 ILE B C 1
ATOM 3757 O O . ILE B 1 132 ? -10.961 -25.891 -5.738 1 97.44 132 ILE B O 1
ATOM 3761 N N . GLN B 1 133 ? -11.602 -23.766 -5.785 1 97.44 133 GLN B N 1
ATOM 3762 C CA . GLN B 1 133 ? -13.016 -24.125 -5.695 1 97.44 133 GLN B CA 1
ATOM 3763 C C . GLN B 1 133 ? -13.57 -24.516 -7.059 1 97.44 133 GLN B C 1
ATOM 3765 O O . GLN B 1 133 ? -14.305 -25.5 -7.176 1 97.44 133 GLN B O 1
ATOM 3770 N N . ALA B 1 134 ? -13.25 -23.75 -7.973 1 98.06 134 ALA B N 1
ATOM 3771 C CA . ALA B 1 134 ? -13.625 -23.984 -9.367 1 98.06 134 ALA B CA 1
ATOM 3772 C C . ALA B 1 134 ? -12.672 -23.266 -10.32 1 98.06 134 ALA B C 1
ATOM 3774 O O . ALA B 1 134 ? -12.219 -22.156 -10.031 1 98.06 134 ALA B O 1
ATOM 37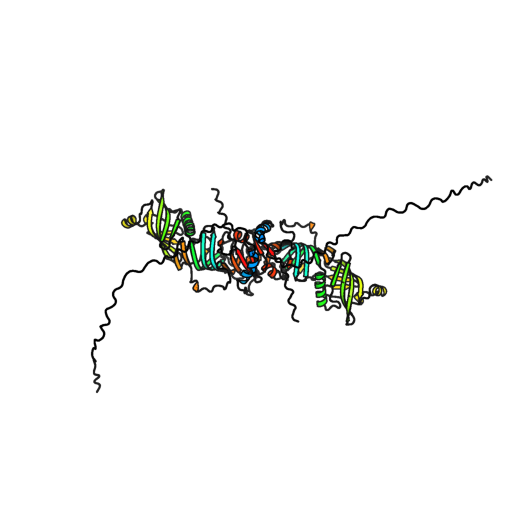75 N N . GLY B 1 135 ? -12.406 -23.969 -11.43 1 98 135 GLY B N 1
ATOM 3776 C CA . GLY B 1 135 ? -11.508 -23.281 -12.344 1 98 135 GLY B CA 1
ATOM 3777 C C . GLY B 1 135 ? -11.312 -24.016 -13.656 1 98 135 GLY B C 1
ATOM 3778 O O . GLY B 1 135 ? -11.555 -25.219 -13.734 1 98 135 GLY B O 1
ATOM 3779 N N . GLU B 1 136 ? -10.961 -23.328 -14.656 1 98 136 GLU B N 1
ATOM 3780 C CA . GLU B 1 136 ? -10.523 -23.828 -15.953 1 98 136 GLU B CA 1
ATOM 3781 C C . GLU B 1 136 ? -9.141 -23.297 -16.312 1 98 136 GLU B C 1
ATOM 3783 O O . GLU B 1 136 ? -8.922 -22.094 -16.359 1 98 136 GLU B O 1
ATOM 3788 N N . ILE B 1 137 ? -8.297 -24.25 -16.547 1 97.38 137 ILE B N 1
ATOM 3789 C CA . ILE B 1 137 ? -6.934 -23.812 -16.828 1 97.38 137 ILE B CA 1
ATOM 3790 C C . ILE B 1 137 ? -6.391 -24.562 -18.047 1 97.38 137 ILE B C 1
ATOM 3792 O O . ILE B 1 137 ? -6.926 -25.609 -18.422 1 97.38 137 ILE B O 1
ATOM 3796 N N . PHE B 1 138 ? -5.438 -23.984 -18.656 1 96.75 138 PHE B N 1
ATOM 3797 C CA . PHE B 1 138 ? -4.641 -24.625 -19.688 1 96.75 138 PHE B CA 1
ATOM 3798 C C . PHE B 1 138 ? -3.205 -24.844 -19.219 1 96.75 138 PHE B C 1
ATOM 3800 O O . PHE B 1 138 ? -2.555 -23.891 -18.766 1 96.75 138 PHE B O 1
ATOM 3807 N N . VAL B 1 139 ? -2.787 -26 -19.25 1 95.06 139 VAL B N 1
ATOM 3808 C CA . VAL B 1 139 ? -1.409 -26.328 -18.906 1 95.06 139 VAL B CA 1
ATOM 3809 C C . VAL B 1 139 ? -0.624 -26.672 -20.172 1 95.06 139 VAL B C 1
ATOM 3811 O O . VAL B 1 139 ? -0.975 -27.594 -20.906 1 95.06 139 VAL B O 1
ATOM 3814 N N . SER B 1 140 ? 0.409 -25.984 -20.375 1 94.62 140 SER B N 1
ATOM 3815 C CA . SER B 1 140 ? 1.179 -26.188 -21.594 1 94.62 140 SER B CA 1
ATOM 3816 C C . SER B 1 140 ? 2.068 -27.422 -21.5 1 94.62 140 SER B C 1
ATOM 3818 O O . SER B 1 140 ? 2.408 -27.859 -20.406 1 94.62 140 SER B O 1
ATOM 3820 N N . ASP B 1 141 ? 2.467 -27.859 -22.656 1 94.38 141 ASP B N 1
ATOM 3821 C CA . ASP B 1 141 ? 3.404 -28.969 -22.734 1 94.38 141 ASP B CA 1
ATOM 3822 C C . ASP B 1 141 ? 4.727 -28.625 -22.062 1 94.38 141 ASP B C 1
ATOM 3824 O O . ASP B 1 141 ? 5.328 -29.484 -21.406 1 94.38 141 ASP B O 1
ATOM 3828 N N . ALA B 1 142 ? 5.094 -27.391 -22.266 1 92.06 142 ALA B N 1
ATOM 3829 C CA . ALA B 1 142 ? 6.359 -26.953 -21.688 1 92.06 142 ALA B CA 1
ATOM 3830 C C . ALA B 1 142 ? 6.32 -27.047 -20.172 1 92.06 142 ALA B C 1
ATOM 3832 O O . ALA B 1 142 ? 7.285 -27.484 -19.547 1 92.06 142 ALA B O 1
ATOM 3833 N N . THR B 1 143 ? 5.273 -26.641 -19.625 1 92.94 143 THR B N 1
ATOM 3834 C CA . THR B 1 143 ? 5.113 -26.703 -18.172 1 92.94 143 THR B CA 1
ATOM 3835 C C . THR B 1 143 ? 5.109 -28.141 -17.688 1 92.94 143 THR B C 1
ATOM 3837 O O . THR B 1 143 ? 5.809 -28.484 -16.734 1 92.94 143 THR B O 1
ATOM 3840 N N . LEU B 1 144 ? 4.414 -28.969 -18.344 1 92.56 144 LEU B N 1
ATOM 3841 C CA . LEU B 1 144 ? 4.344 -30.391 -17.984 1 92.56 144 LEU B CA 1
ATOM 3842 C C . LEU B 1 144 ? 5.715 -31.047 -18.078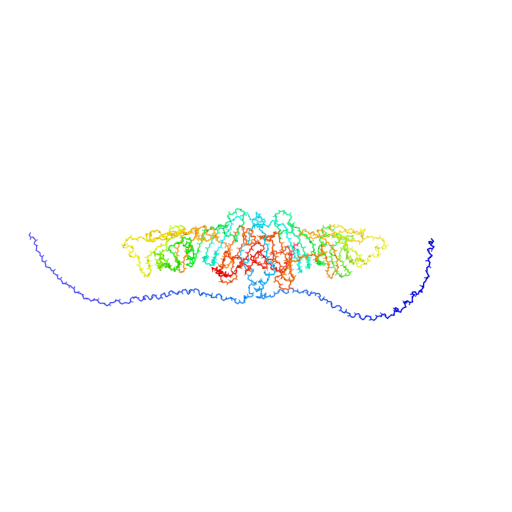 1 92.56 144 LEU B C 1
ATOM 3844 O O . LEU B 1 144 ? 6.121 -31.781 -17.188 1 92.56 144 LEU B O 1
ATOM 3848 N N . ALA B 1 145 ? 6.34 -30.766 -19.125 1 93.5 145 ALA B N 1
ATOM 3849 C CA . ALA B 1 145 ? 7.676 -31.312 -19.328 1 93.5 145 ALA B CA 1
ATOM 3850 C C . ALA B 1 145 ? 8.609 -30.906 -18.188 1 93.5 145 ALA B C 1
ATOM 3852 O O . ALA B 1 145 ? 9.367 -31.734 -17.672 1 93.5 145 ALA B O 1
ATOM 3853 N N . THR B 1 146 ? 8.547 -29.641 -17.844 1 93.81 146 THR B N 1
ATOM 3854 C CA . THR B 1 146 ? 9.406 -29.125 -16.781 1 93.81 146 THR B CA 1
ATOM 3855 C C . THR B 1 146 ? 9.117 -29.844 -15.469 1 93.81 146 THR B C 1
ATOM 3857 O O . THR B 1 146 ? 10.039 -30.297 -14.789 1 93.81 146 THR B O 1
ATOM 3860 N N . LEU B 1 147 ? 7.891 -29.969 -15.125 1 93.81 147 LEU B N 1
ATOM 3861 C CA . LEU B 1 147 ? 7.48 -30.594 -13.867 1 93.81 147 LEU B CA 1
ATOM 3862 C C . LEU B 1 147 ? 7.879 -32.062 -13.828 1 93.81 147 LEU B C 1
ATOM 3864 O O . LEU B 1 147 ? 8.445 -32.531 -12.836 1 93.81 147 LEU B O 1
ATOM 3868 N N . LEU B 1 148 ? 7.652 -32.781 -14.844 1 94.31 148 LEU B N 1
ATOM 3869 C CA . LEU B 1 148 ? 7.926 -34.219 -14.883 1 94.31 148 LEU B CA 1
ATOM 3870 C C . LEU B 1 148 ? 9.43 -34.469 -14.914 1 94.31 148 LEU B C 1
ATOM 3872 O O . LEU B 1 148 ? 9.914 -35.406 -14.258 1 94.31 148 LEU B O 1
ATOM 3876 N N . ASN B 1 149 ? 10.102 -33.688 -15.656 1 94.81 149 ASN B N 1
ATOM 3877 C CA . ASN B 1 149 ? 11.547 -33.844 -15.703 1 94.81 149 ASN B CA 1
ATOM 3878 C C . ASN B 1 149 ? 12.188 -33.594 -14.344 1 94.81 149 ASN B C 1
ATOM 3880 O O . ASN B 1 149 ? 13.172 -34.25 -13.984 1 94.81 149 ASN B O 1
ATOM 3884 N N . GLN B 1 150 ? 11.672 -32.656 -13.664 1 93.69 150 GLN B N 1
ATOM 3885 C CA . GLN B 1 150 ? 12.172 -32.375 -12.32 1 93.69 150 GLN B CA 1
ATOM 3886 C C . GLN B 1 150 ? 11.945 -33.594 -11.406 1 93.69 150 GLN B C 1
ATOM 3888 O O . GLN B 1 150 ? 12.828 -33.938 -10.625 1 93.69 150 GLN B O 1
ATOM 3893 N N . ASP B 1 151 ? 10.828 -34.156 -11.508 1 94.94 151 ASP B N 1
ATOM 3894 C CA . ASP B 1 151 ? 10.508 -35.344 -10.719 1 94.94 151 ASP B CA 1
ATOM 3895 C C . ASP B 1 151 ? 11.422 -36.5 -11.086 1 94.94 151 ASP B C 1
ATOM 3897 O O . ASP B 1 151 ? 11.93 -37.219 -10.211 1 94.94 151 ASP B O 1
ATOM 3901 N N . LEU B 1 152 ? 11.641 -36.719 -12.336 1 95.62 152 LEU B N 1
ATOM 3902 C CA . LEU B 1 152 ? 12.5 -37.781 -12.836 1 95.62 152 LEU B CA 1
ATOM 3903 C C . LEU B 1 152 ? 13.945 -37.594 -12.391 1 95.62 152 LEU B C 1
ATOM 3905 O O . LEU B 1 152 ? 14.602 -38.531 -11.961 1 95.62 152 LEU B O 1
ATOM 3909 N N . ALA B 1 153 ? 14.367 -36.344 -12.461 1 94.94 153 ALA B N 1
ATOM 3910 C CA . ALA B 1 153 ? 15.734 -36.031 -12.07 1 94.94 153 ALA B CA 1
ATOM 3911 C C . ALA B 1 153 ? 15.945 -36.25 -10.57 1 94.94 153 ALA B C 1
ATOM 3913 O O . ALA B 1 153 ? 16.984 -36.781 -10.156 1 94.94 153 ALA B O 1
ATOM 3914 N N . ALA B 1 154 ? 15 -35.875 -9.852 1 93.62 154 ALA B N 1
ATOM 3915 C CA . ALA B 1 154 ? 15.102 -36 -8.406 1 93.62 154 ALA B CA 1
ATOM 3916 C C . ALA B 1 154 ? 15.164 -37.469 -7.977 1 93.62 154 ALA B C 1
ATOM 3918 O O . ALA B 1 154 ? 15.766 -37.781 -6.945 1 93.62 154 ALA B O 1
ATOM 3919 N N . SER B 1 155 ? 14.648 -38.375 -8.805 1 93.88 155 SER B N 1
ATOM 3920 C CA . SER B 1 155 ? 14.594 -39.781 -8.453 1 93.88 155 SER B CA 1
ATOM 3921 C C . SER B 1 155 ? 15.641 -40.594 -9.211 1 93.88 155 SER B C 1
ATOM 3923 O O . SER B 1 155 ? 15.656 -41.812 -9.148 1 93.88 155 SER B O 1
ATOM 3925 N N . ARG B 1 156 ? 16.438 -39.969 -9.945 1 91.38 156 ARG B N 1
ATOM 3926 C CA . ARG B 1 156 ? 17.438 -40.625 -10.773 1 91.38 156 ARG B CA 1
ATOM 3927 C C . ARG B 1 156 ? 16.812 -41.75 -11.594 1 91.38 156 ARG B C 1
ATOM 3929 O O . ARG B 1 156 ? 17.312 -42.875 -11.586 1 91.38 156 ARG B O 1
ATOM 3936 N N . ALA B 1 157 ? 15.727 -41.375 -12.234 1 92.75 157 ALA B N 1
ATOM 3937 C CA . ALA B 1 157 ? 14.961 -42.344 -13 1 92.75 157 ALA B CA 1
ATOM 3938 C C . ALA B 1 157 ? 15.695 -42.75 -14.273 1 92.75 157 ALA B C 1
ATOM 3940 O O . ALA B 1 157 ? 16.609 -42.062 -14.719 1 92.75 157 ALA B O 1
ATOM 3941 N N . ALA B 1 158 ? 15.258 -43.875 -14.805 1 93.12 158 ALA B N 1
ATOM 3942 C CA . ALA B 1 158 ? 15.859 -44.406 -16.031 1 93.12 158 ALA B CA 1
ATOM 3943 C C . ALA B 1 158 ? 15.258 -43.75 -17.266 1 93.12 158 ALA B C 1
ATOM 3945 O O . ALA B 1 158 ? 15.266 -44.312 -18.344 1 93.12 158 ALA B O 1
ATOM 3946 N N . VAL B 1 159 ? 14.609 -42.688 -17.094 1 94.69 159 VAL B N 1
ATOM 3947 C CA . VAL B 1 159 ? 14.047 -41.875 -18.156 1 94.69 159 VAL B CA 1
ATOM 3948 C C . VAL B 1 159 ? 14.398 -40.406 -17.922 1 94.69 159 VAL B C 1
ATOM 3950 O O . VAL B 1 159 ? 14.422 -39.938 -16.766 1 94.69 159 VAL B O 1
ATOM 3953 N N . ARG B 1 160 ? 14.695 -39.688 -19.016 1 95.12 160 ARG B N 1
ATOM 3954 C CA . ARG B 1 160 ? 15.031 -38.281 -18.844 1 95.12 160 ARG B CA 1
ATOM 3955 C C . ARG B 1 160 ? 14.68 -37.5 -20.094 1 95.12 160 ARG B C 1
ATOM 3957 O O . ARG B 1 160 ? 14.305 -38.062 -21.109 1 95.12 160 ARG B O 1
ATOM 3964 N N . ASN B 1 161 ? 14.703 -36.125 -20.016 1 96.56 161 ASN B N 1
ATOM 3965 C CA . ASN B 1 161 ? 14.555 -35.156 -21.109 1 96.56 161 ASN B CA 1
ATOM 3966 C C . ASN B 1 161 ? 13.234 -35.344 -21.844 1 96.56 161 ASN B C 1
ATOM 3968 O O . ASN B 1 161 ? 13.211 -35.438 -23.078 1 96.56 161 ASN B O 1
ATOM 3972 N N . LEU B 1 162 ? 12.234 -35.438 -21.078 1 95.88 162 LEU B N 1
ATOM 3973 C CA . LEU B 1 162 ? 10.914 -35.625 -21.672 1 95.88 162 LEU B CA 1
ATOM 3974 C C . LEU B 1 162 ? 10.453 -34.344 -22.359 1 95.88 162 LEU B C 1
ATOM 3976 O O . LEU B 1 162 ? 10.672 -33.25 -21.859 1 95.88 162 LEU B O 1
ATOM 3980 N N . SER B 1 163 ? 9.914 -34.469 -23.5 1 96.81 163 SER B N 1
ATOM 3981 C CA . SER B 1 163 ? 9.188 -33.438 -24.219 1 96.81 163 SER B CA 1
ATOM 3982 C C . SER B 1 163 ? 7.852 -33.938 -24.75 1 96.81 163 SER B C 1
ATOM 3984 O O . SER B 1 163 ? 7.711 -35.125 -25.031 1 96.81 163 SER B O 1
ATOM 3986 N N . MET B 1 164 ? 6.961 -33 -24.812 1 95.31 164 MET B N 1
ATOM 3987 C CA . MET B 1 164 ? 5.621 -33.438 -25.219 1 95.31 164 MET B CA 1
ATOM 3988 C C . MET B 1 164 ? 5.102 -32.531 -26.344 1 95.31 164 MET B C 1
ATOM 3990 O O . MET B 1 164 ? 5.438 -31.359 -26.422 1 95.31 164 MET B O 1
ATOM 3994 N N . ASN B 1 165 ? 4.438 -33.125 -27.156 1 96.25 165 ASN B N 1
ATOM 3995 C CA . ASN B 1 165 ? 3.646 -32.469 -28.203 1 96.25 165 ASN B CA 1
ATOM 3996 C C . ASN B 1 165 ? 2.207 -32.969 -28.203 1 96.25 165 ASN B C 1
ATOM 3998 O O . ASN B 1 165 ? 1.928 -34.062 -28.75 1 96.25 165 ASN B O 1
ATOM 4002 N N . THR B 1 166 ? 1.378 -32.125 -27.75 1 96.38 166 THR B N 1
ATOM 4003 C CA . THR B 1 166 ? -0.005 -32.562 -27.547 1 96.38 166 THR B CA 1
ATOM 4004 C C . THR B 1 166 ? -0.902 -32 -28.656 1 96.38 166 THR B C 1
ATOM 4006 O O . THR B 1 166 ? -0.745 -30.844 -29.062 1 96.38 166 THR B O 1
ATOM 4009 N N . ARG B 1 167 ? -1.77 -32.812 -29.125 1 94.62 167 ARG B N 1
ATOM 4010 C CA . ARG B 1 167 ? -2.861 -32.469 -30.031 1 94.62 167 ARG B CA 1
ATOM 4011 C C . ARG B 1 167 ? -4.195 -33 -29.5 1 94.62 167 ARG B C 1
ATOM 4013 O O . ARG B 1 167 ? -4.246 -33.625 -28.453 1 94.62 167 ARG B O 1
ATOM 4020 N N . LYS B 1 168 ? -5.289 -32.719 -30.125 1 91.56 168 LYS B N 1
ATOM 4021 C CA . LYS B 1 168 ? -6.629 -33.062 -29.672 1 91.56 168 LYS B CA 1
ATOM 4022 C C . LYS B 1 168 ? -6.781 -34.594 -29.594 1 91.56 168 LYS B C 1
ATOM 4024 O O . LYS B 1 168 ? -7.508 -35.094 -28.734 1 91.56 168 LYS B O 1
ATOM 4029 N N . ASP B 1 169 ? -6.023 -35.25 -30.453 1 88.19 169 ASP B N 1
ATOM 4030 C CA . ASP B 1 169 ? -6.262 -36.688 -30.578 1 88.19 169 ASP B CA 1
ATOM 4031 C C . ASP B 1 169 ? -5.203 -37.5 -29.828 1 88.19 169 ASP B C 1
ATOM 4033 O O . ASP B 1 169 ? -5.258 -38.719 -29.781 1 88.19 169 ASP B O 1
ATOM 4037 N N . GLY B 1 170 ? -4.332 -36.844 -29.359 1 92.25 170 GLY B N 1
ATOM 4038 C CA . GLY B 1 170 ? -3.312 -37.562 -28.625 1 92.25 170 GLY B CA 1
ATOM 4039 C C . GLY B 1 170 ? -2.07 -36.719 -28.344 1 92.25 170 GLY B C 1
ATOM 4040 O O . GLY B 1 170 ? -2.008 -35.562 -28.703 1 92.25 170 GLY B O 1
ATOM 4041 N N . GLN B 1 171 ? -1.141 -37.438 -27.609 1 95.75 171 GLN B N 1
ATOM 4042 C CA . GLN B 1 171 ? 0.094 -36.75 -27.219 1 95.75 171 GLN B CA 1
ATOM 4043 C C . GLN B 1 171 ? 1.316 -37.562 -27.625 1 95.75 171 GLN B C 1
ATOM 4045 O O . GLN B 1 171 ? 1.333 -38.781 -27.469 1 95.75 171 GLN B O 1
ATOM 4050 N N . GLU B 1 172 ? 2.176 -36.938 -28.234 1 96.81 172 GLU B N 1
ATOM 4051 C CA . GLU B 1 172 ? 3.479 -37.531 -28.5 1 96.81 172 GLU B CA 1
ATOM 4052 C C . GLU B 1 172 ? 4.484 -37.188 -27.422 1 96.81 172 GLU B C 1
ATOM 4054 O O . GLU B 1 172 ? 4.68 -36 -27.109 1 96.81 172 GLU B O 1
ATOM 4059 N N . VAL B 1 173 ? 5.074 -38.188 -26.844 1 96.44 173 VAL B N 1
ATOM 4060 C CA . VAL B 1 173 ? 6.078 -37.969 -25.797 1 96.44 173 VAL B CA 1
ATOM 4061 C C . VAL B 1 173 ? 7.445 -38.438 -26.297 1 96.44 173 VAL B C 1
ATOM 4063 O O . VAL B 1 173 ? 7.574 -39.562 -26.812 1 96.44 173 VAL B O 1
ATOM 4066 N N . ARG B 1 174 ? 8.391 -37.594 -26.172 1 97 174 ARG B N 1
ATOM 4067 C CA . ARG B 1 174 ? 9.758 -37.969 -26.531 1 97 174 ARG B CA 1
ATOM 4068 C C . ARG B 1 174 ? 10.688 -37.844 -25.328 1 97 174 ARG B C 1
ATOM 4070 O O . ARG B 1 174 ? 10.414 -37.094 -24.391 1 97 174 ARG B O 1
ATOM 4077 N N . GLY B 1 175 ? 11.711 -38.625 -25.344 1 96.94 175 GLY B N 1
ATOM 4078 C CA . GLY B 1 175 ? 12.719 -38.625 -24.297 1 96.94 175 GLY B CA 1
ATOM 4079 C C . GLY B 1 175 ? 13.836 -39.625 -24.516 1 96.94 175 GLY B C 1
ATOM 4080 O O . GLY B 1 175 ? 14.133 -39.969 -25.656 1 96.94 175 GLY B O 1
ATOM 4081 N N . GLU B 1 176 ? 14.531 -39.875 -23.406 1 96.44 176 GLU B N 1
ATOM 4082 C CA . GLU B 1 176 ? 15.602 -40.875 -23.438 1 96.44 176 GLU B CA 1
ATOM 4083 C C . GLU B 1 176 ? 15.406 -41.906 -22.344 1 96.44 176 GLU B C 1
ATOM 4085 O O . GLU B 1 176 ? 14.961 -41.594 -21.234 1 96.44 176 GLU B O 1
ATOM 4090 N N . LEU B 1 177 ? 15.703 -43.094 -22.734 1 93.69 177 LEU B N 1
ATOM 4091 C CA . LEU B 1 177 ? 15.586 -44.25 -21.844 1 93.69 177 LEU B CA 1
ATOM 4092 C C . LEU B 1 177 ? 16.953 -44.875 -21.578 1 93.69 177 LEU B C 1
ATOM 4094 O O . LEU B 1 177 ? 17.719 -45.125 -22.516 1 93.69 177 LEU B O 1
ATOM 4098 N N . LEU B 1 178 ? 17.156 -45.094 -20.297 1 92.5 178 LEU B N 1
ATOM 4099 C CA . LEU B 1 178 ? 18.391 -45.75 -19.922 1 92.5 178 LEU B CA 1
ATOM 4100 C C . LEU B 1 178 ? 18.219 -47.281 -19.922 1 92.5 178 LEU B C 1
ATOM 4102 O O . LEU B 1 178 ? 17.438 -47.812 -19.141 1 92.5 178 LEU B O 1
ATOM 4106 N N . ARG B 1 179 ? 18.922 -47.906 -20.781 1 88.25 179 ARG B N 1
ATOM 4107 C CA . ARG B 1 179 ? 18.891 -49.375 -20.859 1 88.25 179 ARG B CA 1
ATOM 4108 C C . ARG B 1 179 ? 20.297 -49.938 -21.016 1 88.25 179 ARG B C 1
ATOM 4110 O O . ARG B 1 179 ? 21.031 -49.562 -21.938 1 88.25 179 ARG B O 1
ATOM 4117 N N . LYS B 1 180 ? 20.594 -50.781 -20.031 1 87.88 180 LYS B N 1
ATOM 4118 C CA . LYS B 1 180 ? 21.891 -51.469 -20.031 1 87.88 180 LYS B CA 1
ATOM 4119 C C . LYS B 1 180 ? 23.031 -50.438 -20.125 1 87.88 180 LYS B C 1
ATOM 4121 O O . LYS B 1 180 ? 23.938 -50.562 -20.938 1 87.88 180 LYS B O 1
ATOM 4126 N N . GLY B 1 181 ? 22.922 -49.375 -19.5 1 89.38 181 GLY B N 1
ATOM 4127 C CA . GLY B 1 181 ? 23.984 -48.375 -19.328 1 89.38 181 GLY B CA 1
ATOM 4128 C C . GLY B 1 181 ? 24.062 -47.375 -20.453 1 89.38 181 GLY B C 1
ATOM 4129 O O . GLY B 1 181 ? 24.938 -46.5 -20.453 1 89.38 181 GLY B O 1
ATOM 4130 N N . ARG B 1 182 ? 23.203 -47.5 -21.359 1 94 182 ARG B N 1
ATOM 4131 C CA . ARG B 1 182 ? 23.203 -46.562 -22.469 1 94 182 ARG B CA 1
ATOM 4132 C C . ARG B 1 182 ? 21.859 -45.844 -22.609 1 94 182 ARG B C 1
ATOM 4134 O O . ARG B 1 182 ? 20.812 -46.469 -22.453 1 94 182 ARG B O 1
ATOM 4141 N N . TRP B 1 183 ? 22 -44.562 -22.875 1 95.44 183 TRP B N 1
ATOM 4142 C CA . TRP B 1 183 ? 20.781 -43.812 -23.125 1 95.44 183 TRP B CA 1
ATOM 4143 C C . TRP B 1 183 ? 20.328 -43.969 -24.578 1 95.44 183 TRP B C 1
ATOM 4145 O O . TRP B 1 183 ? 21.125 -43.812 -25.5 1 95.44 183 TRP B O 1
ATOM 4155 N N . ARG B 1 184 ? 19.078 -44.281 -24.766 1 94.69 184 ARG B N 1
ATOM 4156 C CA . ARG B 1 184 ? 18.484 -44.5 -26.094 1 94.69 184 ARG B CA 1
ATOM 4157 C C . ARG B 1 184 ? 17.281 -43.594 -26.297 1 94.69 184 ARG B C 1
ATOM 4159 O O . ARG B 1 184 ? 16.5 -43.344 -25.359 1 94.69 184 ARG B O 1
ATOM 4166 N N . PRO B 1 185 ? 17.094 -43.188 -27.562 1 96.69 185 PRO B N 1
ATOM 4167 C CA . PRO B 1 185 ? 15.922 -42.344 -27.812 1 96.69 185 PRO B CA 1
ATOM 4168 C C . PRO B 1 185 ? 14.609 -43.094 -27.609 1 96.69 185 PRO B C 1
ATOM 4170 O O . PRO B 1 185 ? 14.477 -44.25 -28 1 96.69 185 PRO B O 1
ATOM 4173 N N . LEU B 1 186 ? 13.703 -42.469 -26.953 1 94.62 186 LEU B N 1
ATOM 4174 C CA . LEU B 1 186 ? 12.367 -42.969 -26.656 1 94.62 186 LEU B CA 1
ATOM 4175 C C . LEU B 1 186 ? 11.297 -42.062 -27.281 1 94.62 186 LEU B C 1
ATOM 4177 O O . LEU B 1 186 ? 11.391 -40.844 -27.219 1 94.62 186 LEU B O 1
ATOM 4181 N N . ARG B 1 187 ? 10.375 -42.656 -27.969 1 95.81 187 ARG B N 1
ATOM 4182 C CA . ARG B 1 187 ? 9.203 -41.969 -28.5 1 95.81 187 ARG B CA 1
ATOM 4183 C C . ARG B 1 187 ? 7.93 -42.75 -28.234 1 95.81 187 ARG B C 1
ATOM 4185 O O . ARG B 1 187 ? 7.887 -43.969 -28.5 1 95.81 187 ARG B O 1
ATOM 4192 N N . MET B 1 188 ? 6.902 -42.094 -27.703 1 95.56 188 MET B N 1
ATOM 4193 C CA . MET B 1 188 ? 5.641 -42.75 -27.422 1 95.56 188 MET B CA 1
ATOM 4194 C C . MET B 1 188 ? 4.457 -41.938 -27.906 1 95.56 188 MET B C 1
ATOM 4196 O O . MET B 1 188 ? 4.465 -40.719 -27.812 1 95.56 188 MET B O 1
ATOM 4200 N N . LEU B 1 189 ? 3.529 -42.594 -28.516 1 95.44 189 LEU B N 1
ATOM 4201 C CA . LEU B 1 189 ? 2.211 -42 -28.766 1 95.44 189 LEU B CA 1
ATOM 4202 C C . LEU B 1 189 ? 1.222 -42.438 -27.688 1 95.44 189 LEU B C 1
ATOM 4204 O O . LEU B 1 189 ? 0.949 -43.625 -27.531 1 95.44 189 LEU B O 1
ATOM 4208 N N . THR B 1 190 ? 0.799 -41.469 -26.984 1 94.75 190 THR B N 1
ATOM 4209 C CA . THR B 1 190 ? 0.077 -41.781 -25.766 1 94.75 190 THR B CA 1
ATOM 4210 C C . THR B 1 190 ? -1.306 -41.156 -25.766 1 94.75 190 THR B C 1
ATOM 4212 O O . THR B 1 190 ? -1.505 -40.094 -26.359 1 94.75 190 THR B O 1
ATOM 4215 N N . GLU B 1 191 ? -2.268 -41.844 -25.156 1 93.38 191 GLU B N 1
ATOM 4216 C CA . GLU B 1 191 ? -3.533 -41.281 -24.719 1 93.38 191 GLU B CA 1
ATOM 4217 C C . GLU B 1 191 ? -3.49 -40.906 -23.234 1 93.38 191 GLU B C 1
ATOM 4219 O O . GLU B 1 191 ? -2.715 -41.5 -22.469 1 93.38 191 GLU B O 1
ATOM 4224 N N . ILE B 1 192 ? -4.23 -39.938 -22.875 1 94.5 192 ILE B N 1
ATOM 4225 C CA . ILE B 1 192 ? -4.262 -39.5 -21.484 1 94.5 192 ILE B CA 1
ATOM 4226 C C . ILE B 1 192 ? -5.68 -39.656 -20.938 1 94.5 192 ILE B C 1
ATOM 4228 O O . ILE B 1 192 ? -6.645 -39.219 -21.562 1 94.5 192 ILE B O 1
ATOM 4232 N N . GLU B 1 193 ? -5.727 -40.312 -19.812 1 92.69 193 GLU B N 1
ATOM 4233 C CA . GLU B 1 193 ? -7.016 -40.5 -19.141 1 92.69 193 GLU B CA 1
ATOM 4234 C C . GLU B 1 193 ? -6.973 -40.031 -17.703 1 92.69 193 GLU B C 1
ATOM 4236 O O . GLU B 1 193 ? -5.945 -40.156 -17.031 1 92.69 193 GLU B O 1
ATOM 4241 N N . LEU B 1 194 ? -8.078 -39.5 -17.297 1 93.75 194 LEU B N 1
ATOM 4242 C CA . LEU B 1 194 ? -8.242 -39.156 -15.891 1 93.75 194 LEU B CA 1
ATOM 4243 C C . LEU B 1 194 ? -8.617 -40.375 -15.062 1 93.75 194 LEU B C 1
ATOM 4245 O O . LEU B 1 194 ? -9.68 -40.969 -15.266 1 93.75 194 LEU B O 1
ATOM 4249 N N . SER B 1 195 ? -7.777 -40.781 -14.148 1 93.5 195 SER B N 1
ATOM 4250 C CA . SER B 1 195 ? -7.984 -42 -13.391 1 93.5 195 SER B CA 1
ATOM 4251 C C . SER B 1 195 ? -8.453 -41.719 -11.969 1 93.5 195 SER B C 1
ATOM 4253 O O . SER B 1 195 ? -8.867 -42.625 -11.234 1 93.5 195 SER B O 1
ATOM 4255 N N . GLY B 1 196 ? -8.406 -40.562 -11.516 1 92.44 196 GLY B N 1
ATOM 4256 C CA . GLY B 1 196 ? -8.852 -40.062 -10.227 1 92.44 196 GLY B CA 1
ATOM 4257 C C . GLY B 1 196 ? -8.828 -38.531 -10.156 1 92.44 196 GLY B C 1
ATOM 4258 O O . GLY B 1 196 ? -8.406 -37.875 -11.102 1 92.44 196 GLY B O 1
ATOM 4259 N N . PRO B 1 197 ? -9.234 -38.062 -9.023 1 92.94 197 PRO B N 1
ATOM 4260 C CA . PRO B 1 197 ? -9.312 -36.594 -8.906 1 92.94 197 PRO B CA 1
ATOM 4261 C C . PRO B 1 197 ? -7.941 -35.938 -8.961 1 92.94 197 PRO B C 1
ATOM 4263 O O . PRO B 1 197 ? -7.836 -34.75 -9.297 1 92.94 197 PRO B O 1
ATOM 4266 N N . LEU B 1 198 ? -6.918 -36.656 -8.625 1 95.94 198 LEU B N 1
ATOM 4267 C CA . LEU B 1 198 ? -5.566 -36.125 -8.648 1 95.94 198 LEU B CA 1
ATOM 4268 C C . LEU B 1 198 ? -4.613 -37.062 -9.367 1 95.94 198 LEU B C 1
ATOM 4270 O O . LEU B 1 198 ? -3.418 -37.094 -9.062 1 95.94 198 LEU B O 1
ATOM 4274 N N . GLU B 1 199 ? -5.16 -37.781 -10.273 1 95.75 199 GLU B N 1
ATOM 4275 C CA . GLU B 1 199 ? -4.344 -38.781 -10.945 1 95.75 199 GLU B CA 1
ATOM 4276 C C . GLU B 1 199 ? -4.648 -38.844 -12.438 1 95.75 199 GLU B C 1
ATOM 4278 O O . GLU B 1 199 ? -5.812 -38.906 -12.836 1 95.75 199 GLU B O 1
ATOM 4283 N N . VAL B 1 200 ? -3.607 -38.844 -13.172 1 95.25 200 VAL B N 1
ATOM 4284 C CA . VAL B 1 200 ? -3.699 -39 -14.617 1 95.25 200 VAL B CA 1
ATOM 4285 C C . VAL B 1 200 ? -2.895 -40.188 -15.078 1 95.25 200 VAL B C 1
ATOM 4287 O O . VAL B 1 200 ? -1.827 -40.5 -14.523 1 95.25 200 VAL B O 1
ATOM 4290 N N . THR B 1 201 ? -3.482 -40.875 -16.047 1 95.69 201 THR B N 1
ATOM 4291 C CA . THR B 1 201 ? -2.793 -42.031 -16.562 1 95.69 201 THR B CA 1
ATOM 4292 C C . THR B 1 201 ? -2.465 -41.875 -18.047 1 95.69 201 THR B C 1
ATOM 4294 O O . THR B 1 201 ? -3.338 -41.531 -18.844 1 95.69 201 THR B O 1
ATOM 4297 N N . LEU B 1 202 ? -1.307 -42.031 -18.344 1 94.44 202 LEU B N 1
ATOM 4298 C CA . LEU B 1 202 ? -0.876 -42.094 -19.75 1 94.44 202 LEU B CA 1
ATOM 4299 C C . LEU B 1 202 ? -0.925 -43.531 -20.266 1 94.44 202 LEU B C 1
ATOM 4301 O O . LEU B 1 202 ? -0.377 -44.438 -19.641 1 94.44 202 LEU B O 1
ATOM 4305 N N . VAL B 1 203 ? -1.504 -43.688 -21.375 1 93.25 203 VAL B N 1
ATOM 4306 C CA . VAL B 1 203 ? -1.633 -45 -21.984 1 93.25 203 VAL B CA 1
ATOM 4307 C C . VAL B 1 203 ? -0.931 -45 -23.344 1 93.25 203 VAL B C 1
ATOM 4309 O O . VAL B 1 203 ? -1.531 -44.656 -24.359 1 93.25 203 VAL B O 1
ATOM 4312 N N . PRO B 1 204 ? 0.23 -45.469 -23.328 1 92.44 204 PRO B N 1
ATOM 4313 C CA . PRO B 1 204 ? 0.936 -45.531 -24.609 1 92.44 204 PRO B CA 1
ATOM 4314 C C . PRO B 1 204 ? 0.277 -46.5 -25.609 1 92.44 204 PRO B C 1
ATOM 4316 O O . PRO B 1 204 ? 0.026 -47.656 -25.281 1 92.44 204 PRO B O 1
ATOM 4319 N N . ARG B 1 205 ? 0.072 -46.031 -26.781 1 92 205 ARG B N 1
ATOM 4320 C CA . ARG B 1 205 ? -0.473 -46.875 -27.859 1 92 205 ARG B CA 1
ATOM 4321 C C . ARG B 1 205 ? 0.639 -47.406 -28.75 1 92 205 ARG B C 1
ATOM 4323 O O . ARG B 1 205 ? 0.542 -48.531 -29.234 1 92 205 ARG B O 1
ATOM 4330 N N . ARG B 1 206 ? 1.587 -46.625 -28.922 1 94.31 206 ARG B N 1
ATOM 4331 C CA . ARG B 1 206 ? 2.775 -47.031 -29.672 1 94.31 206 ARG B CA 1
ATOM 4332 C C . ARG B 1 206 ? 4.047 -46.562 -28.969 1 94.31 206 ARG B C 1
ATOM 4334 O O . ARG B 1 206 ? 4.098 -45.438 -28.453 1 94.31 206 ARG B O 1
ATOM 4341 N N . ILE B 1 207 ? 5.004 -47.438 -28.969 1 93.44 207 ILE B N 1
ATOM 4342 C CA . ILE B 1 207 ? 6.277 -47.125 -28.328 1 93.44 207 ILE B CA 1
ATOM 4343 C C . ILE B 1 207 ? 7.422 -47.375 -29.312 1 93.44 207 ILE B C 1
ATOM 4345 O O . ILE B 1 207 ? 7.465 -48.406 -29.969 1 93.44 207 ILE B O 1
ATOM 4349 N N . PHE B 1 208 ? 8.312 -46.438 -29.422 1 94 208 PHE B N 1
ATOM 4350 C CA . PHE B 1 208 ? 9.508 -46.562 -30.266 1 94 208 PHE B CA 1
ATOM 4351 C C . PHE B 1 208 ? 10.773 -46.406 -29.422 1 94 208 PHE B C 1
ATOM 4353 O O . PHE B 1 208 ? 10.891 -45.438 -28.656 1 94 208 PHE B O 1
ATOM 4360 N N . VAL B 1 209 ? 11.586 -47.312 -29.516 1 92 209 VAL B N 1
ATOM 4361 C CA . VAL B 1 209 ? 12.898 -47.219 -28.891 1 92 209 VAL B CA 1
ATOM 4362 C C . VAL B 1 209 ? 13.984 -47.344 -29.953 1 92 209 VAL B C 1
ATOM 4364 O O . VAL B 1 209 ? 13.992 -48.312 -30.734 1 92 209 VAL B O 1
ATOM 4367 N N . ASP B 1 210 ? 14.812 -46.406 -29.969 1 92.69 210 ASP B N 1
ATOM 4368 C CA . ASP B 1 210 ? 15.875 -46.375 -30.969 1 92.69 210 ASP B CA 1
ATOM 4369 C C . ASP B 1 210 ? 15.305 -46.5 -32.375 1 92.69 210 ASP B C 1
ATOM 4371 O O . ASP B 1 210 ? 15.82 -47.25 -33.219 1 92.69 210 ASP B O 1
ATOM 4375 N N . GLY B 1 211 ? 14.195 -45.844 -32.531 1 92.25 211 GLY B N 1
ATOM 4376 C CA . GLY B 1 211 ? 13.578 -45.781 -33.844 1 92.25 211 GLY B CA 1
ATOM 4377 C C . GLY B 1 211 ? 12.781 -47 -34.188 1 92.25 211 GLY B C 1
ATOM 4378 O O . GLY B 1 211 ? 12.133 -47.062 -35.25 1 92.25 211 GLY B O 1
ATOM 4379 N N . VAL B 1 212 ? 12.797 -48 -33.375 1 94.5 212 VAL B N 1
ATOM 4380 C CA . VAL B 1 212 ? 12.102 -49.25 -33.656 1 94.5 212 VAL B CA 1
ATOM 4381 C C . VAL B 1 212 ? 10.82 -49.312 -32.812 1 94.5 212 VAL B C 1
ATOM 4383 O O . VAL B 1 212 ? 10.844 -49.094 -31.594 1 94.5 212 VAL B O 1
ATOM 4386 N N . GLU B 1 213 ? 9.781 -49.688 -33.5 1 94.44 213 GLU B N 1
ATOM 4387 C CA . GLU B 1 213 ? 8.523 -49.844 -32.781 1 94.44 213 GLU B CA 1
ATOM 4388 C C . GLU B 1 213 ? 8.516 -51.188 -32 1 94.44 213 GLU B C 1
ATOM 4390 O O . GLU B 1 213 ? 8.719 -52.25 -32.594 1 94.44 213 GLU B O 1
ATOM 4395 N N . VAL B 1 214 ? 8.227 -51.062 -30.766 1 91.25 214 VAL B N 1
ATOM 4396 C CA . VAL B 1 214 ? 8.383 -52.25 -29.969 1 91.25 214 VAL B CA 1
ATOM 4397 C C . VAL B 1 214 ? 7.027 -52.688 -29.422 1 91.25 214 VAL B C 1
ATOM 4399 O O . VAL B 1 214 ? 6.906 -53.75 -28.797 1 91.25 214 VAL B O 1
ATOM 4402 N N . THR B 1 215 ? 5.992 -52.031 -29.656 1 89.88 215 THR B N 1
ATOM 4403 C CA . THR B 1 215 ? 4.688 -52.25 -29.047 1 89.88 215 THR B CA 1
ATOM 4404 C C . THR B 1 215 ? 4.184 -53.656 -29.359 1 89.88 215 THR B C 1
ATOM 4406 O O . THR B 1 215 ? 3.791 -54.406 -28.469 1 89.88 215 THR B O 1
ATOM 4409 N N . SER B 1 216 ? 4.141 -53.969 -30.625 1 89.56 216 SER B N 1
ATOM 4410 C CA . SER B 1 216 ? 3.615 -55.25 -31.078 1 89.56 216 SER B CA 1
ATOM 4411 C C . SER B 1 216 ? 4.473 -56.406 -30.578 1 89.56 216 SER B C 1
ATOM 4413 O O . SER B 1 216 ? 3.951 -57.469 -30.234 1 89.56 216 SER B O 1
ATOM 4415 N N . SER B 1 217 ? 5.785 -56.125 -30.562 1 90.75 217 SER B N 1
ATOM 4416 C CA . SER B 1 217 ? 6.707 -57.156 -30.109 1 90.75 217 SER B CA 1
ATOM 4417 C C . SER B 1 217 ? 6.512 -57.469 -28.625 1 90.75 217 SER B C 1
ATOM 4419 O O . SER B 1 217 ? 6.527 -58.625 -28.203 1 90.75 217 SER B O 1
ATOM 4421 N N . LEU B 1 218 ? 6.332 -56.469 -27.875 1 89.56 218 LEU B N 1
ATOM 4422 C CA . LEU B 1 218 ? 6.105 -56.656 -26.438 1 89.56 218 LEU B CA 1
ATOM 4423 C C . LEU B 1 218 ? 4.793 -57.375 -26.188 1 89.56 218 LEU B C 1
ATOM 4425 O O . LEU B 1 218 ? 4.738 -58.281 -25.359 1 89.56 218 LEU B O 1
ATOM 4429 N N . ALA B 1 219 ? 3.762 -57 -26.906 1 87.56 219 ALA B N 1
ATOM 4430 C CA . ALA B 1 219 ? 2.455 -57.625 -26.766 1 87.56 219 ALA B CA 1
ATOM 4431 C C . ALA B 1 219 ? 2.516 -59.094 -27.156 1 87.56 219 ALA B C 1
ATOM 4433 O O . ALA B 1 219 ? 1.924 -59.938 -26.484 1 87.56 219 ALA B O 1
ATOM 4434 N N . ALA B 1 220 ? 3.189 -59.344 -28.25 1 91.5 220 ALA B N 1
ATOM 4435 C CA . ALA B 1 220 ? 3.307 -60.719 -28.75 1 91.5 220 ALA B CA 1
ATOM 4436 C C . ALA B 1 220 ? 4.008 -61.594 -27.734 1 91.5 220 ALA B C 1
ATOM 4438 O O . ALA B 1 220 ? 3.664 -62.781 -27.594 1 91.5 220 ALA B O 1
ATOM 4439 N N . ALA B 1 221 ? 4.961 -61 -27.062 1 92.38 221 ALA B N 1
ATOM 4440 C CA . ALA B 1 221 ? 5.73 -61.781 -26.094 1 92.38 221 ALA B CA 1
ATOM 4441 C C . ALA B 1 221 ? 5.07 -61.75 -24.719 1 92.38 221 ALA B C 1
ATOM 4443 O O . ALA B 1 221 ? 5.578 -62.344 -23.75 1 92.38 221 ALA B O 1
ATOM 4444 N N . SER B 1 222 ? 3.951 -61.031 -24.609 1 91.56 222 SER B N 1
ATOM 4445 C CA . SER B 1 222 ? 3.223 -60.844 -23.344 1 91.56 222 SER B CA 1
ATOM 4446 C C . SER B 1 222 ? 4.109 -60.219 -22.281 1 91.56 222 SER B C 1
ATOM 4448 O O . SER B 1 222 ? 4.133 -60.688 -21.141 1 91.56 222 SER B O 1
ATOM 4450 N N . ILE B 1 223 ? 4.867 -59.312 -22.734 1 91.19 223 ILE B N 1
ATOM 4451 C CA . ILE B 1 223 ? 5.742 -58.594 -21.812 1 91.19 223 ILE B CA 1
ATOM 4452 C C . ILE B 1 223 ? 5.152 -57.219 -21.547 1 91.19 223 ILE B C 1
ATOM 4454 O O . ILE B 1 223 ? 4.836 -56.469 -22.469 1 91.19 223 ILE B O 1
ATOM 4458 N N . GLU B 1 224 ? 5.008 -57 -20.281 1 90 224 GLU B N 1
ATOM 4459 C CA . GLU B 1 224 ? 4.578 -55.656 -19.891 1 90 224 GLU B CA 1
ATOM 4460 C C . GLU B 1 224 ? 5.773 -54.719 -19.734 1 90 224 GLU B C 1
ATOM 4462 O O . GLU B 1 224 ? 6.871 -55.156 -19.391 1 90 224 GLU B O 1
ATOM 4467 N N . MET B 1 225 ? 5.539 -53.469 -20.031 1 87.62 225 MET B N 1
ATOM 4468 C CA . MET B 1 225 ? 6.605 -52.469 -19.938 1 87.62 225 MET B CA 1
ATOM 4469 C C . MET B 1 225 ? 7.207 -52.438 -18.531 1 87.62 225 MET B C 1
ATOM 4471 O O . MET B 1 225 ? 8.414 -52.25 -18.375 1 87.62 225 MET B O 1
ATOM 4475 N N . SER B 1 226 ? 6.375 -52.562 -17.562 1 90.81 226 SER B N 1
ATOM 4476 C CA . SER B 1 226 ? 6.828 -52.5 -16.172 1 90.81 226 SER B CA 1
ATOM 4477 C C . SER B 1 226 ? 7.781 -53.656 -15.852 1 90.81 226 SER B C 1
ATOM 4479 O O . SER B 1 226 ? 8.523 -53.594 -14.867 1 90.81 226 SER B O 1
ATOM 4481 N N . GLU B 1 227 ? 7.77 -54.594 -16.609 1 89.81 227 GLU B N 1
ATOM 4482 C CA . GLU B 1 227 ? 8.68 -55.719 -16.422 1 89.81 227 GLU B CA 1
ATOM 4483 C C . GLU B 1 227 ? 10.078 -55.406 -16.938 1 89.81 227 GLU B C 1
ATOM 4485 O O . GLU B 1 227 ? 11.055 -56.031 -16.516 1 89.81 227 GLU B O 1
ATOM 4490 N N . VAL B 1 228 ? 10.062 -54.531 -17.875 1 83.69 228 VAL B N 1
ATOM 4491 C CA . VAL B 1 228 ? 11.328 -54.25 -18.531 1 83.69 228 VAL B CA 1
ATOM 4492 C C . VAL B 1 228 ? 11.906 -52.938 -17.984 1 83.69 228 VAL B C 1
ATOM 4494 O O . VAL B 1 228 ? 13.125 -52.75 -17.969 1 83.69 228 VAL B O 1
ATOM 4497 N N . LEU B 1 229 ? 11.055 -52.125 -17.703 1 85.69 229 LEU B N 1
ATOM 4498 C CA . LEU B 1 229 ? 11.469 -50.812 -17.234 1 85.69 229 LEU B CA 1
ATOM 4499 C C . LEU B 1 229 ? 10.844 -50.5 -15.867 1 85.69 229 LEU B C 1
ATOM 4501 O O . LEU B 1 229 ? 9.617 -50.562 -15.719 1 85.69 229 LEU B O 1
ATOM 4505 N N . LYS B 1 230 ? 11.758 -50.188 -14.953 1 87 230 LYS B N 1
ATOM 4506 C CA . LYS B 1 230 ? 11.281 -49.75 -13.648 1 87 230 LYS B CA 1
ATOM 4507 C C . LYS B 1 230 ? 11.219 -48.219 -13.57 1 87 230 LYS B C 1
ATOM 4509 O O . LYS B 1 230 ? 12.234 -47.562 -13.758 1 87 230 LYS B O 1
ATOM 4514 N N . LEU B 1 231 ? 10.062 -47.75 -13.438 1 91.19 231 LEU B N 1
ATOM 4515 C CA . LEU B 1 231 ? 9.844 -46.344 -13.273 1 91.19 231 LEU B CA 1
ATOM 4516 C C . LEU B 1 231 ? 8.945 -46.062 -12.07 1 91.19 231 LEU B C 1
ATOM 4518 O O . LEU B 1 231 ? 7.75 -46.344 -12.102 1 91.19 231 LEU B O 1
ATOM 4522 N N . LYS B 1 232 ? 9.555 -45.594 -10.977 1 93.69 232 LYS B N 1
ATOM 4523 C CA . LYS B 1 232 ? 8.836 -45.156 -9.789 1 93.69 232 LYS B CA 1
ATOM 4524 C C . LYS B 1 232 ? 9.469 -43.906 -9.172 1 93.69 232 LYS B C 1
ATOM 4526 O O . LYS B 1 232 ? 10.609 -43.969 -8.711 1 93.69 232 LYS B O 1
ATOM 4531 N N . THR B 1 233 ? 8.789 -42.875 -9.32 1 95.69 233 THR B N 1
ATOM 4532 C CA . THR B 1 233 ? 9.188 -41.625 -8.68 1 95.69 233 THR B CA 1
ATOM 4533 C C . THR B 1 233 ? 8.156 -41.188 -7.637 1 95.69 233 THR B C 1
ATOM 4535 O O . THR B 1 233 ? 7.312 -42 -7.234 1 95.69 233 THR B O 1
ATOM 4538 N N . ARG B 1 234 ? 8.32 -40.062 -7.113 1 94.94 234 ARG B N 1
ATOM 4539 C CA . ARG B 1 234 ? 7.352 -39.531 -6.152 1 94.94 234 ARG B CA 1
ATOM 4540 C C . ARG B 1 234 ? 5.98 -39.344 -6.801 1 94.94 234 ARG B C 1
ATOM 4542 O O . ARG B 1 234 ? 4.949 -39.562 -6.148 1 94.94 234 ARG B O 1
ATOM 4549 N N . HIS B 1 235 ? 5.996 -39.031 -8.156 1 96.12 235 HIS B N 1
ATOM 4550 C CA . HIS B 1 235 ? 4.734 -38.625 -8.773 1 96.12 235 HIS B CA 1
ATOM 4551 C C . HIS B 1 235 ? 4.387 -39.531 -9.945 1 96.12 235 HIS B C 1
ATOM 4553 O O . HIS B 1 235 ? 3.283 -39.469 -10.492 1 96.12 235 HIS B O 1
ATOM 4559 N N . MET B 1 236 ? 5.285 -40.344 -10.375 1 95.25 236 MET B N 1
ATOM 4560 C CA . MET B 1 236 ? 5.051 -41.188 -11.547 1 95.25 236 MET B CA 1
ATOM 4561 C C . MET B 1 236 ? 5.336 -42.656 -11.227 1 95.25 236 MET B C 1
ATOM 4563 O O . MET B 1 236 ? 6.297 -42.969 -10.523 1 95.25 236 MET B O 1
ATOM 4567 N N . GLU B 1 237 ? 4.477 -43.5 -11.797 1 95.5 237 GLU B N 1
ATOM 4568 C CA . GLU B 1 237 ? 4.688 -44.938 -11.648 1 95.5 237 GLU B CA 1
ATOM 4569 C C . GLU B 1 237 ? 4.25 -45.719 -12.898 1 95.5 237 GLU B C 1
ATOM 4571 O O . GLU B 1 237 ? 3.188 -45.438 -13.453 1 95.5 237 GLU B O 1
ATOM 4576 N N . LEU B 1 238 ? 5.078 -46.531 -13.344 1 94.25 238 LEU B N 1
ATOM 4577 C CA . LEU B 1 238 ? 4.73 -47.406 -14.438 1 94.25 238 LEU B CA 1
ATOM 4578 C C . LEU B 1 238 ? 4.086 -48.688 -13.906 1 94.25 238 LEU B C 1
ATOM 4580 O O . LEU B 1 238 ? 4.695 -49.406 -13.109 1 94.25 238 LEU B O 1
ATOM 4584 N N . VAL B 1 239 ? 2.914 -48.906 -14.219 1 93.56 239 VAL B N 1
ATOM 4585 C CA . VAL B 1 239 ? 2.168 -50.094 -13.844 1 93.56 239 VAL B CA 1
ATOM 4586 C C . VAL B 1 239 ? 1.676 -50.812 -15.102 1 93.56 239 VAL B C 1
ATOM 4588 O O . VAL B 1 239 ? 0.756 -50.344 -15.773 1 93.56 239 VAL B O 1
ATOM 4591 N N . GLY B 1 240 ? 2.275 -52.031 -15.25 1 90.88 240 GLY B N 1
ATOM 4592 C CA . GLY B 1 240 ? 1.986 -52.656 -16.531 1 90.88 240 GLY B CA 1
ATOM 4593 C C . GLY B 1 240 ? 2.455 -51.844 -17.719 1 90.88 240 GLY B C 1
ATOM 4594 O O . GLY B 1 240 ? 3.631 -51.5 -17.812 1 90.88 240 GLY B O 1
ATOM 4595 N N . ASN B 1 241 ? 1.466 -51.5 -18.547 1 89 241 ASN B N 1
ATOM 4596 C CA . ASN B 1 241 ? 1.796 -50.688 -19.719 1 89 241 ASN B CA 1
ATOM 4597 C C . ASN B 1 241 ? 1.276 -49.25 -19.578 1 89 241 ASN B C 1
ATOM 4599 O O . ASN B 1 241 ? 1.19 -48.531 -20.562 1 89 241 ASN B O 1
ATOM 4603 N N . ARG B 1 242 ? 0.994 -48.938 -18.328 1 93.56 242 ARG B N 1
ATOM 4604 C CA . ARG B 1 242 ? 0.406 -47.625 -18.078 1 93.56 242 ARG B CA 1
ATOM 4605 C C . ARG B 1 242 ? 1.286 -46.781 -17.141 1 93.56 242 ARG B C 1
ATOM 4607 O O . ARG B 1 242 ? 1.974 -47.344 -16.281 1 93.56 242 ARG B O 1
ATOM 4614 N N . ILE B 1 243 ? 1.329 -45.562 -17.438 1 94.56 243 ILE B N 1
ATOM 4615 C CA . ILE B 1 243 ? 2.074 -44.656 -16.578 1 94.56 243 ILE B CA 1
ATOM 4616 C C . ILE B 1 243 ? 1.101 -43.812 -15.75 1 94.56 243 ILE B C 1
ATOM 4618 O O . ILE B 1 243 ? 0.374 -43 -16.297 1 94.56 243 ILE B O 1
ATOM 4622 N N . ARG B 1 244 ? 1.134 -43.969 -14.461 1 95.94 244 ARG B N 1
ATOM 4623 C CA . ARG B 1 244 ? 0.302 -43.188 -13.547 1 95.94 244 ARG B CA 1
ATOM 4624 C C . ARG B 1 244 ? 1.046 -41.938 -13.047 1 95.94 244 ARG B C 1
ATOM 4626 O O . ARG B 1 244 ? 2.207 -42.031 -12.641 1 95.94 244 ARG B O 1
ATOM 4633 N N . VAL B 1 245 ? 0.381 -40.844 -13.125 1 95.69 245 VAL B N 1
ATOM 4634 C CA . VAL B 1 245 ? 0.963 -39.594 -12.656 1 95.69 245 VAL B CA 1
ATOM 4635 C C . VAL B 1 245 ? 0.1 -39.031 -11.539 1 95.69 245 VAL B C 1
ATOM 4637 O O . VAL B 1 245 ? -1.077 -38.719 -11.742 1 95.69 245 VAL B O 1
ATOM 4640 N N . ASP B 1 246 ? 0.726 -38.844 -10.375 1 96.19 246 ASP B N 1
ATOM 4641 C CA . ASP B 1 246 ? 0.086 -38.219 -9.234 1 96.19 246 ASP B CA 1
ATOM 4642 C C . ASP B 1 246 ? 0.308 -36.688 -9.258 1 96.19 246 ASP B C 1
ATOM 4644 O O . ASP B 1 246 ? 1.447 -36.219 -9.195 1 96.19 246 ASP B O 1
ATOM 4648 N N . LEU B 1 247 ? -0.78 -36 -9.234 1 94.69 247 LEU B N 1
ATOM 4649 C CA . LEU B 1 247 ? -0.689 -34.562 -9.375 1 94.69 247 LEU B CA 1
ATOM 4650 C C . LEU B 1 247 ? -0.511 -33.906 -8.008 1 94.69 247 LEU B C 1
ATOM 4652 O O . LEU B 1 247 ? -0.161 -32.719 -7.93 1 94.69 247 LEU B O 1
ATOM 4656 N N . ASP B 1 248 ? -0.791 -34.594 -6.973 1 92.69 248 ASP B N 1
ATOM 4657 C CA . ASP B 1 248 ? -0.685 -34.031 -5.629 1 92.69 248 ASP B CA 1
ATOM 4658 C C . ASP B 1 248 ? 0.764 -33.688 -5.289 1 92.69 248 ASP B C 1
ATOM 4660 O O . ASP B 1 248 ? 1.615 -34.594 -5.211 1 92.69 248 ASP B O 1
ATOM 4664 N N . GLY B 1 249 ? 1.02 -32.438 -5.164 1 90.88 249 GLY B N 1
ATOM 4665 C CA . GLY B 1 249 ? 2.357 -32 -4.785 1 90.88 249 GLY B CA 1
ATOM 4666 C C . GLY B 1 249 ? 3.295 -31.844 -5.969 1 90.88 249 GLY B C 1
ATOM 4667 O O . GLY B 1 249 ? 4.484 -31.578 -5.793 1 90.88 249 GLY B O 1
ATOM 4668 N N . LEU B 1 250 ? 2.814 -32.031 -7.129 1 91.88 250 LEU B N 1
ATOM 4669 C CA . LEU B 1 250 ? 3.635 -31.922 -8.328 1 91.88 250 LEU B CA 1
ATOM 4670 C C . LEU B 1 250 ? 4.094 -30.484 -8.547 1 91.88 250 LEU B C 1
ATOM 4672 O O . LEU B 1 250 ? 5.195 -30.25 -9.039 1 91.88 250 LEU B O 1
ATOM 4676 N N . PHE B 1 251 ? 3.277 -29.578 -8.109 1 91.38 251 PHE B N 1
ATOM 4677 C CA . PHE B 1 251 ? 3.588 -28.156 -8.297 1 91.38 251 PHE B CA 1
ATOM 4678 C C . PHE B 1 251 ? 4.336 -27.609 -7.086 1 91.38 251 PHE B C 1
ATOM 4680 O O . PHE B 1 251 ? 4.105 -28.047 -5.957 1 91.38 251 PHE B O 1
ATOM 4687 N N . PRO B 1 252 ? 5.254 -26.641 -7.363 1 92 252 PRO B N 1
ATOM 4688 C CA . PRO B 1 252 ? 5.91 -25.984 -6.223 1 92 252 PRO B CA 1
ATOM 4689 C C . PRO B 1 252 ? 4.945 -25.156 -5.375 1 92 252 PRO B C 1
ATOM 4691 O O . PRO B 1 252 ? 3.791 -24.969 -5.762 1 92 252 PRO B O 1
ATOM 4694 N N . PRO B 1 253 ? 5.379 -24.734 -4.27 1 93.69 253 PRO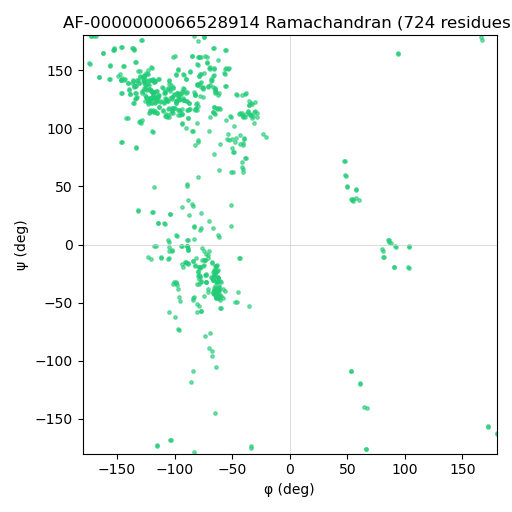 B N 1
ATOM 4695 C CA . PRO B 1 253 ? 4.48 -23.938 -3.43 1 93.69 253 PRO B CA 1
ATOM 4696 C C . PRO B 1 253 ? 3.885 -22.734 -4.172 1 93.69 253 PRO B C 1
ATOM 4698 O O . PRO B 1 253 ? 4.508 -22.203 -5.09 1 93.69 253 PRO B O 1
ATOM 4701 N N . PRO B 1 254 ? 2.74 -22.422 -3.713 1 95.06 254 PRO B N 1
ATOM 4702 C CA . PRO B 1 254 ? 1.987 -22.797 -2.516 1 95.06 254 PRO B CA 1
ATOM 4703 C C . PRO B 1 254 ? 1.324 -24.172 -2.645 1 95.06 254 PRO B C 1
ATOM 4705 O O . PRO B 1 254 ? 1.225 -24.719 -3.75 1 95.06 254 PRO B O 1
ATOM 4708 N N . ARG B 1 255 ? 0.981 -24.688 -1.471 1 95.5 255 ARG B N 1
ATOM 4709 C CA . ARG B 1 255 ? 0.218 -25.922 -1.5 1 95.5 255 ARG B CA 1
ATOM 4710 C C . ARG B 1 255 ? -1.124 -25.734 -2.197 1 95.5 255 ARG B C 1
ATOM 4712 O O . ARG B 1 255 ? -1.877 -24.812 -1.857 1 95.5 255 ARG B O 1
ATOM 4719 N N . LEU B 1 256 ? -1.362 -26.594 -3.117 1 95.06 256 LEU B N 1
ATOM 4720 C CA . LEU B 1 256 ? -2.604 -26.516 -3.877 1 95.06 256 LEU B CA 1
ATOM 4721 C C . LEU B 1 256 ? -3.561 -27.641 -3.488 1 95.06 256 LEU B C 1
ATOM 4723 O O . LEU B 1 256 ? -3.176 -28.812 -3.475 1 95.06 256 LEU B O 1
ATOM 4727 N N . ASP B 1 257 ? -4.715 -27.25 -3.098 1 96.31 257 ASP B N 1
ATOM 4728 C CA . ASP B 1 257 ? -5.809 -28.188 -2.902 1 96.31 257 ASP B CA 1
ATOM 4729 C C . ASP B 1 257 ? -6.82 -28.094 -4.043 1 96.31 257 ASP B C 1
ATOM 4731 O O . ASP B 1 257 ? -7.527 -27.094 -4.172 1 96.31 257 ASP B O 1
ATOM 4735 N N . PHE B 1 258 ? -6.824 -29.172 -4.855 1 96.12 258 PHE B N 1
ATOM 4736 C CA . PHE B 1 258 ? -7.707 -29.141 -6.016 1 96.12 258 PHE B CA 1
ATOM 4737 C C . PHE B 1 258 ? -8.109 -30.547 -6.426 1 96.12 258 PHE B C 1
ATOM 4739 O O . PHE B 1 258 ? -7.602 -31.531 -5.883 1 96.12 258 PHE B O 1
ATOM 4746 N N . ARG B 1 259 ? -9.062 -30.609 -7.25 1 97 259 ARG B N 1
ATOM 4747 C CA . ARG B 1 259 ? -9.492 -31.828 -7.918 1 97 259 ARG B CA 1
ATOM 4748 C C . ARG B 1 259 ? -9.75 -31.578 -9.398 1 97 259 ARG B C 1
ATOM 4750 O O . ARG B 1 259 ? -10.289 -30.531 -9.781 1 97 259 ARG B O 1
ATOM 4757 N N . VAL B 1 260 ? -9.352 -32.562 -10.156 1 96.94 260 VAL B N 1
ATOM 4758 C CA . VAL B 1 260 ? -9.609 -32.438 -11.586 1 96.94 260 VAL B CA 1
ATOM 4759 C C . VAL B 1 260 ? -10.953 -33.094 -11.922 1 96.94 260 VAL B C 1
ATOM 4761 O O . VAL B 1 260 ? -11.18 -34.281 -11.625 1 96.94 260 VAL B O 1
ATOM 4764 N N . SER B 1 261 ? -11.773 -32.344 -12.508 1 96.12 261 SER B N 1
ATOM 4765 C CA . SER B 1 261 ? -13.094 -32.844 -12.844 1 96.12 261 SER B CA 1
ATOM 4766 C C . SER B 1 261 ? -13.156 -33.281 -14.305 1 96.12 261 SER B C 1
ATOM 4768 O O . SER B 1 261 ? -13.914 -34.219 -14.648 1 96.12 261 SER B O 1
ATOM 4770 N N . ARG B 1 262 ? -12.43 -32.625 -15.102 1 96.38 262 ARG B N 1
ATOM 4771 C CA . ARG B 1 262 ? -12.398 -32.938 -16.516 1 96.38 262 ARG B CA 1
ATOM 4772 C C . ARG B 1 262 ? -11.031 -32.625 -17.125 1 96.38 262 ARG B C 1
ATOM 4774 O O . ARG B 1 262 ? -10.398 -31.641 -16.766 1 96.38 262 ARG B O 1
ATOM 4781 N N . LEU B 1 263 ? -10.656 -33.438 -18.047 1 96.06 263 LEU B N 1
ATOM 4782 C CA . LEU B 1 263 ? -9.391 -33.281 -18.766 1 96.06 263 LEU B CA 1
ATOM 4783 C C . LEU B 1 263 ? -9.602 -33.438 -20.266 1 96.06 263 LEU B C 1
ATOM 4785 O O . LEU B 1 263 ? -10.258 -34.375 -20.703 1 96.06 263 LEU B O 1
ATOM 4789 N N . ALA B 1 264 ? -9.172 -32.469 -21.016 1 95.38 264 ALA B N 1
ATOM 4790 C CA . ALA B 1 264 ? -9.219 -32.531 -22.469 1 95.38 264 ALA B CA 1
ATOM 4791 C C . ALA B 1 264 ? -7.875 -32.156 -23.078 1 95.38 264 ALA B C 1
ATOM 4793 O O . ALA B 1 264 ? -7.219 -31.219 -22.609 1 95.38 264 ALA B O 1
ATOM 4794 N N . LEU B 1 265 ? -7.484 -32.844 -24.047 1 95.62 265 LEU B N 1
ATOM 4795 C CA . LEU B 1 265 ? -6.258 -32.5 -24.75 1 95.62 265 LEU B CA 1
ATOM 4796 C C . LEU B 1 265 ? -6.5 -31.375 -25.75 1 95.62 265 LEU B C 1
ATOM 4798 O O . LEU B 1 265 ? -7.566 -31.297 -26.359 1 95.62 265 LEU B O 1
ATOM 4802 N N . ALA B 1 266 ? -5.664 -30.516 -25.812 1 94.62 266 ALA B N 1
ATOM 4803 C CA . ALA B 1 266 ? -5.684 -29.406 -26.766 1 94.62 266 ALA B CA 1
ATOM 4804 C C . ALA B 1 266 ? -4.305 -29.203 -27.391 1 94.62 266 ALA B C 1
ATOM 4806 O O . ALA B 1 266 ? -3.312 -29.766 -26.922 1 94.62 266 ALA B O 1
ATOM 4807 N N . ASP B 1 267 ? -4.297 -28.391 -28.469 1 95.25 267 ASP B N 1
ATOM 4808 C CA . ASP B 1 267 ? -3.023 -28.125 -29.141 1 95.25 267 ASP B CA 1
ATOM 4809 C C . ASP B 1 267 ? -2.031 -27.453 -28.188 1 95.25 267 ASP B C 1
ATOM 4811 O O . ASP B 1 267 ? -2.289 -26.359 -27.688 1 95.25 267 ASP B O 1
ATOM 4815 N N . GLY B 1 268 ? -0.979 -28.125 -27.938 1 94.94 268 GLY B N 1
ATOM 4816 C CA . GLY B 1 268 ? 0.107 -27.531 -27.172 1 94.94 268 GLY B CA 1
ATOM 4817 C C . GLY B 1 268 ? -0.001 -27.812 -25.672 1 94.94 268 GLY B C 1
ATOM 4818 O O . GLY B 1 268 ? 0.836 -27.359 -24.891 1 94.94 268 GLY B O 1
ATOM 4819 N N . GLY B 1 269 ? -1.092 -28.516 -25.312 1 95.44 269 GLY B N 1
ATOM 4820 C CA . GLY B 1 269 ? -1.229 -28.781 -23.891 1 95.44 269 GLY B CA 1
ATOM 4821 C C . GLY B 1 269 ? -2.562 -29.406 -23.531 1 95.44 269 GLY B C 1
ATOM 4822 O O . GLY B 1 269 ? -3.137 -30.156 -24.328 1 95.44 269 GLY B O 1
ATOM 4823 N N . MET B 1 270 ? -2.898 -29.203 -22.266 1 95.25 270 MET B N 1
ATOM 4824 C CA . MET B 1 270 ? -4.125 -29.812 -21.75 1 95.25 270 MET B CA 1
ATOM 4825 C C . MET B 1 270 ? -5.027 -28.766 -21.109 1 95.25 270 MET B C 1
ATOM 4827 O O . MET B 1 270 ? -4.551 -27.859 -20.422 1 95.25 270 MET B O 1
ATOM 4831 N N . GLN B 1 271 ? -6.305 -28.969 -21.422 1 96.44 271 GLN B N 1
ATOM 4832 C CA . GLN B 1 271 ? -7.332 -28.172 -20.75 1 96.44 271 GLN B CA 1
ATOM 4833 C C . GLN B 1 271 ? -7.91 -28.906 -19.547 1 96.44 271 GLN B C 1
ATOM 4835 O O . GLN B 1 271 ? -8.359 -30.047 -19.688 1 96.44 271 GLN B O 1
ATOM 4840 N N . LEU B 1 272 ? -7.859 -28.25 -18.438 1 96.94 272 LEU B N 1
ATOM 4841 C CA . LEU B 1 272 ? -8.352 -28.891 -17.219 1 96.94 272 LEU B CA 1
ATOM 4842 C C . LEU B 1 272 ? -9.492 -28.094 -16.609 1 96.94 272 LEU B C 1
ATOM 4844 O O . LEU B 1 272 ? -9.438 -26.859 -16.562 1 96.94 272 LEU B O 1
ATOM 4848 N N . ALA B 1 273 ? -10.539 -28.781 -16.266 1 97.62 273 ALA B N 1
ATOM 4849 C CA . ALA B 1 273 ? -11.555 -28.25 -15.375 1 97.62 273 ALA B CA 1
ATOM 4850 C C . ALA B 1 273 ? -11.312 -28.703 -13.938 1 97.62 273 ALA B C 1
ATOM 4852 O O . ALA B 1 273 ? -11.102 -29.891 -13.68 1 97.62 273 ALA B O 1
ATOM 4853 N N . LEU B 1 274 ? -11.32 -27.75 -13.062 1 97.69 274 LEU B N 1
ATOM 4854 C CA . LEU B 1 274 ? -10.984 -28.047 -11.672 1 97.69 274 LEU B CA 1
ATOM 4855 C C . LEU B 1 274 ? -12.164 -27.734 -10.75 1 97.69 274 LEU B C 1
ATOM 4857 O O . LEU B 1 274 ? -12.859 -26.734 -10.93 1 97.69 274 LEU B O 1
ATOM 4861 N N . GLY B 1 275 ? -12.344 -28.594 -9.742 1 96.94 275 GLY B N 1
ATOM 4862 C CA . GLY B 1 275 ? -13.328 -28.344 -8.703 1 96.94 275 GLY B CA 1
ATOM 4863 C C . GLY B 1 275 ? -14.758 -28.391 -9.211 1 96.94 275 GLY B C 1
ATOM 4864 O O . GLY B 1 275 ? -15.117 -29.266 -9.992 1 96.94 275 GLY B O 1
ATOM 4865 N N . ASP B 1 276 ? -15.555 -27.453 -8.672 1 95.44 276 ASP B N 1
ATOM 4866 C CA . ASP B 1 276 ? -16.984 -27.391 -8.984 1 95.44 276 ASP B CA 1
ATOM 4867 C C . ASP B 1 276 ? -17.219 -26.641 -10.297 1 95.44 276 ASP B C 1
ATOM 4869 O O . ASP B 1 276 ? -16.266 -26.25 -10.977 1 95.44 276 ASP B O 1
ATOM 4873 N N . SER B 1 277 ? -18.453 -26.531 -10.586 1 94.19 277 SER B N 1
ATOM 4874 C CA . SER B 1 277 ? -18.812 -25.844 -11.812 1 94.19 277 SER B CA 1
ATOM 4875 C C . SER B 1 277 ? -18.688 -24.328 -11.648 1 94.19 277 SER B C 1
ATOM 4877 O O . SER B 1 277 ? -19.141 -23.766 -10.648 1 94.19 277 SER B O 1
ATOM 4879 N N . LEU B 1 278 ? -18.141 -23.781 -12.594 1 94.5 278 LEU B N 1
ATOM 4880 C CA . LEU B 1 278 ? -17.984 -22.344 -12.617 1 94.5 278 LEU B CA 1
ATOM 4881 C C . LEU B 1 278 ? -19.344 -21.656 -12.727 1 94.5 278 LEU B C 1
ATOM 4883 O O . LEU B 1 278 ? -19.516 -20.516 -12.297 1 94.5 278 LEU B O 1
ATOM 4887 N N . ALA B 1 279 ? -20.266 -22.281 -13.352 1 90.75 279 ALA B N 1
ATOM 4888 C CA . ALA B 1 279 ? -21.594 -21.734 -13.602 1 90.75 279 ALA B CA 1
ATOM 4889 C C . ALA B 1 279 ? -22.328 -21.469 -12.297 1 90.75 279 ALA B C 1
ATOM 4891 O O . ALA B 1 279 ? -23.219 -20.609 -12.242 1 90.75 279 ALA B O 1
ATOM 4892 N N . ASP B 1 280 ? -21.953 -22.109 -11.258 1 90.88 280 ASP B N 1
ATOM 4893 C CA . ASP B 1 280 ? -22.641 -22 -9.977 1 90.88 280 ASP B CA 1
ATOM 4894 C C . ASP B 1 280 ? -22.094 -20.859 -9.141 1 90.88 280 ASP B C 1
ATOM 4896 O O . ASP B 1 280 ? -22.641 -20.531 -8.086 1 90.88 280 ASP B O 1
ATOM 4900 N N . LEU B 1 281 ? -21.078 -20.266 -9.648 1 93.69 281 LEU B N 1
ATOM 4901 C CA . LEU B 1 281 ? -20.438 -19.219 -8.867 1 93.69 281 LEU B CA 1
ATOM 4902 C C . LEU B 1 281 ? -21.047 -17.859 -9.156 1 93.69 281 LEU B C 1
ATOM 4904 O O . LEU B 1 281 ? -21.438 -17.578 -10.289 1 93.69 281 LEU B O 1
ATOM 4908 N N . GLN B 1 282 ? -21.125 -17.125 -8.086 1 91.62 282 GLN B N 1
ATOM 4909 C CA . GLN B 1 282 ? -21.5 -15.727 -8.242 1 91.62 282 GLN B CA 1
ATOM 4910 C C . GLN B 1 282 ? -20.266 -14.836 -8.359 1 91.62 282 GLN B C 1
ATOM 4912 O O . GLN B 1 282 ? -19.672 -14.438 -7.355 1 91.62 282 GLN B O 1
ATOM 4917 N N . TRP B 1 283 ? -20.062 -14.461 -9.562 1 93 283 TRP B N 1
ATOM 4918 C CA . TRP B 1 283 ? -18.875 -13.641 -9.82 1 93 283 TRP B CA 1
ATOM 4919 C C . TRP B 1 283 ? -19.109 -12.203 -9.367 1 93 283 TRP B C 1
ATOM 4921 O O . TRP B 1 283 ? -20.219 -11.688 -9.453 1 93 283 TRP B O 1
ATOM 4931 N N . PRO B 1 284 ? -18.031 -11.594 -8.906 1 91 284 PRO B N 1
ATOM 4932 C CA . PRO B 1 284 ? -18.188 -10.18 -8.578 1 91 284 PRO B CA 1
ATOM 4933 C C . PRO B 1 284 ? -18.469 -9.312 -9.805 1 91 284 PRO B C 1
ATOM 4935 O O . PRO B 1 284 ? -17.953 -9.594 -10.891 1 91 284 PRO B O 1
ATOM 4938 N N . ALA B 1 285 ? -19.281 -8.289 -9.562 1 88.75 285 ALA B N 1
ATOM 4939 C CA . ALA B 1 285 ? -19.625 -7.371 -10.648 1 88.75 285 ALA B CA 1
ATOM 4940 C C . ALA B 1 285 ? -18.5 -6.363 -10.883 1 88.75 285 ALA B C 1
ATOM 4942 O O . ALA B 1 285 ? -18.469 -5.301 -10.258 1 88.75 285 ALA B O 1
ATOM 4943 N N . LEU B 1 286 ? -17.578 -6.73 -11.719 1 91.56 286 LEU B N 1
ATOM 4944 C CA . LEU B 1 286 ? -16.453 -5.855 -12.008 1 91.56 286 LEU B CA 1
ATOM 4945 C C . LEU B 1 286 ? -16.562 -5.273 -13.414 1 91.56 286 LEU B C 1
ATOM 4947 O O . LEU B 1 286 ? -16.984 -5.957 -14.344 1 91.56 286 LEU B O 1
ATOM 4951 N N . ARG B 1 287 ? -16.422 -4.004 -13.562 1 88.19 287 ARG B N 1
ATOM 4952 C CA . ARG B 1 287 ? -16.25 -3.389 -14.875 1 88.19 287 ARG B CA 1
ATOM 4953 C C . ARG B 1 287 ? -14.781 -3.322 -15.258 1 88.19 287 ARG B C 1
ATOM 4955 O O . ARG B 1 287 ? -14.273 -2.256 -15.609 1 88.19 287 ARG B O 1
ATOM 4962 N N . ALA B 1 288 ? -14.172 -4.453 -15.156 1 85.75 288 ALA B N 1
ATOM 4963 C CA . ALA B 1 288 ? -12.742 -4.59 -15.398 1 85.75 288 ALA B CA 1
ATOM 4964 C C . ALA B 1 288 ? -12.469 -5.168 -16.781 1 85.75 288 ALA B C 1
ATOM 4966 O O . ALA B 1 288 ? -13.391 -5.656 -17.453 1 85.75 288 ALA B O 1
ATOM 4967 N N . PRO B 1 289 ? -11.258 -4.969 -17.203 1 88.5 289 PRO B N 1
ATOM 4968 C CA . PRO B 1 289 ? -10.891 -5.68 -18.438 1 88.5 289 PRO B CA 1
ATOM 4969 C C . PRO B 1 289 ? -11.102 -7.188 -18.328 1 88.5 289 PRO B C 1
ATOM 4971 O O . PRO B 1 289 ? -11.305 -7.711 -17.234 1 88.5 289 PRO B O 1
ATOM 4974 N N . ASP B 1 290 ? -11.055 -7.844 -19.406 1 91 290 ASP B N 1
ATOM 4975 C CA . ASP B 1 290 ? -11.312 -9.281 -19.453 1 91 290 ASP B CA 1
ATOM 4976 C C . ASP B 1 290 ? -10.266 -10.055 -18.641 1 91 290 ASP B C 1
ATOM 4978 O O . ASP B 1 290 ? -10.562 -11.109 -18.078 1 91 290 ASP B O 1
ATOM 4982 N N . SER B 1 291 ? -9.07 -9.484 -18.656 1 95.06 291 SER B N 1
ATOM 4983 C CA . SER B 1 291 ? -7.977 -10.133 -17.938 1 95.06 291 SER B CA 1
ATOM 4984 C C . SER B 1 291 ? -7.699 -9.43 -16.609 1 95.06 291 SER B C 1
ATOM 4986 O O . SER B 1 291 ? -7.285 -8.273 -16.594 1 95.06 291 SER B O 1
ATOM 4988 N N . TYR B 1 292 ? -7.941 -10.203 -15.523 1 95.62 292 TYR B N 1
ATOM 4989 C CA . TYR B 1 292 ? -7.727 -9.578 -14.227 1 95.62 292 TYR B CA 1
ATOM 4990 C C . TYR B 1 292 ? -7.598 -10.633 -13.133 1 95.62 292 TYR B C 1
ATOM 4992 O O . TYR B 1 292 ? -7.883 -11.812 -13.359 1 95.62 292 TYR B O 1
ATOM 5000 N N . MET B 1 293 ? -7.113 -10.234 -12.039 1 97 293 MET B N 1
ATOM 5001 C CA . MET B 1 293 ? -7.199 -10.914 -10.75 1 97 293 MET B CA 1
ATOM 5002 C C . MET B 1 293 ? -7.793 -10 -9.688 1 97 293 MET B C 1
ATOM 5004 O O . MET B 1 293 ? -7.398 -8.836 -9.562 1 97 293 MET B O 1
ATOM 5008 N N . PHE B 1 294 ? -8.789 -10.492 -9.055 1 97.44 294 PHE B N 1
ATOM 5009 C CA . PHE B 1 294 ? -9.445 -9.711 -8.008 1 97.44 294 PHE B CA 1
ATOM 5010 C C . PHE B 1 294 ? -9.414 -10.453 -6.68 1 97.44 294 PHE B C 1
ATOM 5012 O O . PHE B 1 294 ? -9.836 -11.609 -6.594 1 97.44 294 PHE B O 1
ATOM 5019 N N . ILE B 1 295 ? -8.906 -9.781 -5.684 1 96.94 295 ILE B N 1
ATOM 5020 C CA . ILE B 1 295 ? -8.781 -10.383 -4.359 1 96.94 295 ILE B CA 1
ATOM 5021 C C . ILE B 1 295 ? -9.758 -9.711 -3.396 1 96.94 295 ILE B C 1
ATOM 5023 O O . ILE B 1 295 ? -9.844 -8.484 -3.346 1 96.94 295 ILE B O 1
ATOM 5027 N N . GLU B 1 296 ? -10.438 -10.461 -2.617 1 95 296 GLU B N 1
ATOM 5028 C CA . GLU B 1 296 ? -11.344 -9.93 -1.603 1 95 296 GLU B CA 1
ATOM 5029 C C . GLU B 1 296 ? -11.227 -10.711 -0.296 1 95 296 GLU B C 1
ATOM 5031 O O . GLU B 1 296 ? -11.188 -11.945 -0.304 1 95 296 GLU B O 1
ATOM 5036 N N . GLY B 1 297 ? -11.055 -9.945 0.746 1 93.38 297 GLY B N 1
ATOM 5037 C CA . GLY B 1 297 ? -11.078 -10.555 2.068 1 93.38 297 GLY B CA 1
ATOM 5038 C C . GLY B 1 297 ? -9.695 -10.93 2.572 1 93.38 297 GLY B C 1
ATOM 5039 O O . GLY B 1 297 ? -8.727 -10.914 1.814 1 93.38 297 GLY B O 1
ATOM 5040 N N . GLY B 1 298 ? -9.656 -11.188 3.879 1 94.25 298 GLY B N 1
ATOM 5041 C CA . GLY B 1 298 ? -8.406 -11.57 4.52 1 94.25 298 GLY B CA 1
ATOM 5042 C C . GLY B 1 298 ? -7.371 -10.469 4.523 1 94.25 298 GLY B C 1
ATOM 5043 O O . GLY B 1 298 ? -7.672 -9.328 4.156 1 94.25 298 GLY B O 1
ATOM 5044 N N . ASP B 1 299 ? -6.18 -10.836 5.027 1 96.19 299 ASP B N 1
ATOM 5045 C CA . ASP B 1 299 ? -5.047 -9.914 5.07 1 96.19 299 ASP B CA 1
ATOM 5046 C C . ASP B 1 299 ? -3.908 -10.398 4.18 1 96.19 299 ASP B C 1
ATOM 5048 O O . ASP B 1 299 ? -3.479 -11.555 4.289 1 96.19 299 ASP B O 1
ATOM 5052 N N . ILE B 1 300 ? -3.492 -9.531 3.328 1 96.44 300 ILE B N 1
ATOM 5053 C CA . ILE B 1 300 ? -2.434 -9.914 2.398 1 96.44 300 ILE B CA 1
ATOM 5054 C C . ILE B 1 300 ? -1.217 -9.008 2.609 1 96.44 300 ILE B C 1
ATOM 5056 O O . ILE B 1 300 ? -1.353 -7.789 2.721 1 96.44 300 ILE B O 1
ATOM 5060 N N . LYS B 1 301 ? -0.13 -9.648 2.705 1 95.81 301 LYS B N 1
ATOM 5061 C CA . LYS B 1 301 ? 1.113 -8.898 2.846 1 95.81 301 LYS B CA 1
ATOM 5062 C C . LYS B 1 301 ? 1.941 -8.961 1.565 1 95.81 301 LYS B C 1
ATOM 5064 O O . LYS B 1 301 ? 2.238 -10.047 1.062 1 95.81 301 LYS B O 1
ATOM 5069 N N . MET B 1 302 ? 2.273 -7.828 1.058 1 94.62 302 MET B N 1
ATOM 5070 C CA . MET B 1 302 ? 3.195 -7.656 -0.061 1 94.62 302 MET B CA 1
ATOM 5071 C C . MET B 1 302 ? 4.422 -6.855 0.364 1 94.62 302 MET B C 1
ATOM 5073 O O . MET B 1 302 ? 4.316 -5.664 0.659 1 94.62 302 MET B O 1
ATOM 5077 N N . ALA B 1 303 ? 5.504 -7.484 0.345 1 93 303 ALA B N 1
ATOM 5078 C CA . ALA B 1 303 ? 6.711 -6.855 0.872 1 93 303 ALA B CA 1
ATOM 5079 C C . ALA B 1 303 ? 6.488 -6.344 2.293 1 93 303 ALA B C 1
ATOM 5081 O O . ALA B 1 303 ? 6.238 -7.129 3.209 1 93 303 ALA B O 1
ATOM 5082 N N . ARG B 1 304 ? 6.426 -5.086 2.434 1 93.5 304 ARG B N 1
ATOM 5083 C CA . ARG B 1 304 ? 6.262 -4.543 3.777 1 93.5 304 ARG B CA 1
ATOM 5084 C C . ARG B 1 304 ? 4.918 -3.838 3.922 1 93.5 304 ARG B C 1
ATOM 5086 O O . ARG B 1 304 ? 4.707 -3.08 4.871 1 93.5 304 ARG B O 1
ATOM 5093 N N . THR B 1 305 ? 4.043 -4.125 3.055 1 95.5 305 THR B N 1
ATOM 5094 C CA . THR B 1 305 ? 2.711 -3.529 3.037 1 95.5 305 THR B CA 1
ATOM 5095 C C . THR B 1 305 ? 1.645 -4.586 3.307 1 95.5 305 THR B C 1
ATOM 5097 O O . THR B 1 305 ? 1.613 -5.629 2.646 1 95.5 305 THR B O 1
ATOM 5100 N N . VAL B 1 306 ? 0.855 -4.289 4.25 1 96 306 VAL B N 1
ATOM 5101 C CA . VAL B 1 306 ? -0.235 -5.207 4.562 1 96 306 VAL B CA 1
ATOM 5102 C C . VAL B 1 306 ? -1.567 -4.59 4.141 1 96 306 VAL B C 1
ATOM 5104 O O . VAL B 1 306 ? -1.902 -3.479 4.555 1 96 306 VAL B O 1
ATOM 5107 N N . LEU B 1 307 ? -2.275 -5.266 3.301 1 96.19 307 LEU B N 1
ATOM 5108 C CA . LEU B 1 307 ? -3.65 -4.906 2.973 1 96.19 307 LEU B CA 1
ATOM 5109 C C . LEU B 1 307 ? -4.629 -5.574 3.936 1 96.19 307 LEU B C 1
ATOM 5111 O O . LEU B 1 307 ? -4.816 -6.793 3.891 1 96.19 307 LEU B O 1
ATOM 5115 N N . VAL B 1 308 ? -5.203 -4.785 4.766 1 94.75 308 VAL B N 1
ATOM 5116 C CA . VAL B 1 308 ? -6.152 -5.297 5.746 1 94.75 308 VAL B CA 1
ATOM 5117 C C . VAL B 1 308 ? -7.527 -5.449 5.102 1 94.75 308 VAL B C 1
ATOM 5119 O O . VAL B 1 308 ? -8.062 -4.496 4.535 1 94.75 308 VAL B O 1
ATOM 5122 N N . LYS B 1 309 ? -8.078 -6.684 5.281 1 94.06 309 LYS B N 1
ATOM 5123 C CA . LYS B 1 309 ? -9.297 -7.004 4.543 1 94.06 309 LYS B CA 1
ATOM 5124 C C . LYS B 1 309 ? -9.164 -6.629 3.07 1 94.06 309 LYS B C 1
ATOM 5126 O O . LYS B 1 309 ? -9.883 -5.758 2.578 1 94.06 309 LYS B O 1
ATOM 5131 N N . ALA B 1 310 ? -8.375 -7.41 2.438 1 95.62 310 ALA B N 1
ATOM 5132 C CA . ALA B 1 310 ? -7.883 -7.098 1.099 1 95.62 310 ALA B CA 1
ATOM 5133 C C . ALA B 1 310 ? -9.039 -6.859 0.131 1 95.62 310 ALA B C 1
ATOM 5135 O O . ALA B 1 310 ? -10.062 -7.539 0.2 1 95.62 310 ALA B O 1
ATOM 5136 N N . TYR B 1 311 ? -8.938 -5.906 -0.623 1 95.88 311 TYR B N 1
ATOM 5137 C CA . TYR B 1 311 ? -9.805 -5.484 -1.718 1 95.88 311 TYR B CA 1
ATOM 5138 C C . TYR B 1 311 ? -8.992 -4.852 -2.842 1 95.88 311 TYR B C 1
ATOM 5140 O O . TYR B 1 311 ? -8.797 -3.635 -2.867 1 95.88 311 TYR B O 1
ATOM 5148 N N . ALA B 1 312 ? -8.531 -5.742 -3.762 1 96.56 312 ALA B N 1
ATOM 5149 C CA . ALA B 1 312 ? -7.527 -5.301 -4.727 1 96.56 312 ALA B CA 1
ATOM 5150 C C . ALA B 1 312 ? -7.801 -5.887 -6.109 1 96.56 312 ALA B C 1
ATOM 5152 O O . ALA B 1 312 ? -8.195 -7.047 -6.23 1 96.56 312 ALA B O 1
ATOM 5153 N N . LEU B 1 313 ? -7.613 -5.066 -7.078 1 96.56 313 LEU B N 1
ATOM 5154 C CA . LEU B 1 313 ? -7.754 -5.465 -8.477 1 96.56 313 LEU B CA 1
ATOM 5155 C C . LEU B 1 313 ? -6.41 -5.406 -9.195 1 96.56 313 LEU B C 1
ATOM 5157 O O . LEU B 1 313 ? -5.77 -4.355 -9.234 1 96.56 313 LEU B O 1
ATOM 5161 N N . PHE B 1 314 ? -5.934 -6.559 -9.695 1 96.06 314 PHE B N 1
ATOM 5162 C CA . PHE B 1 314 ? -4.723 -6.645 -10.5 1 96.06 314 PHE B CA 1
ATOM 5163 C C . PHE B 1 314 ? -5.055 -6.633 -11.984 1 96.06 314 PHE B C 1
ATOM 5165 O O . PHE B 1 314 ? -5.91 -7.395 -12.445 1 96.06 314 PHE B O 1
ATOM 5172 N N . THR B 1 315 ? -4.434 -5.801 -12.711 1 94.75 315 THR B N 1
ATOM 5173 C CA . THR B 1 315 ? -4.586 -5.738 -14.164 1 94.75 315 THR B CA 1
ATOM 5174 C C . THR B 1 315 ? -3.227 -5.582 -14.836 1 94.75 315 THR B C 1
ATOM 5176 O O . THR B 1 315 ? -2.211 -5.391 -14.164 1 94.75 315 THR B O 1
ATOM 5179 N N . SER B 1 316 ? -3.273 -5.742 -16.125 1 93 316 SER B N 1
ATOM 5180 C CA . SER B 1 316 ? -2.045 -5.559 -16.891 1 93 316 SER B CA 1
ATOM 5181 C C . SER B 1 316 ? -1.752 -4.082 -17.125 1 93 316 SER B C 1
ATOM 5183 O O . SER B 1 316 ? -2.666 -3.293 -17.375 1 93 316 SER B O 1
ATOM 5185 N N . LEU B 1 317 ? -0.516 -3.762 -16.969 1 88.25 317 LEU B N 1
ATOM 5186 C CA . LEU B 1 317 ? -0.087 -2.402 -17.281 1 88.25 317 LEU B CA 1
ATOM 5187 C C . LEU B 1 317 ? -0.221 -2.119 -18.781 1 88.25 317 LEU B C 1
ATOM 5189 O O . LEU B 1 317 ? -0.347 -0.962 -19.188 1 88.25 317 LEU B O 1
ATOM 5193 N N . SER B 1 318 ? -0.139 -3.135 -19.547 1 82.69 318 SER B N 1
ATOM 5194 C CA . SER B 1 318 ? -0.291 -3.037 -21 1 82.69 318 SER B CA 1
ATOM 5195 C C . SER B 1 318 ? -1.714 -3.381 -21.422 1 82.69 318 SER B C 1
ATOM 5197 O O . SER B 1 318 ? -2.092 -4.555 -21.453 1 82.69 318 SER B O 1
ATOM 5199 N N . PRO B 1 319 ? -2.34 -2.26 -21.891 1 73.69 319 PRO B N 1
ATOM 5200 C CA . PRO B 1 319 ? -3.723 -2.543 -22.281 1 73.69 319 PRO B CA 1
ATOM 5201 C C . PRO B 1 319 ? -3.816 -3.506 -23.469 1 73.69 319 PRO B C 1
ATOM 5203 O O . PRO B 1 319 ? -3.02 -3.414 -24.406 1 73.69 319 PRO B O 1
ATOM 5206 N N . GLY B 1 320 ? -4.586 -4.477 -23.438 1 76.81 320 GLY B N 1
ATOM 5207 C CA . GLY B 1 320 ? -4.805 -5.406 -24.531 1 76.81 320 GLY B CA 1
ATOM 5208 C C . GLY B 1 320 ? -4.102 -6.734 -24.328 1 76.81 320 GLY B C 1
ATOM 5209 O O . GLY B 1 320 ? -4.344 -7.691 -25.062 1 76.81 320 GLY B O 1
ATOM 5210 N N . GLN B 1 321 ? -3.133 -6.633 -23.453 1 84.75 321 GLN B N 1
ATOM 5211 C CA . GLN B 1 321 ? -2.453 -7.891 -23.156 1 84.75 321 GLN B CA 1
ATOM 5212 C C . GLN B 1 321 ? -2.984 -8.516 -21.859 1 84.75 321 GLN B C 1
ATOM 5214 O O . GLN B 1 321 ? -3.332 -7.805 -20.922 1 84.75 321 GLN B O 1
ATOM 5219 N N . PRO B 1 322 ? -2.967 -9.766 -21.938 1 89.88 322 PRO B N 1
ATOM 5220 C CA . PRO B 1 322 ? -3.408 -10.422 -20.703 1 89.88 322 PRO B CA 1
ATOM 5221 C C . PRO B 1 322 ? -2.461 -10.172 -19.531 1 89.88 322 PRO B C 1
ATOM 5223 O O . PRO B 1 322 ? -1.257 -9.992 -19.734 1 89.88 322 PRO B O 1
ATOM 5226 N N . LEU B 1 323 ? -3.049 -10.203 -18.422 1 94.19 323 LEU B N 1
ATOM 5227 C CA . LEU B 1 323 ? -2.266 -10.062 -17.203 1 94.19 323 LEU B CA 1
ATOM 5228 C C . LEU B 1 323 ? -1.333 -11.25 -17.016 1 94.19 323 LEU B C 1
ATOM 5230 O O . LEU B 1 323 ? -1.771 -12.406 -17.078 1 94.19 323 LEU B O 1
ATOM 5234 N N . LEU B 1 324 ? -0.118 -10.961 -17 1 93.56 324 LEU B N 1
ATOM 5235 C CA . LEU B 1 324 ? 0.892 -11.938 -16.594 1 93.56 324 LEU B CA 1
ATOM 5236 C C . LEU B 1 324 ? 1.336 -11.703 -15.156 1 93.56 324 LEU B C 1
ATOM 5238 O O . LEU B 1 324 ? 1.894 -10.648 -14.836 1 93.56 324 LEU B O 1
ATOM 5242 N N . PHE B 1 325 ? 1.092 -12.672 -14.336 1 94.44 325 PHE B N 1
ATOM 5243 C CA . PHE B 1 325 ? 1.466 -12.531 -12.938 1 94.44 325 PHE B CA 1
ATOM 5244 C C . PHE B 1 325 ? 2.4 -13.656 -12.508 1 94.44 325 PHE B C 1
ATOM 5246 O O . PHE B 1 325 ? 2.041 -14.836 -12.586 1 94.44 325 PHE B O 1
ATOM 5253 N N . ASN B 1 326 ? 3.525 -13.281 -12.07 1 93.62 326 ASN B N 1
ATOM 5254 C CA . ASN B 1 326 ? 4.516 -14.227 -11.555 1 93.62 326 ASN B CA 1
ATOM 5255 C C . ASN B 1 326 ? 4.602 -14.172 -10.031 1 93.62 326 ASN B C 1
ATOM 5257 O O . ASN B 1 326 ? 5.16 -13.227 -9.477 1 93.62 326 ASN B O 1
ATOM 5261 N N . LEU B 1 327 ? 4.168 -15.234 -9.414 1 94.06 327 LEU B N 1
ATOM 5262 C CA . LEU B 1 327 ? 4.074 -15.219 -7.961 1 94.06 327 LEU B CA 1
ATOM 5263 C C . LEU B 1 327 ? 5.449 -15.07 -7.324 1 94.06 327 LEU B C 1
ATOM 5265 O O . LEU B 1 327 ? 5.633 -14.273 -6.406 1 94.06 327 LEU B O 1
ATOM 5269 N N . TYR B 1 328 ? 6.473 -15.781 -7.852 1 93.5 328 TYR B N 1
ATOM 5270 C CA . TYR B 1 328 ? 7.789 -15.781 -7.219 1 93.5 328 TYR B CA 1
ATOM 5271 C C . TYR B 1 328 ? 8.555 -14.508 -7.551 1 93.5 328 TYR B C 1
ATOM 5273 O O . TYR B 1 328 ? 9.539 -14.172 -6.887 1 93.5 328 TYR B O 1
ATOM 5281 N N . ASP B 1 329 ? 8.156 -13.867 -8.57 1 91.06 329 ASP B N 1
ATOM 5282 C CA . ASP B 1 329 ? 8.859 -12.664 -9 1 91.06 329 ASP B CA 1
ATOM 5283 C C . ASP B 1 329 ? 7.93 -11.453 -8.977 1 91.06 329 ASP B C 1
ATOM 5285 O O . ASP B 1 329 ? 8.117 -10.508 -9.75 1 91.06 329 ASP B O 1
ATOM 5289 N N . TYR B 1 330 ? 6.918 -11.438 -8.117 1 93.62 330 TYR B N 1
ATOM 5290 C CA . TYR B 1 330 ? 5.902 -10.398 -8.188 1 93.62 330 TYR B CA 1
ATOM 5291 C C . TYR B 1 330 ? 6.48 -9.039 -7.793 1 93.62 330 TYR B C 1
ATOM 5293 O O . TYR B 1 330 ? 6.031 -8 -8.281 1 93.62 330 TYR B O 1
ATOM 5301 N N . ARG B 1 331 ? 7.512 -9.039 -6.934 1 92.81 331 ARG B N 1
ATOM 5302 C CA . ARG B 1 331 ? 8.078 -7.777 -6.465 1 92.81 331 ARG B CA 1
ATOM 5303 C C . ARG B 1 331 ? 8.688 -6.992 -7.621 1 92.81 331 ARG B C 1
ATOM 5305 O O . ARG B 1 331 ? 8.516 -5.777 -7.711 1 92.81 331 ARG B O 1
ATOM 5312 N N . ARG B 1 332 ? 9.375 -7.719 -8.398 1 90.12 332 ARG B N 1
ATOM 5313 C CA . ARG B 1 332 ? 9.977 -7.062 -9.555 1 90.12 332 ARG B CA 1
ATOM 5314 C C . ARG B 1 332 ? 8.906 -6.52 -10.492 1 90.12 332 ARG B C 1
ATOM 5316 O O . ARG B 1 332 ? 9.055 -5.43 -11.055 1 90.12 332 ARG B O 1
ATOM 5323 N N . GLN B 1 333 ? 7.863 -7.289 -10.633 1 91.38 333 GLN B N 1
ATOM 5324 C CA . GLN B 1 333 ? 6.777 -6.844 -11.5 1 91.38 333 GLN B CA 1
ATOM 5325 C C . GLN B 1 333 ? 6.098 -5.598 -10.938 1 91.38 333 GLN B C 1
ATOM 5327 O O . GLN B 1 333 ? 5.758 -4.68 -11.68 1 91.38 333 GLN B O 1
ATOM 5332 N N . LEU B 1 334 ? 5.934 -5.555 -9.656 1 91.56 334 LEU B N 1
ATOM 5333 C CA . LEU B 1 334 ? 5.246 -4.434 -9.031 1 91.56 334 LEU B CA 1
ATOM 5334 C C . LEU B 1 334 ? 6.117 -3.184 -9.039 1 91.56 334 LEU B C 1
ATOM 5336 O O . LEU B 1 334 ? 5.609 -2.064 -9.125 1 91.56 334 LEU B O 1
ATOM 5340 N N . GLN B 1 335 ? 7.43 -3.404 -8.938 1 89.88 335 GLN B N 1
ATOM 5341 C CA . GLN B 1 335 ? 8.344 -2.268 -8.977 1 89.88 335 GLN B CA 1
ATOM 5342 C C . GLN B 1 335 ? 8.211 -1.501 -10.289 1 89.88 335 GLN B C 1
ATOM 5344 O O . GLN B 1 335 ? 8.398 -0.283 -10.328 1 89.88 335 GLN B O 1
ATOM 5349 N N . ASN B 1 336 ? 7.918 -2.236 -11.258 1 88.44 336 ASN B N 1
ATOM 5350 C CA . ASN B 1 336 ? 7.773 -1.613 -12.57 1 88.44 336 ASN B CA 1
ATOM 5351 C C . ASN B 1 336 ? 6.312 -1.33 -12.898 1 88.44 336 ASN B C 1
ATOM 5353 O O . ASN B 1 336 ? 5.984 -0.962 -14.031 1 88.44 336 ASN B O 1
ATOM 5357 N N . GLY B 1 337 ? 5.469 -1.538 -11.922 1 90.94 337 GLY B N 1
ATOM 5358 C CA . GLY B 1 337 ? 4.043 -1.3 -12.094 1 90.94 337 GLY B CA 1
ATOM 5359 C C . GLY B 1 337 ? 3.57 -0.013 -11.438 1 90.94 337 GLY B C 1
ATOM 5360 O O . GLY B 1 337 ? 4.379 0.87 -11.141 1 90.94 337 GLY B O 1
ATOM 5361 N N . VAL B 1 338 ? 2.205 0.068 -11.383 1 90.25 338 VAL B N 1
ATOM 5362 C CA . VAL B 1 338 ? 1.577 1.244 -10.789 1 90.25 338 VAL B CA 1
ATOM 5363 C C . VAL B 1 338 ? 0.45 0.812 -9.852 1 90.25 338 VAL B C 1
ATOM 5365 O O . VAL B 1 338 ? -0.334 -0.079 -10.188 1 90.25 338 VAL B O 1
ATOM 5368 N N . ILE B 1 339 ? 0.486 1.494 -8.727 1 93.81 339 ILE B N 1
ATOM 5369 C CA . ILE B 1 339 ? -0.561 1.216 -7.754 1 93.81 339 ILE B CA 1
ATOM 5370 C C . ILE B 1 339 ? -1.387 2.477 -7.508 1 93.81 339 ILE B C 1
ATOM 5372 O O . ILE B 1 339 ? -0.84 3.578 -7.43 1 93.81 339 ILE B O 1
ATOM 5376 N N . ARG B 1 340 ? -2.629 2.281 -7.398 1 92.75 340 ARG B N 1
ATOM 5377 C CA . ARG B 1 340 ? -3.545 3.357 -7.039 1 92.75 340 ARG B CA 1
ATOM 5378 C C . ARG B 1 340 ? -4.41 2.965 -5.848 1 92.75 340 ARG B C 1
ATOM 5380 O O . ARG B 1 340 ? -4.766 1.795 -5.688 1 92.75 340 ARG B O 1
ATOM 5387 N N . LEU B 1 341 ? -4.629 3.957 -5.102 1 93.69 341 LEU B N 1
ATOM 5388 C CA . LEU B 1 341 ? -5.414 3.742 -3.891 1 93.69 341 LEU B CA 1
ATOM 5389 C C . LEU B 1 341 ? -6.715 4.535 -3.939 1 93.69 341 LEU B C 1
ATOM 5391 O O . LEU B 1 341 ? -6.691 5.762 -4.086 1 93.69 341 LEU B O 1
ATOM 5395 N N . ARG B 1 342 ? -7.812 3.812 -3.824 1 93.31 342 ARG B N 1
ATOM 5396 C CA . ARG B 1 342 ? -9.109 4.477 -3.768 1 93.31 342 ARG B CA 1
ATOM 5397 C C . ARG B 1 342 ? -9.438 4.922 -2.348 1 93.31 342 ARG B C 1
ATOM 5399 O O . ARG B 1 342 ? -8.875 4.402 -1.382 1 93.31 342 ARG B O 1
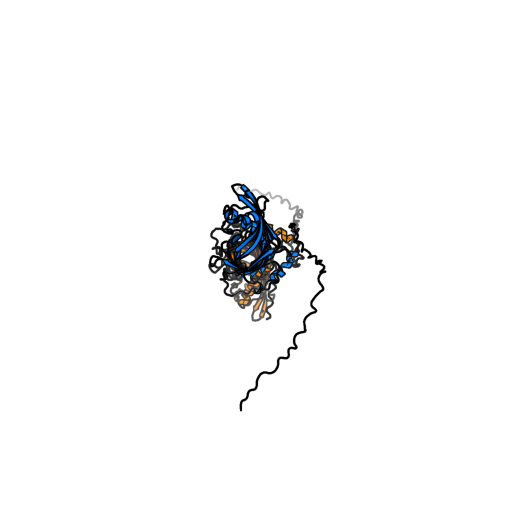ATOM 5406 N N . GLU B 1 343 ? -10.344 5.805 -2.164 1 90.5 343 GLU B N 1
ATOM 5407 C CA . GLU B 1 343 ? -10.656 6.41 -0.871 1 90.5 343 GLU B CA 1
ATOM 5408 C C . GLU B 1 343 ? -11.148 5.363 0.124 1 90.5 343 GLU B C 1
ATOM 5410 O O . GLU B 1 343 ? -10.922 5.488 1.329 1 90.5 343 GLU B O 1
ATOM 5415 N N . ASP B 1 344 ? -11.758 4.332 -0.406 1 90.62 344 ASP B N 1
ATOM 5416 C CA . ASP B 1 344 ? -12.328 3.34 0.498 1 90.62 344 ASP B CA 1
ATOM 5417 C C . ASP B 1 344 ? -11.312 2.258 0.84 1 90.62 344 ASP B C 1
ATOM 5419 O O . ASP B 1 344 ? -11.633 1.284 1.524 1 90.62 344 ASP B O 1
ATOM 5423 N N . GLY B 1 345 ? -10.133 2.383 0.263 1 92.44 345 GLY B N 1
ATOM 5424 C CA . GLY B 1 345 ? -9.07 1.455 0.607 1 92.44 345 GLY B CA 1
ATOM 5425 C C . GLY B 1 345 ? -8.828 0.4 -0.456 1 92.44 345 GLY B C 1
ATOM 5426 O O . GLY B 1 345 ? -7.965 -0.461 -0.3 1 92.44 345 GLY B O 1
ATOM 5427 N N . MET B 1 346 ? -9.648 0.47 -1.501 1 94.62 346 MET B N 1
ATOM 5428 C CA . MET B 1 346 ? -9.406 -0.438 -2.619 1 94.62 346 MET B CA 1
ATOM 5429 C C . MET B 1 346 ? -8.102 -0.091 -3.328 1 94.62 346 MET B C 1
ATOM 5431 O O . MET B 1 346 ? -7.793 1.085 -3.523 1 94.62 346 MET B O 1
ATOM 5435 N N . VAL B 1 347 ? -7.426 -1.154 -3.711 1 95.38 347 VAL B N 1
ATOM 5436 C CA . VAL B 1 347 ? -6.137 -0.951 -4.367 1 95.38 347 VAL B CA 1
ATOM 5437 C C . VAL B 1 347 ? -6.191 -1.492 -5.793 1 95.38 347 VAL B C 1
ATOM 5439 O O . VAL B 1 347 ? -6.617 -2.629 -6.016 1 95.38 347 VAL B O 1
ATOM 5442 N N . GLN B 1 348 ? -5.863 -0.677 -6.68 1 94.69 348 GLN B N 1
ATOM 5443 C CA . GLN B 1 348 ? -5.68 -1.122 -8.055 1 94.69 348 GLN B CA 1
ATOM 5444 C C . GLN B 1 348 ? -4.199 -1.265 -8.398 1 94.69 348 GLN B C 1
ATOM 5446 O O . GLN B 1 348 ? -3.42 -0.33 -8.195 1 94.69 348 GLN B O 1
ATOM 5451 N N . ILE B 1 349 ? -3.85 -2.393 -8.883 1 95.25 349 ILE B N 1
ATOM 5452 C CA . ILE B 1 349 ? -2.449 -2.668 -9.188 1 95.25 349 ILE B CA 1
ATOM 5453 C C . ILE B 1 349 ? -2.299 -3 -10.672 1 95.25 349 ILE B C 1
ATOM 5455 O O . ILE B 1 349 ? -2.822 -4.012 -11.141 1 95.25 349 ILE B O 1
ATOM 5459 N N . ALA B 1 350 ? -1.619 -2.186 -11.352 1 93.31 350 ALA B N 1
ATOM 5460 C CA . ALA B 1 350 ? -1.249 -2.479 -12.734 1 93.31 350 ALA B CA 1
ATOM 5461 C C . ALA B 1 350 ? 0.131 -3.125 -12.812 1 93.31 350 ALA B C 1
ATOM 5463 O O . ALA B 1 350 ? 1.146 -2.465 -12.57 1 93.31 350 ALA B O 1
ATOM 5464 N N . VAL B 1 351 ? 0.078 -4.32 -13.195 1 93 351 VAL B N 1
ATOM 5465 C CA . VAL B 1 351 ? 1.282 -5.141 -13.125 1 93 351 VAL B CA 1
ATOM 5466 C C . VAL B 1 351 ? 2.033 -5.07 -14.453 1 93 351 VAL B C 1
ATOM 5468 O O . VAL B 1 351 ? 1.427 -5.16 -15.523 1 93 351 VAL B O 1
ATOM 5471 N N . SER B 1 352 ? 3.389 -4.879 -14.359 1 87.44 352 SER B N 1
ATOM 5472 C CA . SER B 1 352 ? 4.242 -4.891 -15.539 1 87.44 352 SER B CA 1
ATOM 5473 C C . SER B 1 352 ? 4.516 -6.312 -16.016 1 87.44 352 SER B C 1
ATOM 5475 O O . SER B 1 352 ? 4.734 -7.211 -15.203 1 87.44 352 SER B O 1
ATOM 5477 N N . PRO B 1 353 ? 4.477 -6.441 -17.328 1 76.19 353 PRO B N 1
ATOM 5478 C CA . PRO B 1 353 ? 4.707 -7.789 -17.859 1 76.19 353 PRO B CA 1
ATOM 5479 C C . PRO B 1 353 ? 6.18 -8.188 -17.844 1 76.19 353 PRO B C 1
ATOM 5481 O O . PRO B 1 353 ? 6.562 -9.18 -18.453 1 76.19 353 PRO B O 1
ATOM 5484 N N . VAL B 1 354 ? 7.113 -7.492 -17.141 1 62.47 354 VAL B N 1
ATOM 5485 C CA . VAL B 1 354 ? 8.539 -7.758 -17.25 1 62.47 354 VAL B CA 1
ATOM 5486 C C . VAL B 1 354 ? 8.812 -9.242 -17.031 1 62.47 354 VAL B C 1
ATOM 5488 O O . VAL B 1 354 ? 8.336 -9.82 -16.047 1 62.47 354 VAL B O 1
ATOM 5491 N N . LYS B 1 355 ? 9.211 -9.852 -18.156 1 52.38 355 LYS B N 1
ATOM 5492 C CA . LYS B 1 355 ? 9.656 -11.234 -18.062 1 52.38 355 LYS B CA 1
ATOM 5493 C C . LYS B 1 355 ? 10.898 -11.359 -17.188 1 52.38 355 LYS B C 1
ATOM 5495 O O . LYS B 1 355 ? 11.742 -10.453 -17.172 1 52.38 355 LYS B O 1
ATOM 5500 N N . ALA B 1 356 ? 10.906 -12.031 -16.078 1 46.56 356 ALA B N 1
ATOM 5501 C CA . ALA B 1 356 ? 12.07 -12.344 -15.258 1 46.56 356 ALA B CA 1
ATOM 5502 C C . ALA B 1 356 ? 13.305 -12.594 -16.125 1 46.56 356 ALA B C 1
ATOM 5504 O O . ALA B 1 356 ? 13.203 -13.203 -17.203 1 46.56 356 ALA B O 1
ATOM 5505 N N . PRO B 1 357 ? 14.391 -11.719 -15.883 1 39.44 357 PRO B N 1
ATOM 5506 C CA . PRO B 1 357 ? 15.555 -12.258 -16.578 1 39.44 357 PRO B CA 1
ATOM 5507 C C . PRO B 1 357 ? 15.742 -13.758 -16.359 1 39.44 357 PRO B C 1
ATOM 5509 O O . PRO B 1 357 ? 15.336 -14.289 -15.328 1 39.44 357 PRO B O 1
ATOM 5512 N N . ALA B 1 358 ? 15.898 -14.531 -17.422 1 33.72 358 ALA B N 1
ATOM 5513 C CA . ALA B 1 358 ? 16.234 -15.945 -17.281 1 33.72 358 ALA B CA 1
ATOM 5514 C C . ALA B 1 358 ? 17.156 -16.188 -16.094 1 33.72 358 ALA B C 1
ATOM 5516 O O . ALA B 1 358 ? 18 -15.336 -15.766 1 33.72 358 ALA B O 1
ATOM 5517 N N . PRO B 1 359 ? 16.797 -17.016 -15.172 1 31.88 359 PRO B N 1
ATOM 5518 C CA . PRO B 1 359 ? 17.781 -17.312 -14.125 1 31.88 359 PRO B CA 1
ATOM 5519 C C . PRO B 1 359 ? 19.219 -17.25 -14.625 1 31.88 359 PRO B C 1
ATOM 5521 O O . PRO B 1 359 ? 19.484 -17.562 -15.789 1 31.88 359 PRO B O 1
ATOM 5524 N N . LEU B 1 360 ? 19.984 -16.328 -14.164 1 29.06 360 LEU B N 1
ATOM 5525 C CA . LEU B 1 360 ? 21.406 -16.5 -14.453 1 29.06 360 LEU B CA 1
ATOM 5526 C C . LEU B 1 360 ? 21.781 -17.969 -14.469 1 29.06 360 LEU B C 1
ATOM 5528 O O . LEU B 1 360 ? 21.328 -18.734 -13.625 1 29.06 360 LEU B O 1
ATOM 5532 N N . GLU B 1 361 ? 22.125 -18.578 -15.547 1 23.97 361 GLU B N 1
ATOM 5533 C CA . GLU B 1 361 ? 22.844 -19.844 -15.547 1 23.97 361 GLU B CA 1
ATOM 5534 C C . GLU B 1 361 ? 23.703 -20 -14.297 1 23.97 361 GLU B C 1
ATOM 5536 O O . GLU B 1 361 ? 24.422 -19.078 -13.906 1 23.97 361 GLU B O 1
ATOM 5541 N N . ALA B 1 362 ? 23.438 -20.844 -13.359 1 23.73 362 ALA B N 1
ATOM 5542 C CA . ALA B 1 362 ? 24.531 -21.266 -12.492 1 23.73 362 ALA B CA 1
ATOM 5543 C C . ALA B 1 362 ? 25.844 -21.344 -13.266 1 23.73 362 ALA B C 1
ATOM 5545 O O . ALA B 1 362 ? 25.906 -21.984 -14.32 1 23.73 362 ALA B O 1
ATOM 5546 N N . ARG B 1 363 ? 26.797 -20.609 -13.109 1 24.77 363 ARG B N 1
ATOM 5547 C CA . ARG B 1 363 ? 28.188 -21.062 -13.227 1 24.77 363 ARG B CA 1
ATOM 5548 C C . ARG B 1 363 ? 28.359 -22.438 -12.57 1 24.77 363 ARG B C 1
ATOM 5550 O O . ARG B 1 363 ? 28.328 -22.562 -11.344 1 24.77 363 ARG B O 1
ATOM 5557 N N . LEU B 1 364 ? 27.891 -23.547 -13.023 1 15.98 364 LEU B N 1
ATOM 5558 C CA . LEU B 1 364 ? 28.734 -24.688 -12.727 1 15.98 364 LEU B CA 1
ATOM 5559 C C . LEU B 1 364 ? 30.188 -24.406 -13.117 1 15.98 364 LEU B C 1
ATOM 5561 O O . LEU B 1 364 ? 30.453 -23.859 -14.195 1 15.98 364 LEU B O 1
#

Secondary structure (DSSP, 8-state):
-------------------------------------------------S--GGGGSSHHHHHTSSPPP---TT--SS--S---EEEEEEEEEEEEETTEEEEEEEEEEEEEESSTT--EETT-GGGEEEEEEEEEEEEEHHHHHHHHHHHHHHTT-SEEEEEEEEETTEEEEEEEEEETTEEEEEEEEEEEEEEETTEEEEEEEEEEETTEE-HHHHHHTT--HHHH---B-SSEEEETTEEEEE-TTTSPSSEEE--EEEEEEETTEEEEEEES-GGG---------SSEEEEESS-EEETTEEETT-EEEEEESSTTSPEEEEGGGHHHHHHTSEEEE-TTS-EEEEE-------------/-----------------------GGG-----------------------S--STTSSSHHHHHTSSPPP---TT--SS--S---EEEEEEEEEEEEETTEEEEEEEEEEEEEESSTT--EETT-GGGEEEEEEEEEEEEEHHHHHHHHHHHHHHTT-SEEEEEEEEETTEEEEEEEEEETTEEEEEEEEEEEEEEETTEEEEEEEEEEETTEE-HHHHHHTT--HHHH---B-SSEEEETTEEEEE-TT-SPSSEEE--EEEEEEETTEEEEEEES-GGG---------SSEEEEESS-EEETTEEETT-EEEEEESSTTSPEEEESTTHHHHHHTSEEEE-TTS-EEEEE-------------